Protein AF-A0A9D4I6K2-F1 (afdb_monomer)

Organism: Dreissena polymorpha (NCBI:txid45954)

InterPro domains:
  IPR007111 NACHT nucleoside triphosphatase [PF05729] (132-287)
  IPR007111 NACHT nucleoside triphosphatase [PS50837] (131-238)
  IPR027417 P-loop containing nucleoside triphosphate hydrolase [G3DSA:3.40.50.300] (27-277)
  IPR027417 P-loop containing nucleoside triphosphate hydrolase [SSF52540] (121-277)

Radius of gyration: 25.77 Å; Cα contacts (8 Å, |Δi|>4): 593; chains: 1; bounding box: 79×47×72 Å

Solvent-accessible surface area (backbone atoms only — not comparable to full-atom values): 25515 Å² total; per-residue (Å²): 116,67,72,63,49,54,49,52,56,52,45,74,71,38,82,85,68,49,86,78,40,65,74,58,48,56,52,45,54,52,48,50,61,52,57,73,47,91,59,90,75,50,72,67,54,57,54,53,50,52,52,48,52,56,48,52,52,50,50,52,50,44,56,49,52,41,51,48,44,64,72,75,56,41,56,41,74,63,34,97,79,46,81,90,46,58,38,55,38,79,69,52,63,61,56,61,34,30,26,43,49,48,74,46,95,77,35,32,71,44,66,48,90,60,64,58,70,39,50,50,73,59,42,38,55,96,92,36,77,32,52,31,26,36,42,28,29,61,84,53,35,43,66,66,58,49,54,48,50,51,55,49,42,38,37,34,66,72,64,69,72,49,90,85,63,80,56,89,36,84,52,56,69,58,51,58,69,39,74,42,79,46,84,42,55,29,57,80,35,61,78,65,75,46,72,69,58,47,46,38,67,71,45,41,60,74,76,36,68,69,71,64,30,58,53,49,60,70,45,43,66,57,46,49,62,73,37,33,29,40,38,33,40,38,36,56,68,55,47,58,61,95,76,83,65,66,67,61,67,56,66,66,69,58,32,98,49,24,28,37,40,36,28,33,39,68,45,48,47,59,78,61,61,64,50,72,92,70,50,70,35,41,35,36,38,75,14,54,70,47,46,65,60,37,51,42,31,44,48,62,74,71,54,89,76,82,81,80,46,63,69,55,51,54,48,52,32,60,80,57,66,43,64,75,37,48,52,26,57,50,47,32,41,45,49,53,53,39,56,74,77,40,91,66,56,64,71,55,52,54,54,52,50,50,54,51,32,58,51,56,46,46,33,80,76,72,75,62,89,79,78,89,52,80,81,57,86,67,45,58,68,58,52,62,73,43,36,72,55,52,52,22,50,49,50,36,52,52,53,45,46,72,70,35,95,76,41,72,60,38,44,65,72,65,45,54,76,45,34,53,72,71,50,50,53,49,31,47,68,31,42,56,32,39,57,43,60,48,50,38,82,43,86,90,48,36,32,33,26,57,68,116

Secondary structure (DSSP, 8-state):
-HHHHHHHHHHHH-TTTGGG-HHHHHHHHHHHHHHSSSS---HHHHHHHHHHHHHHHHHHHHHHHHHHHHHHSSEEES-TT-TT-EEEHHHH---EEEEEEEEPTT--EEEEEEEP--HHHHHEETTEE-SEEEEE--TTSSHHHHHHHHHHHHHHHHH---TTSPPSSS-THHHHT-SEEEEEETTT-TT---HHHHHIIIIIHHH--THHHHHHHHHHHHHHHHS-EEEEEE-GGG---TT---SHHHHHSS-TTEEEEEEE-HHHHHHTT--GGG-SEEEEEEEES-HHHHHHHHHHHH-SSS-S-HHHHHHHHHHTT-GGGGGSHHHHHHHHHHHHH----HHHHHHHHHHHHHHHHHHTTT--S---SGGGGG-HHHHHHHHHHHHHHHHHHHHHHHHTTS---EEHHHHHTTS-HHHHHHHHHHTSEEEEE-SS--GGGEEEEE--

Structure (mmCIF, N/CA/C/O backbone):
data_AF-A0A9D4I6K2-F1
#
_entry.id   AF-A0A9D4I6K2-F1
#
loop_
_atom_site.group_PDB
_atom_site.id
_atom_site.type_symbol
_atom_site.label_atom_id
_atom_site.label_alt_id
_atom_site.label_comp_id
_atom_site.label_asym_id
_atom_site.label_entity_id
_atom_site.label_seq_id
_atom_site.pdbx_PDB_ins_code
_atom_site.Cartn_x
_atom_site.Cartn_y
_atom_site.Cartn_z
_atom_site.occupancy
_atom_site.B_iso_or_equiv
_atom_site.auth_seq_id
_atom_site.auth_comp_id
_atom_site.auth_asym_id
_atom_site.auth_atom_id
_atom_site.pdbx_PDB_model_num
ATOM 1 N N . MET A 1 1 ? -15.394 1.029 34.764 1.00 34.72 1 MET A N 1
ATOM 2 C CA . MET A 1 1 ? -16.807 1.393 34.501 1.00 34.72 1 MET A CA 1
ATOM 3 C C . MET A 1 1 ? -17.389 2.299 35.583 1.00 34.72 1 MET A C 1
ATOM 5 O O . MET A 1 1 ? -17.987 3.286 35.201 1.00 34.72 1 MET A O 1
ATOM 9 N N . ILE A 1 2 ? -17.188 2.036 36.881 1.00 31.47 2 ILE A N 1
ATOM 10 C CA . ILE A 1 2 ? -17.764 2.857 37.970 1.00 31.47 2 ILE A CA 1
ATOM 11 C C . ILE A 1 2 ? -17.142 4.274 38.030 1.00 31.47 2 ILE A C 1
ATOM 13 O O . ILE A 1 2 ? -17.872 5.252 37.956 1.00 31.47 2 ILE A O 1
ATOM 17 N N . SER A 1 3 ? -15.810 4.417 37.958 1.00 36.31 3 SER A N 1
ATOM 18 C CA . SER A 1 3 ? -15.161 5.738 38.111 1.00 36.31 3 SER A CA 1
ATOM 19 C C . SER A 1 3 ? -15.392 6.744 36.969 1.00 36.31 3 SER A C 1
ATOM 21 O O . SER A 1 3 ? -15.383 7.946 37.208 1.00 36.31 3 SER A O 1
ATOM 23 N N . PHE A 1 4 ? -15.626 6.289 35.731 1.00 39.56 4 PHE A N 1
ATOM 24 C CA . PHE A 1 4 ? -15.949 7.183 34.607 1.00 39.56 4 PHE A CA 1
ATOM 25 C C . PHE A 1 4 ? -17.414 7.639 34.652 1.00 39.56 4 PHE A C 1
ATOM 27 O O . PHE A 1 4 ? -17.720 8.774 34.299 1.00 39.56 4 PHE A O 1
ATOM 34 N N . PHE A 1 5 ? -18.315 6.770 35.124 1.00 43.38 5 PHE A N 1
ATOM 35 C CA . PHE A 1 5 ? -19.733 7.091 35.288 1.00 43.38 5 PHE A CA 1
ATOM 36 C C . PHE A 1 5 ? -19.976 8.033 36.470 1.00 43.38 5 PHE A C 1
ATOM 38 O O . PHE A 1 5 ? -20.749 8.974 36.314 1.00 43.38 5 PHE A O 1
ATOM 45 N N . ASP A 1 6 ? -19.265 7.850 37.585 1.00 43.66 6 ASP A N 1
ATOM 46 C CA . ASP A 1 6 ? -19.312 8.782 38.719 1.00 43.66 6 ASP A CA 1
ATOM 47 C C . ASP A 1 6 ? -18.751 10.157 38.328 1.00 43.66 6 ASP A C 1
ATOM 49 O O . ASP A 1 6 ? -19.302 11.189 38.702 1.00 43.66 6 ASP A O 1
ATOM 53 N N . CYS A 1 7 ? -17.708 10.189 37.490 1.00 42.47 7 CYS A N 1
ATOM 54 C CA . CYS A 1 7 ? -17.163 11.432 36.946 1.00 42.47 7 CYS A CA 1
ATOM 55 C C . CYS A 1 7 ? -18.163 12.142 36.012 1.00 42.47 7 CYS A C 1
ATOM 57 O O . CYS A 1 7 ? -18.342 13.352 36.118 1.00 42.47 7 CYS A O 1
ATOM 59 N N . LEU A 1 8 ? -18.876 11.402 35.150 1.00 41.91 8 LEU A N 1
ATOM 60 C CA . LEU A 1 8 ? -19.884 11.959 34.239 1.00 41.91 8 LEU A CA 1
ATOM 61 C C . LEU A 1 8 ? -21.138 12.457 34.984 1.00 41.91 8 LEU A C 1
ATOM 63 O O . LEU A 1 8 ? -21.669 13.512 34.649 1.00 41.91 8 LEU A O 1
ATOM 67 N N . LEU A 1 9 ? -21.594 11.729 36.010 1.00 46.78 9 LEU A N 1
ATOM 68 C CA . LEU A 1 9 ? -22.702 12.139 36.883 1.00 46.78 9 LEU A CA 1
ATOM 69 C C . LEU A 1 9 ? -22.344 13.380 37.712 1.00 46.78 9 LEU A C 1
ATOM 71 O O . LEU A 1 9 ? -23.174 14.276 37.846 1.00 46.78 9 LEU A O 1
ATOM 75 N N . ASN A 1 10 ? -21.103 13.477 38.196 1.00 45.56 10 ASN A N 1
ATOM 76 C CA . ASN A 1 10 ? -20.611 14.672 38.883 1.00 45.56 10 ASN A CA 1
ATOM 77 C C . ASN A 1 10 ? -20.459 15.868 37.926 1.00 45.56 10 ASN A C 1
ATOM 79 O O . ASN A 1 10 ? -20.838 16.978 38.290 1.00 45.56 10 ASN A O 1
ATOM 83 N N . LEU A 1 11 ? -20.012 15.652 36.680 1.00 43.31 11 LEU A N 1
ATOM 84 C CA . LEU A 1 11 ? -19.945 16.702 35.650 1.00 43.31 11 LEU A CA 1
ATOM 85 C C . LEU A 1 11 ? -21.327 17.229 35.232 1.00 43.31 11 LEU A C 1
ATOM 87 O O . LEU A 1 11 ? -21.465 18.407 34.916 1.00 43.31 11 LEU A O 1
ATOM 91 N N . LEU A 1 12 ? -22.354 16.374 35.218 1.00 43.31 12 LEU A N 1
ATOM 92 C CA . LEU A 1 12 ? -23.733 16.761 34.893 1.00 43.31 12 LEU A CA 1
ATOM 93 C C . LEU A 1 12 ? -24.415 17.570 36.014 1.00 43.31 12 LEU A C 1
ATOM 95 O O . LEU A 1 12 ? -25.435 18.216 35.758 1.00 43.31 12 LEU A O 1
ATOM 99 N N . ASN A 1 13 ? -23.850 17.557 37.225 1.00 46.12 13 ASN A N 1
ATOM 100 C CA . ASN A 1 13 ? -24.337 18.303 38.386 1.00 46.12 13 ASN A CA 1
ATOM 101 C C . ASN A 1 13 ? -23.607 19.642 38.610 1.00 46.12 13 ASN A C 1
ATOM 103 O O . ASN A 1 13 ? -24.078 20.440 39.417 1.00 46.12 13 ASN A O 1
ATOM 107 N N . ASP A 1 14 ? -22.515 19.921 37.884 1.00 44.03 14 ASP A N 1
ATOM 108 C CA . ASP A 1 14 ? -21.777 21.190 37.950 1.00 44.03 14 ASP A CA 1
ATOM 109 C C . ASP A 1 14 ? -22.121 22.115 36.756 1.00 44.03 14 ASP A C 1
ATOM 111 O O . ASP A 1 14 ? -21.705 21.855 35.620 1.00 44.03 14 ASP A O 1
ATOM 115 N N . PRO A 1 15 ? -22.854 23.227 36.971 1.00 44.38 15 PRO A N 1
ATOM 116 C CA . PRO A 1 15 ? -23.256 24.149 35.909 1.00 44.38 15 PRO A CA 1
ATOM 117 C C . PRO A 1 15 ? -22.090 24.780 35.131 1.00 44.38 15 PRO A C 1
ATOM 119 O O . PRO A 1 15 ? -22.300 25.212 33.996 1.00 44.38 15 PRO A O 1
ATOM 122 N N . ALA A 1 16 ? -20.882 24.845 35.704 1.00 41.97 16 ALA A N 1
ATOM 123 C CA . ALA A 1 16 ? -19.750 25.565 35.120 1.00 41.97 16 ALA A CA 1
ATOM 124 C C . ALA A 1 16 ? -18.989 24.761 34.046 1.00 41.97 16 ALA A C 1
ATOM 126 O O . ALA A 1 16 ? -18.450 25.349 33.108 1.00 41.97 16 ALA A O 1
ATOM 127 N N . HIS A 1 17 ? -18.991 23.424 34.115 1.00 40.53 17 HIS A N 1
ATOM 128 C CA . HIS A 1 17 ? -18.279 22.556 33.156 1.00 40.53 17 HIS A CA 1
ATOM 129 C C . HIS A 1 17 ? -19.138 22.104 31.954 1.00 40.53 17 HIS A C 1
ATOM 131 O O . HIS A 1 17 ? -18.619 21.637 30.934 1.00 40.53 17 HIS A O 1
ATOM 137 N N . LEU A 1 18 ? -20.453 22.306 32.043 1.00 39.34 18 LEU A N 1
ATOM 138 C CA . LEU A 1 18 ? -21.491 21.763 31.159 1.00 39.34 18 LEU A CA 1
ATOM 139 C C . LEU A 1 18 ? -21.639 22.462 29.794 1.00 39.34 18 LEU A C 1
ATOM 141 O O . LEU A 1 18 ? -22.189 21.874 28.866 1.00 39.34 18 LEU A O 1
ATOM 145 N N . ASN A 1 19 ? -21.107 23.676 29.633 1.00 41.09 19 ASN A N 1
ATOM 146 C CA . ASN A 1 19 ? -21.167 24.419 28.363 1.00 41.09 19 ASN A CA 1
ATOM 147 C C . ASN A 1 19 ? -20.134 23.948 27.317 1.00 41.09 19 ASN A C 1
ATOM 149 O O . ASN A 1 19 ? -20.133 24.441 26.194 1.00 41.09 19 ASN A O 1
ATOM 153 N N . SER A 1 20 ? -19.260 22.994 27.664 1.00 40.41 20 SER A N 1
ATOM 154 C CA . SER A 1 20 ? -18.156 22.526 26.805 1.00 40.41 20 SER A CA 1
ATOM 155 C C . SER A 1 20 ? -18.391 21.156 26.135 1.00 40.41 20 SER A C 1
ATOM 157 O O . SER A 1 20 ? -17.561 20.690 25.347 1.00 40.41 20 SER A O 1
ATOM 159 N N . PHE A 1 21 ? -19.522 20.497 26.429 1.00 39.56 21 PHE A N 1
ATOM 160 C CA . PHE A 1 21 ? -19.827 19.120 26.017 1.00 39.56 21 PHE A CA 1
ATOM 161 C C . PHE A 1 21 ? -21.200 19.027 25.323 1.00 39.56 21 PHE A C 1
ATOM 163 O O . PHE A 1 21 ? -22.218 18.738 25.945 1.00 39.56 21 PHE A O 1
ATOM 170 N N . LYS A 1 22 ? -21.243 19.237 24.003 1.00 43.94 22 LYS A N 1
ATOM 171 C CA . LYS A 1 22 ? -22.474 19.157 23.189 1.00 43.94 22 LYS A CA 1
ATOM 172 C C . LYS A 1 22 ? -23.205 17.797 23.210 1.00 43.94 22 LYS A C 1
ATOM 174 O O . LYS A 1 22 ? -24.428 17.816 23.318 1.00 43.94 22 LYS A O 1
ATOM 179 N N . PRO A 1 23 ? -22.524 16.631 23.274 1.00 42.34 23 PRO A N 1
ATOM 180 C CA . PRO A 1 23 ? -23.207 15.345 23.465 1.00 42.34 23 PRO A CA 1
ATOM 181 C C . PRO A 1 23 ? -24.000 15.279 24.780 1.00 42.34 23 PRO A C 1
ATOM 183 O O . PRO A 1 23 ? -25.034 14.620 24.859 1.00 42.34 23 PRO A O 1
ATOM 186 N N . ALA A 1 24 ? -23.547 16.000 25.816 1.00 42.94 24 ALA A N 1
ATOM 187 C CA . ALA A 1 24 ? -24.285 16.141 27.067 1.00 42.94 24 ALA A CA 1
ATOM 188 C C . ALA A 1 24 ? -25.461 17.124 26.935 1.00 42.94 24 ALA A C 1
ATOM 190 O O . ALA A 1 24 ? -26.451 16.967 27.640 1.00 42.94 24 ALA A O 1
ATOM 191 N N . ILE A 1 25 ? -25.389 18.102 26.026 1.00 44.38 25 ILE A N 1
ATOM 192 C CA . ILE A 1 25 ? -26.469 19.058 25.742 1.00 44.38 25 ILE A CA 1
ATOM 193 C C . ILE A 1 25 ? -27.612 18.380 24.975 1.00 44.38 25 ILE A C 1
ATOM 195 O O . ILE A 1 25 ? -28.759 18.557 25.377 1.00 44.38 25 ILE A O 1
ATOM 199 N N . ASP A 1 26 ? -27.328 17.542 23.974 1.00 48.38 26 ASP A N 1
ATOM 200 C CA . ASP A 1 26 ? -28.363 16.770 23.261 1.00 48.38 26 ASP A CA 1
ATOM 201 C C . ASP A 1 26 ? -28.988 15.692 24.153 1.00 48.38 26 ASP A C 1
ATOM 203 O O . ASP A 1 26 ? -30.213 15.562 24.215 1.00 48.38 26 ASP A O 1
ATOM 207 N N . ALA A 1 27 ? -28.172 14.995 24.952 1.00 48.06 27 ALA A N 1
ATOM 208 C CA . ALA A 1 27 ? -28.682 14.085 25.973 1.00 48.06 27 ALA A CA 1
ATOM 209 C C . ALA A 1 27 ? -29.560 14.821 27.001 1.00 48.06 27 ALA A C 1
ATOM 211 O O . ALA A 1 27 ? -30.579 14.285 27.424 1.00 48.06 27 ALA A O 1
ATOM 212 N N . ARG A 1 28 ? -29.221 16.062 27.382 1.00 44.88 28 ARG A N 1
ATOM 213 C CA . ARG A 1 28 ? -30.000 16.875 28.331 1.00 44.88 28 ARG A CA 1
ATOM 214 C C . ARG A 1 28 ? -31.255 17.480 27.708 1.00 44.88 28 ARG A C 1
ATOM 216 O O . ARG A 1 28 ? -32.253 17.575 28.409 1.00 44.88 28 ARG A O 1
ATOM 223 N N . ALA A 1 29 ? -31.242 17.875 26.436 1.00 54.31 29 ALA A N 1
ATOM 224 C CA . ALA A 1 29 ? -32.430 18.336 25.718 1.00 54.31 29 ALA A CA 1
ATOM 225 C C . ALA A 1 29 ? -33.453 17.200 25.587 1.00 54.31 29 ALA A C 1
ATOM 227 O O . ALA A 1 29 ? -34.626 17.397 25.895 1.00 54.31 29 ALA A O 1
ATOM 228 N N . TYR A 1 30 ? -32.982 15.992 25.269 1.00 47.66 30 TYR A N 1
ATOM 229 C CA . TYR A 1 30 ? -33.807 14.788 25.200 1.00 47.66 30 TYR A CA 1
ATOM 230 C C . TYR A 1 30 ? -34.277 14.311 26.587 1.00 47.66 30 TYR A C 1
ATOM 232 O O . TYR A 1 30 ? -35.447 13.986 26.770 1.00 47.66 30 TYR A O 1
ATOM 240 N N . LEU A 1 31 ? -33.409 14.348 27.608 1.00 49.28 31 LEU A N 1
ATOM 241 C CA . LEU A 1 31 ? -33.789 14.062 29.000 1.00 49.28 31 LEU A CA 1
ATOM 242 C C . LEU A 1 31 ? -34.766 15.103 29.563 1.00 49.28 31 LEU A C 1
ATOM 244 O O . LEU A 1 31 ? -35.641 14.729 30.333 1.00 49.28 31 LEU A O 1
ATOM 248 N N . LYS A 1 32 ? -34.670 16.380 29.170 1.00 53.34 32 LYS A N 1
ATOM 249 C CA . LYS A 1 32 ? -35.651 17.423 29.521 1.00 53.34 32 LYS A CA 1
ATOM 250 C C . LYS A 1 32 ? -36.997 17.195 28.836 1.00 53.34 32 LYS A C 1
ATOM 252 O O . LYS A 1 32 ? -38.023 17.423 29.465 1.00 53.34 32 LYS A O 1
ATOM 257 N N . GLN A 1 33 ? -36.988 16.723 27.589 1.00 48.84 33 GLN A N 1
ATOM 258 C CA . GLN A 1 33 ? -38.193 16.308 26.866 1.00 48.84 33 GLN A CA 1
ATOM 259 C C . GLN A 1 33 ? -38.870 15.111 27.554 1.00 48.84 33 GLN A C 1
ATOM 261 O O . GLN A 1 33 ? -40.083 15.099 27.700 1.00 48.84 33 GLN A O 1
ATOM 266 N N . LEU A 1 34 ? -38.083 14.156 28.061 1.00 43.06 34 LEU A N 1
ATOM 267 C CA . LEU A 1 34 ? -38.574 12.994 28.813 1.00 43.06 34 LEU A CA 1
ATOM 268 C C . LEU A 1 34 ? -38.944 13.299 30.277 1.00 43.06 34 LEU A C 1
ATOM 270 O O . LEU A 1 34 ? -39.720 12.557 30.860 1.00 43.06 34 LEU A O 1
ATOM 274 N N . GLN A 1 35 ? -38.394 14.357 30.885 1.00 44.62 35 GLN A N 1
ATOM 275 C CA . GLN A 1 35 ? -38.736 14.813 32.243 1.00 44.62 35 GLN A CA 1
ATOM 276 C C . GLN A 1 35 ? -40.017 15.655 32.297 1.00 44.62 35 GLN A C 1
ATOM 278 O O . GLN A 1 35 ? -40.579 15.818 33.379 1.00 44.62 35 GLN A O 1
ATOM 283 N N . GLN A 1 36 ? -40.470 16.203 31.163 1.00 47.75 36 GLN A N 1
ATOM 284 C CA . GLN A 1 36 ? -41.795 16.825 31.068 1.00 47.75 36 GLN A CA 1
ATOM 285 C C . GLN A 1 36 ? -42.926 15.791 31.200 1.00 47.75 36 GLN A C 1
ATOM 287 O O . GLN A 1 36 ? -44.013 16.151 31.648 1.00 47.75 36 GLN A O 1
ATOM 292 N N . ASP A 1 37 ? -42.634 14.513 30.942 1.00 45.00 37 ASP A N 1
ATOM 293 C CA . ASP A 1 37 ? -43.503 13.383 31.252 1.00 45.00 37 ASP A CA 1
ATOM 294 C C . ASP A 1 37 ? -43.116 12.805 32.626 1.00 45.00 37 ASP A C 1
ATOM 296 O O . ASP A 1 37 ? -42.025 12.281 32.845 1.00 45.00 37 ASP A O 1
ATOM 300 N N . THR A 1 38 ? -44.003 12.945 33.608 1.00 41.47 38 THR A N 1
ATOM 301 C CA . THR A 1 38 ? -43.787 12.584 35.018 1.00 41.47 38 THR A CA 1
ATOM 302 C C . THR A 1 38 ? -43.455 11.098 35.221 1.00 41.47 38 THR A C 1
ATOM 304 O O . THR A 1 38 ? -44.360 10.294 35.431 1.00 41.47 38 THR A O 1
ATOM 307 N N . LEU A 1 39 ? -42.170 10.726 35.232 1.00 46.75 39 LEU A N 1
ATOM 308 C CA . LEU A 1 39 ? -41.649 9.499 35.855 1.00 46.75 39 LEU A CA 1
ATOM 309 C C . LEU A 1 39 ? -40.136 9.621 36.139 1.00 46.75 39 LEU A C 1
ATOM 311 O O . LEU A 1 39 ? -39.384 10.084 35.280 1.00 46.75 39 LEU A O 1
ATOM 315 N N . PRO A 1 40 ? -39.640 9.179 37.313 1.00 49.12 40 PRO A N 1
ATOM 316 C CA . PRO A 1 40 ? -38.206 9.105 37.573 1.00 49.12 40 PRO A CA 1
ATOM 317 C C . PRO A 1 40 ? -37.569 8.081 36.624 1.00 49.12 40 PRO A C 1
ATOM 319 O O . PRO A 1 40 ? -37.755 6.871 36.760 1.00 49.12 40 PRO A O 1
ATOM 322 N N . LEU A 1 41 ? -36.820 8.573 35.635 1.00 54.12 41 LEU A N 1
ATOM 323 C CA . LEU A 1 41 ? -36.040 7.737 34.729 1.00 54.12 41 LEU A CA 1
ATOM 324 C C . LEU A 1 41 ? -35.031 6.926 35.543 1.00 54.12 41 LEU A C 1
ATOM 326 O O . LEU A 1 41 ? -34.106 7.475 36.140 1.00 54.12 41 LEU A O 1
ATOM 330 N N . SER A 1 42 ? -35.204 5.604 35.555 1.00 69.94 42 SER A N 1
ATOM 331 C CA . SER A 1 42 ? -34.223 4.710 36.165 1.00 69.94 42 SER A CA 1
ATOM 332 C C . SER A 1 42 ? -32.844 4.926 35.529 1.00 69.94 42 SER A C 1
ATOM 334 O O . SER A 1 42 ? -32.730 5.127 34.318 1.00 69.94 42 SER A O 1
ATOM 336 N N . GLU A 1 43 ? -31.778 4.820 36.319 1.00 68.06 43 GLU A N 1
ATOM 337 C CA . GLU A 1 43 ? -30.383 4.899 35.852 1.00 68.06 43 GLU A CA 1
ATOM 338 C C . GLU A 1 43 ? -30.114 3.976 34.641 1.00 68.06 43 GLU A C 1
ATOM 340 O O . GLU A 1 43 ? -29.331 4.288 33.740 1.00 68.06 43 GLU A O 1
ATOM 345 N N . LYS A 1 44 ? -30.839 2.852 34.576 1.00 71.44 44 LYS A N 1
ATOM 346 C CA . LYS A 1 44 ? -30.831 1.899 33.463 1.00 71.44 44 LYS A CA 1
ATOM 347 C C . LYS A 1 44 ? -31.345 2.507 32.149 1.00 71.44 44 LYS A C 1
ATOM 349 O O . LYS A 1 44 ? -30.763 2.234 31.101 1.00 71.44 44 LYS A O 1
ATOM 354 N N . ALA A 1 45 ? -32.391 3.333 32.194 1.00 71.75 45 ALA A N 1
ATOM 355 C CA . ALA A 1 45 ? -32.948 4.005 31.020 1.00 71.75 45 ALA A CA 1
ATOM 356 C C . ALA A 1 45 ? -31.967 5.045 30.458 1.00 71.75 45 ALA A C 1
ATOM 358 O O . ALA A 1 45 ? -31.683 5.036 29.264 1.00 71.75 45 ALA A O 1
ATOM 359 N N . VAL A 1 46 ? -31.355 5.858 31.326 1.00 72.62 46 VAL A N 1
ATOM 360 C CA . VAL A 1 46 ? -30.345 6.855 30.921 1.00 72.62 46 VAL A CA 1
ATOM 361 C C . VAL A 1 46 ? -29.124 6.180 30.285 1.00 72.62 46 VAL A C 1
ATOM 363 O O . VAL A 1 46 ? -28.675 6.589 29.214 1.00 72.62 46 VAL A O 1
ATOM 366 N N . LYS A 1 47 ? -28.624 5.092 30.891 1.00 72.56 47 LYS A N 1
ATOM 367 C CA . LYS A 1 47 ? -27.522 4.285 30.336 1.00 72.56 47 LYS A CA 1
ATOM 368 C C . LYS A 1 47 ? -27.857 3.704 28.962 1.00 72.56 47 LYS A C 1
ATOM 370 O O . LYS A 1 47 ? -27.005 3.713 28.075 1.00 72.56 47 LYS A O 1
ATOM 375 N N . SER A 1 48 ? -29.084 3.214 28.782 1.00 77.19 48 SER A N 1
ATOM 376 C CA . SER A 1 48 ? -29.550 2.677 27.500 1.00 77.19 48 SER A CA 1
ATOM 377 C C . SER A 1 48 ? -29.591 3.754 26.415 1.00 77.19 48 SER A C 1
ATOM 379 O O . SER A 1 48 ? -29.110 3.523 25.307 1.00 77.19 48 SER A O 1
ATOM 381 N N . THR A 1 49 ? -30.111 4.939 26.736 1.00 76.06 49 THR A N 1
ATOM 382 C CA . THR A 1 49 ? -30.205 6.057 25.789 1.00 76.06 49 THR A CA 1
ATOM 383 C C . THR A 1 49 ? -28.829 6.576 25.389 1.00 76.06 49 THR A C 1
ATOM 385 O O . THR A 1 49 ? -28.559 6.711 24.201 1.00 76.06 49 THR A O 1
ATOM 388 N N . LEU A 1 50 ? -27.921 6.788 26.348 1.00 76.06 50 LEU A N 1
ATOM 389 C CA . LEU A 1 50 ? -26.552 7.221 26.045 1.00 76.06 50 LEU A CA 1
ATOM 390 C C . LEU A 1 50 ? -25.823 6.208 25.160 1.00 76.06 50 LEU A C 1
ATOM 392 O O . LEU A 1 50 ? -25.171 6.595 24.194 1.00 76.06 50 LEU A O 1
ATOM 396 N N . LYS A 1 51 ? -25.967 4.908 25.448 1.00 81.75 51 LYS A N 1
ATOM 397 C CA . LYS A 1 51 ? -25.385 3.852 24.612 1.00 81.75 51 LYS A CA 1
ATOM 398 C C . LYS A 1 51 ? -25.895 3.933 23.172 1.00 81.75 51 LYS A C 1
ATOM 400 O O . LYS A 1 51 ? -25.096 3.777 22.258 1.00 81.75 51 LYS A O 1
ATOM 405 N N . LYS A 1 52 ? -27.192 4.195 22.985 1.00 84.88 52 LYS A N 1
ATOM 406 C CA . LYS A 1 52 ? -27.789 4.369 21.659 1.00 84.88 52 LYS A CA 1
ATOM 407 C C . LYS A 1 52 ? -27.216 5.590 20.935 1.00 84.88 52 LYS A C 1
ATOM 409 O O . LYS A 1 52 ? -26.771 5.443 19.810 1.00 84.88 52 LYS A O 1
ATOM 414 N N . VAL A 1 53 ? -27.124 6.745 21.598 1.00 82.62 53 VAL A N 1
ATOM 415 C CA . VAL A 1 53 ? -26.547 7.967 21.000 1.00 82.62 53 VAL A CA 1
ATOM 416 C C . VAL A 1 53 ? -25.107 7.741 20.532 1.00 82.62 53 VAL A C 1
ATOM 418 O O . VAL A 1 53 ? -24.763 8.105 19.412 1.00 82.62 53 VAL A O 1
ATOM 421 N N . PHE A 1 54 ? -24.269 7.095 21.350 1.00 83.69 54 PHE A N 1
ATOM 422 C CA . PHE A 1 54 ? -22.901 6.758 20.941 1.00 83.69 54 PHE A CA 1
ATOM 423 C C . PHE A 1 54 ? -22.861 5.779 19.763 1.00 83.69 54 PHE A C 1
ATOM 425 O O . PHE A 1 54 ? -21.966 5.864 18.926 1.00 83.69 54 PHE A O 1
ATOM 432 N N . GLU A 1 55 ? -23.796 4.833 19.702 1.00 89.69 55 GLU A N 1
ATOM 433 C CA . GLU A 1 55 ? -23.906 3.896 18.584 1.00 89.69 55 GLU A CA 1
ATOM 434 C C . GLU A 1 55 ? -24.299 4.612 17.287 1.00 89.69 55 GLU A C 1
ATOM 436 O O . GLU A 1 55 ? -23.650 4.409 16.263 1.00 89.69 55 GLU A O 1
ATOM 441 N N . ASP A 1 56 ? -25.283 5.508 17.358 1.00 89.12 56 ASP A N 1
ATOM 442 C CA . ASP A 1 56 ? -25.762 6.295 16.221 1.00 89.12 56 ASP A CA 1
ATOM 443 C C . ASP A 1 56 ? -24.651 7.217 15.681 1.00 89.12 56 ASP A C 1
ATOM 445 O O . ASP A 1 56 ? -24.432 7.285 14.473 1.00 89.12 56 ASP A O 1
ATOM 449 N N . GLN A 1 57 ? -23.871 7.856 16.564 1.00 89.50 57 GLN A N 1
ATOM 450 C CA . GLN A 1 57 ? -22.708 8.670 16.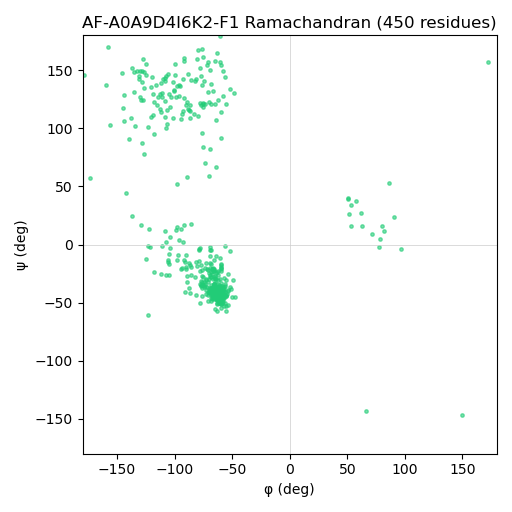174 1.00 89.50 57 GLN A CA 1
ATOM 451 C C . GLN A 1 57 ? -21.612 7.846 15.485 1.00 89.50 57 GLN A C 1
ATOM 453 O O . GLN A 1 57 ? -20.998 8.304 14.519 1.00 89.50 57 GLN A O 1
ATOM 458 N N . LYS A 1 58 ? -21.357 6.622 15.965 1.00 93.44 58 LYS A N 1
ATOM 459 C CA . LYS A 1 58 ? -20.395 5.709 15.333 1.00 93.44 58 LYS A CA 1
ATOM 460 C C . LYS A 1 58 ? -20.857 5.285 13.944 1.00 93.44 58 LYS A C 1
ATOM 462 O O . LYS A 1 58 ? -20.029 5.254 13.038 1.00 93.44 58 LYS A O 1
ATOM 467 N N . GLU A 1 59 ? -22.141 4.985 13.766 1.00 94.12 59 GLU A N 1
ATOM 468 C CA . GLU A 1 59 ? -22.679 4.622 12.452 1.00 94.12 59 GLU A CA 1
ATOM 469 C C . GLU A 1 59 ? -22.727 5.813 11.491 1.00 94.12 59 GLU A C 1
ATOM 471 O O . GLU A 1 59 ? -22.383 5.644 10.321 1.00 94.12 59 GLU A O 1
ATOM 476 N N . GLU A 1 60 ? -23.038 7.027 11.964 1.00 94.56 60 GLU A N 1
ATOM 477 C CA . GLU A 1 60 ? -22.893 8.241 11.145 1.00 94.56 60 GLU A CA 1
ATOM 478 C C . GLU A 1 60 ? -21.444 8.389 10.666 1.00 94.56 60 GLU A C 1
ATOM 480 O O . GLU A 1 60 ? -21.202 8.569 9.468 1.00 94.56 60 GLU A O 1
ATOM 485 N N . PHE A 1 61 ? -20.473 8.277 11.579 1.00 95.56 61 PHE A N 1
ATOM 486 C CA . PHE A 1 61 ? -19.062 8.388 11.222 1.00 95.56 61 PHE A CA 1
ATOM 487 C C . PHE A 1 61 ? -18.629 7.291 10.248 1.00 95.56 61 PHE A C 1
ATOM 489 O O . PHE A 1 61 ? -17.957 7.581 9.260 1.00 95.56 61 PHE A O 1
ATOM 496 N N . ARG A 1 62 ? -19.055 6.045 10.473 1.00 95.62 62 ARG A N 1
ATOM 497 C CA . ARG A 1 62 ? -18.773 4.916 9.581 1.00 95.62 62 ARG A CA 1
ATOM 498 C C . ARG A 1 62 ? -19.331 5.149 8.177 1.00 95.62 62 ARG A C 1
ATOM 500 O O . ARG A 1 62 ? -18.603 4.966 7.206 1.00 95.62 62 ARG A O 1
ATOM 507 N N . GLY A 1 63 ? -20.579 5.603 8.060 1.00 95.00 63 GLY A N 1
ATOM 508 C CA . GLY A 1 63 ? -21.191 5.930 6.770 1.00 95.00 63 GLY A CA 1
ATOM 509 C C . GLY A 1 63 ? -20.425 7.025 6.023 1.00 95.00 63 GLY A C 1
ATOM 510 O O . GLY A 1 63 ? -20.167 6.909 4.825 1.00 95.00 63 GLY A O 1
ATOM 511 N N . ARG A 1 64 ? -19.979 8.062 6.738 1.00 95.62 64 ARG A N 1
ATOM 512 C CA . ARG A 1 64 ? -19.147 9.131 6.164 1.00 95.62 64 ARG A CA 1
ATOM 513 C C . ARG A 1 64 ? -17.747 8.665 5.776 1.00 95.62 64 ARG A C 1
ATOM 515 O O . ARG A 1 64 ? -17.212 9.134 4.778 1.00 95.62 64 ARG A O 1
ATOM 522 N N . LEU A 1 65 ? -17.171 7.741 6.536 1.00 95.44 65 LEU A N 1
ATOM 523 C CA . LEU A 1 65 ? -15.876 7.137 6.246 1.00 95.44 65 LEU A CA 1
ATOM 524 C C . LEU A 1 65 ? -15.921 6.296 4.963 1.00 95.44 65 LEU A C 1
ATOM 526 O O . LEU A 1 65 ? -15.031 6.412 4.125 1.00 95.44 65 LEU A O 1
ATOM 530 N N . ILE A 1 66 ? -16.989 5.518 4.771 1.00 94.88 66 ILE A N 1
ATOM 531 C CA . ILE A 1 66 ? -17.242 4.782 3.523 1.00 94.88 66 ILE A CA 1
ATOM 532 C C . ILE A 1 66 ? -17.358 5.765 2.355 1.00 94.88 66 ILE A C 1
ATOM 534 O O . ILE A 1 66 ? -16.632 5.631 1.373 1.00 94.88 66 ILE A O 1
ATOM 538 N N . GLN A 1 67 ? -18.195 6.801 2.496 1.00 93.50 67 GLN A N 1
ATOM 539 C CA . GLN A 1 67 ? -18.357 7.843 1.477 1.00 93.50 67 GLN A CA 1
ATOM 540 C C . GLN A 1 67 ? -17.023 8.523 1.128 1.00 93.50 67 GLN A C 1
ATOM 542 O O . GLN A 1 67 ? -16.746 8.796 -0.039 1.00 93.50 67 GLN A O 1
ATOM 547 N N . PHE A 1 68 ? -16.186 8.799 2.129 1.00 93.94 68 PHE A N 1
ATOM 548 C CA . PHE A 1 68 ? -14.861 9.373 1.925 1.00 93.94 68 PHE A CA 1
ATOM 549 C C . PHE A 1 68 ? -13.989 8.478 1.043 1.00 93.94 68 PHE A C 1
ATOM 551 O O . PHE A 1 68 ? -13.401 8.975 0.081 1.00 93.94 68 PHE A O 1
ATOM 558 N N . TYR A 1 69 ? -13.926 7.173 1.309 1.00 93.12 69 TYR A N 1
ATOM 559 C CA . TYR A 1 69 ? -13.123 6.260 0.495 1.00 93.12 69 TYR A CA 1
ATOM 560 C C . TYR A 1 69 ? -13.676 6.092 -0.916 1.00 93.12 69 TYR A C 1
ATOM 562 O O . TYR A 1 69 ? -12.913 6.231 -1.873 1.00 93.12 69 TYR A O 1
ATOM 570 N N . THR A 1 70 ? -14.983 5.876 -1.061 1.00 90.56 70 THR A N 1
ATOM 571 C CA . THR A 1 70 ? -15.599 5.708 -2.384 1.00 90.56 70 THR A CA 1
ATOM 572 C C . THR A 1 70 ? -15.513 6.980 -3.225 1.00 90.56 70 THR A C 1
ATOM 574 O O . THR A 1 70 ? -15.402 6.896 -4.436 1.00 90.56 70 THR A O 1
ATOM 577 N N . THR A 1 71 ? -15.453 8.167 -2.613 1.00 87.81 71 THR A N 1
ATOM 578 C CA . THR A 1 71 ? -15.325 9.429 -3.368 1.00 87.81 71 THR A CA 1
ATOM 579 C C . THR A 1 71 ? -13.870 9.807 -3.662 1.00 87.81 71 THR A C 1
ATOM 581 O O . THR A 1 71 ? -13.577 10.369 -4.713 1.00 87.81 71 THR A O 1
ATOM 584 N N . THR A 1 72 ? -12.939 9.554 -2.735 1.00 84.12 72 THR A N 1
ATOM 585 C CA . THR A 1 72 ? -11.564 10.096 -2.823 1.00 84.12 72 THR A CA 1
ATOM 586 C C . THR A 1 72 ? -10.507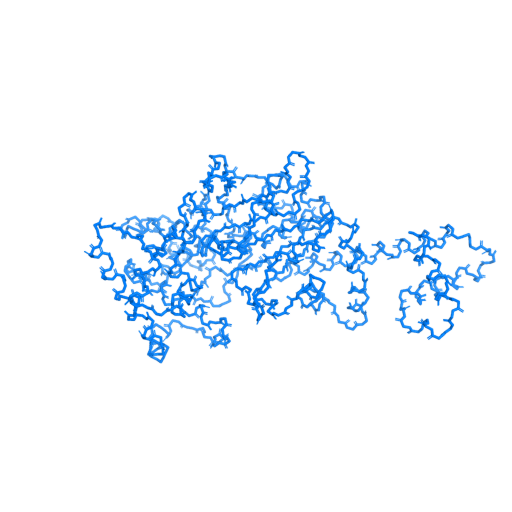 9.082 -3.243 1.00 84.12 72 THR A C 1
ATOM 588 O O . THR A 1 72 ? -9.401 9.481 -3.611 1.00 84.12 72 THR A O 1
ATOM 591 N N . LYS A 1 73 ? -10.801 7.780 -3.157 1.00 83.06 73 LYS A N 1
ATOM 592 C CA . LYS A 1 73 ? -9.831 6.701 -3.405 1.00 83.06 73 LYS A CA 1
ATOM 593 C C . LYS A 1 73 ? -10.242 5.743 -4.517 1.00 83.06 73 LYS A C 1
ATOM 595 O O . LYS A 1 73 ? -9.468 4.844 -4.831 1.00 83.06 73 LYS A O 1
ATOM 600 N N . GLU A 1 74 ? -11.415 5.930 -5.115 1.00 85.25 74 GLU A N 1
ATOM 601 C CA . GLU A 1 74 ? -11.935 5.040 -6.153 1.00 85.25 74 GLU A CA 1
ATOM 602 C C . GLU A 1 74 ? -11.082 5.038 -7.423 1.00 85.25 74 GLU A C 1
ATOM 604 O O . GLU A 1 74 ? -11.066 4.041 -8.140 1.00 85.25 74 GLU A O 1
ATOM 609 N N . THR A 1 75 ? -10.331 6.104 -7.698 1.00 84.81 75 THR A N 1
ATOM 610 C CA . THR A 1 75 ? -9.555 6.216 -8.931 1.00 84.81 75 THR A CA 1
ATOM 611 C C . THR A 1 75 ? -8.052 6.071 -8.713 1.00 84.81 75 THR A C 1
ATOM 613 O O . THR A 1 75 ? -7.489 6.548 -7.728 1.00 84.81 75 THR A O 1
ATOM 616 N N . VAL A 1 76 ? -7.375 5.454 -9.681 1.00 85.06 76 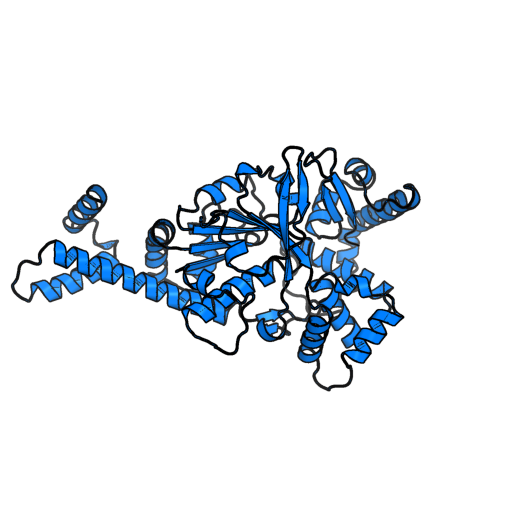VAL A N 1
ATOM 617 C CA . VAL A 1 76 ? -5.915 5.343 -9.751 1.00 85.06 76 VAL A CA 1
ATOM 618 C C . VAL A 1 76 ? -5.405 5.883 -11.081 1.00 85.06 76 VAL A C 1
ATOM 620 O O . VAL A 1 76 ? -6.046 5.720 -12.121 1.00 85.06 76 VAL A O 1
ATOM 623 N N . SER A 1 77 ? -4.225 6.498 -11.056 1.00 81.56 77 SER A N 1
ATOM 624 C CA . SER A 1 77 ? -3.585 6.987 -12.274 1.00 81.56 77 SER A CA 1
ATOM 625 C C . SER A 1 77 ? -3.110 5.821 -13.138 1.00 81.56 77 SER A C 1
ATOM 627 O O . SER A 1 77 ? -2.294 5.000 -12.707 1.00 81.56 77 SER A O 1
ATOM 629 N N . VAL A 1 78 ? -3.593 5.764 -14.381 1.00 81.62 78 VAL A N 1
ATOM 630 C CA . VAL A 1 78 ? -3.153 4.773 -15.382 1.00 81.62 78 VAL A CA 1
ATOM 631 C C . VAL A 1 78 ? -2.068 5.321 -16.306 1.00 81.62 78 VAL A C 1
ATOM 633 O O . VAL A 1 78 ? -1.637 4.643 -17.240 1.00 81.62 78 VAL A O 1
ATOM 636 N N . SER A 1 79 ? -1.608 6.550 -16.058 1.00 76.25 79 SER A N 1
ATOM 637 C CA . SER A 1 79 ? -0.525 7.176 -16.806 1.00 76.25 79 SER A CA 1
ATOM 638 C C . SER A 1 79 ? 0.440 7.912 -15.880 1.00 76.25 79 SER A C 1
ATOM 640 O O . SER A 1 79 ? 0.133 9.013 -15.434 1.00 76.25 79 SER A O 1
ATOM 642 N N . PRO A 1 80 ? 1.669 7.402 -15.673 1.00 67.00 80 PRO A N 1
ATOM 643 C CA . PRO A 1 80 ? 2.698 8.174 -14.978 1.00 67.00 80 PRO A CA 1
ATOM 644 C C . PRO A 1 80 ? 3.188 9.377 -15.806 1.00 67.00 80 PRO A C 1
ATOM 646 O O . PRO A 1 80 ? 4.025 10.141 -15.339 1.00 67.00 80 PRO A O 1
ATOM 649 N N . LEU A 1 81 ? 2.718 9.522 -17.051 1.00 66.31 81 LEU A N 1
ATOM 650 C CA . LEU A 1 81 ? 3.179 10.521 -18.015 1.00 66.31 81 LEU A CA 1
ATOM 651 C C . LEU A 1 81 ? 2.185 11.675 -18.206 1.00 66.31 81 LEU A C 1
ATOM 653 O O . LEU A 1 81 ? 2.545 12.681 -18.821 1.00 66.31 81 LEU A O 1
ATOM 657 N N . ARG A 1 82 ? 0.934 11.528 -17.751 1.00 65.06 82 ARG A N 1
ATOM 658 C CA . ARG A 1 82 ? -0.144 12.498 -17.979 1.00 65.06 82 ARG A CA 1
ATOM 659 C C . ARG A 1 82 ? -1.059 12.591 -16.762 1.00 65.06 82 ARG A C 1
ATOM 661 O O . ARG A 1 82 ? -1.589 11.582 -16.309 1.00 65.06 82 ARG A O 1
ATOM 668 N N . GLU A 1 83 ? -1.294 13.809 -16.287 1.00 62.44 83 GLU A N 1
ATOM 669 C CA . GLU A 1 83 ? -2.319 14.076 -15.273 1.00 62.44 83 GLU A CA 1
ATOM 670 C C . GLU A 1 83 ? -3.731 13.949 -15.871 1.00 62.44 83 GLU A C 1
ATOM 672 O O . GLU A 1 83 ? -3.920 14.106 -17.080 1.00 62.44 83 GLU A O 1
ATOM 677 N N . GLY A 1 84 ? -4.726 13.651 -15.030 1.00 65.00 84 GLY A N 1
ATOM 678 C CA . GLY A 1 84 ? -6.136 13.575 -15.435 1.00 65.00 84 GLY A CA 1
ATOM 679 C C . GLY A 1 84 ? -6.546 12.285 -16.155 1.00 65.00 84 GLY A C 1
ATOM 680 O O . GLY A 1 84 ? -7.692 12.162 -16.578 1.00 65.00 84 GLY A O 1
ATOM 681 N N . HIS A 1 85 ? -5.643 11.308 -16.275 1.00 72.44 85 HIS A N 1
ATOM 682 C CA . HIS A 1 85 ? -5.956 9.952 -16.739 1.00 72.44 85 HIS A CA 1
ATOM 683 C C . HIS A 1 85 ? -6.145 9.003 -15.555 1.00 72.44 85 HIS A C 1
ATOM 685 O O . HIS A 1 85 ? -5.509 7.950 -15.477 1.00 72.44 85 HIS A O 1
ATOM 691 N N . ASP A 1 86 ? -7.004 9.391 -14.623 1.00 83.12 86 ASP A N 1
ATOM 692 C CA . ASP A 1 86 ? -7.380 8.524 -13.519 1.00 83.12 86 ASP A CA 1
ATOM 693 C C . ASP A 1 86 ? -8.537 7.626 -13.962 1.00 83.12 86 ASP A C 1
ATOM 695 O O . ASP A 1 86 ? -9.416 8.030 -14.732 1.00 83.12 86 ASP A O 1
ATOM 699 N N . LYS A 1 87 ? -8.503 6.370 -13.529 1.00 87.06 87 LYS A N 1
ATOM 700 C CA . LYS A 1 87 ? -9.532 5.375 -13.833 1.00 87.06 87 LYS A CA 1
ATOM 701 C C . LYS A 1 87 ? -10.006 4.720 -12.555 1.00 87.06 87 LYS A C 1
ATOM 703 O O . LYS A 1 87 ? -9.189 4.587 -11.643 1.00 87.06 87 LYS A O 1
ATOM 708 N N . PRO A 1 88 ? -11.274 4.285 -12.490 1.00 88.75 88 PRO A N 1
ATOM 709 C CA . PRO A 1 88 ? -11.732 3.450 -11.395 1.00 88.75 88 PRO A CA 1
ATOM 710 C C . PRO A 1 88 ? -10.751 2.297 -11.174 1.00 88.75 88 PRO A C 1
ATOM 712 O O . PRO A 1 88 ? -10.338 1.624 -12.121 1.00 88.75 88 PRO A O 1
ATOM 715 N N . ILE A 1 89 ? -10.341 2.086 -9.928 1.00 89.81 89 ILE A N 1
ATOM 716 C CA . ILE A 1 89 ? -9.339 1.084 -9.570 1.00 89.81 89 ILE A CA 1
ATOM 717 C C . ILE A 1 89 ? -9.762 -0.300 -10.059 1.00 89.81 89 ILE A C 1
ATOM 719 O O . ILE A 1 89 ? -8.924 -1.075 -10.493 1.00 89.81 89 ILE A O 1
ATOM 723 N N . TRP A 1 90 ? -11.060 -0.591 -10.066 1.00 87.44 90 TRP A N 1
ATOM 724 C CA . TRP A 1 90 ? -11.659 -1.858 -10.490 1.00 87.44 90 TRP A CA 1
ATOM 725 C C . TRP A 1 90 ? -11.366 -2.188 -11.960 1.00 87.44 90 TRP A C 1
ATOM 727 O O . TRP A 1 90 ? -11.082 -3.344 -12.298 1.00 87.44 90 TRP A O 1
ATOM 737 N N . ASP A 1 91 ? -11.339 -1.162 -12.813 1.00 87.69 91 ASP A N 1
ATOM 738 C CA . ASP A 1 91 ? -11.089 -1.305 -14.249 1.00 87.69 91 ASP A CA 1
ATOM 739 C C . ASP A 1 91 ? -9.661 -1.771 -14.523 1.00 87.69 91 ASP A C 1
ATOM 741 O O . ASP A 1 91 ? -9.409 -2.480 -15.496 1.00 87.69 91 ASP A O 1
ATOM 745 N N . VAL A 1 92 ? -8.723 -1.418 -13.639 1.00 88.56 92 VAL A N 1
ATOM 746 C CA . VAL A 1 92 ? -7.283 -1.625 -13.841 1.00 88.56 92 VAL A CA 1
ATOM 747 C C . VAL A 1 92 ? -6.602 -2.446 -12.753 1.00 88.56 92 VAL A C 1
ATOM 749 O O . VAL A 1 92 ? -5.418 -2.732 -12.862 1.00 88.56 92 VAL A O 1
ATOM 752 N N . PHE A 1 93 ? -7.315 -2.887 -11.721 1.00 90.31 93 PHE A N 1
ATOM 753 C CA . PHE A 1 93 ? -6.736 -3.712 -10.668 1.00 90.31 93 PHE A CA 1
ATOM 754 C C . PHE A 1 93 ? -6.551 -5.153 -11.142 1.00 90.31 93 PHE A C 1
ATOM 756 O O . PHE A 1 93 ? -7.438 -5.755 -11.759 1.00 90.31 93 PHE A O 1
ATOM 763 N N . VAL A 1 94 ? -5.399 -5.721 -10.803 1.00 89.62 94 VAL A N 1
ATOM 764 C CA . VAL A 1 94 ? -5.092 -7.145 -10.928 1.00 89.62 94 VAL A CA 1
ATOM 765 C C . VAL A 1 94 ? -4.519 -7.611 -9.600 1.00 89.62 94 VAL A C 1
ATOM 767 O O . VAL A 1 94 ? -3.768 -6.883 -8.951 1.00 89.62 94 VAL A O 1
ATOM 770 N N . GLN A 1 95 ? -4.880 -8.829 -9.203 1.00 88.12 95 GLN A N 1
ATOM 771 C CA . GLN A 1 95 ? -4.450 -9.402 -7.939 1.00 88.12 95 GLN A CA 1
ATOM 772 C C . GLN A 1 95 ? -2.910 -9.460 -7.855 1.00 88.12 95 GLN A C 1
ATOM 774 O O . GLN A 1 95 ? -2.254 -9.993 -8.764 1.00 88.12 95 GLN A O 1
ATOM 779 N N . PRO A 1 96 ? -2.312 -8.919 -6.777 1.00 90.12 96 PRO A N 1
ATOM 780 C CA . PRO A 1 96 ? -0.879 -9.019 -6.563 1.00 90.12 96 PRO A CA 1
ATOM 781 C C . PRO A 1 96 ? -0.474 -10.460 -6.250 1.00 90.12 96 PRO A C 1
ATOM 783 O O . PRO A 1 96 ? -1.223 -11.222 -5.635 1.00 90.12 96 PRO A O 1
ATOM 786 N N . LYS A 1 97 ? 0.753 -10.821 -6.625 1.00 90.44 97 LYS A N 1
ATOM 787 C CA . LYS A 1 97 ? 1.385 -12.053 -6.158 1.00 90.44 97 LYS A CA 1
ATOM 788 C C . LYS A 1 97 ? 1.929 -11.806 -4.754 1.00 90.44 97 LYS A C 1
ATOM 790 O O . LYS A 1 97 ? 2.879 -11.042 -4.585 1.00 90.44 97 LYS A O 1
ATOM 795 N N . LEU A 1 98 ? 1.309 -12.445 -3.769 1.00 91.31 98 LEU A N 1
ATOM 796 C CA . LEU A 1 98 ? 1.648 -12.306 -2.357 1.00 91.31 98 LEU A CA 1
ATOM 797 C C . LEU A 1 98 ? 2.248 -13.605 -1.819 1.00 91.31 98 LEU A C 1
ATOM 799 O O . LEU A 1 98 ? 1.719 -14.673 -2.115 1.00 91.31 98 LEU A O 1
ATOM 803 N N . SER A 1 99 ? 3.292 -13.523 -0.999 1.00 90.44 99 SER A N 1
ATOM 804 C CA . SER A 1 99 ? 3.888 -14.670 -0.297 1.00 90.44 99 SER A CA 1
ATOM 805 C C . SER A 1 99 ? 4.075 -14.364 1.189 1.00 90.44 99 SER A C 1
ATOM 807 O O . SER A 1 99 ? 4.353 -13.221 1.561 1.00 90.44 99 SER A O 1
ATOM 809 N N . HIS A 1 100 ? 3.911 -15.370 2.055 1.00 88.44 100 HIS A N 1
ATOM 810 C CA . HIS A 1 100 ? 4.338 -15.232 3.445 1.00 88.44 100 HIS A CA 1
ATOM 811 C C . HIS A 1 100 ? 5.855 -15.322 3.513 1.00 88.44 100 HIS A C 1
ATOM 813 O O . HIS A 1 100 ? 6.473 -16.158 2.853 1.00 88.44 100 HIS A O 1
ATOM 819 N N . VAL A 1 101 ? 6.442 -14.491 4.363 1.00 86.00 101 VAL A N 1
ATOM 820 C CA . VAL A 1 101 ? 7.866 -14.539 4.671 1.00 86.00 101 VAL A CA 1
ATOM 821 C C . VAL A 1 101 ? 8.024 -14.972 6.119 1.00 86.00 101 VAL A C 1
ATOM 823 O O . VAL A 1 101 ? 7.597 -14.282 7.045 1.00 86.00 101 VAL A O 1
ATOM 826 N N . THR A 1 102 ? 8.652 -16.122 6.316 1.00 79.38 102 THR A N 1
ATOM 827 C CA . THR A 1 102 ? 9.084 -16.597 7.627 1.00 79.38 102 THR A CA 1
ATOM 828 C C . THR A 1 102 ? 10.535 -16.214 7.855 1.00 79.38 102 THR A C 1
ATOM 830 O O . THR A 1 102 ? 11.372 -16.354 6.962 1.00 79.38 102 THR A O 1
ATOM 833 N N . MET A 1 103 ? 10.817 -15.740 9.064 1.00 69.81 103 MET A N 1
ATOM 834 C CA . MET A 1 103 ? 12.165 -15.424 9.519 1.00 69.81 103 MET A CA 1
ATOM 835 C C . MET A 1 103 ? 12.635 -16.533 10.452 1.00 69.81 103 MET A C 1
ATOM 837 O O . MET A 1 103 ? 12.032 -16.750 11.508 1.00 69.81 103 MET A O 1
ATOM 841 N N . GLU A 1 104 ? 13.699 -17.226 10.078 1.00 68.31 104 GLU A N 1
ATOM 842 C CA . GLU A 1 104 ? 14.331 -18.221 10.935 1.00 68.31 104 GLU A CA 1
ATOM 843 C C . GLU A 1 104 ? 15.233 -17.572 11.996 1.00 68.31 104 GLU A C 1
ATOM 845 O O . GLU A 1 104 ? 15.511 -16.369 11.980 1.00 68.31 104 GLU A O 1
ATOM 850 N N . LYS A 1 105 ? 15.645 -18.365 12.993 1.00 61.44 105 LYS A N 1
ATOM 851 C CA . LYS A 1 105 ? 16.430 -17.879 14.146 1.00 61.44 105 LYS A CA 1
ATOM 852 C C . LYS A 1 105 ? 17.841 -17.433 13.767 1.00 61.44 105 LYS A C 1
ATOM 854 O O . LYS A 1 105 ? 18.422 -16.620 14.477 1.00 61.44 105 LYS A O 1
ATOM 859 N N . ASP A 1 106 ? 18.371 -17.979 12.685 1.00 57.81 106 ASP A N 1
ATOM 860 C CA . ASP A 1 106 ? 19.633 -17.589 12.059 1.00 57.81 106 ASP A CA 1
ATOM 861 C C . ASP A 1 106 ? 19.497 -16.318 11.197 1.00 57.81 106 ASP A C 1
ATOM 863 O O . ASP A 1 106 ? 20.496 -15.785 10.731 1.00 57.81 106 ASP A O 1
ATOM 867 N N . GLY A 1 107 ? 18.277 -15.790 11.042 1.00 58.84 107 GLY A N 1
ATOM 868 C CA . GLY A 1 107 ? 17.957 -14.644 10.197 1.00 58.84 107 GLY A CA 1
ATOM 869 C C . GLY A 1 107 ? 17.437 -15.031 8.813 1.00 58.84 107 GLY A C 1
ATOM 870 O O . GLY A 1 107 ? 17.061 -14.125 8.058 1.00 58.84 107 GLY A O 1
ATOM 871 N N . THR A 1 108 ? 17.402 -16.331 8.479 1.00 63.72 108 THR A N 1
ATOM 872 C CA . THR A 1 108 ? 17.123 -16.804 7.119 1.00 63.72 108 THR A CA 1
ATOM 873 C C . THR A 1 108 ? 15.694 -16.484 6.730 1.00 63.72 108 THR A C 1
ATOM 875 O O . THR A 1 108 ? 14.745 -16.709 7.481 1.00 63.72 108 THR A O 1
ATOM 878 N N . ARG A 1 109 ? 15.544 -15.913 5.532 1.00 71.25 109 ARG A N 1
ATOM 879 C CA . ARG A 1 109 ? 14.254 -15.552 4.955 1.00 71.25 109 ARG A CA 1
ATOM 880 C C . ARG A 1 109 ? 13.767 -16.668 4.058 1.00 71.25 109 ARG A C 1
ATOM 882 O O . ARG A 1 109 ? 14.255 -16.821 2.942 1.00 71.25 109 ARG A O 1
ATOM 889 N N . ASN A 1 110 ? 12.752 -17.375 4.530 1.00 74.62 110 ASN A N 1
ATOM 890 C CA . ASN A 1 110 ? 12.055 -18.373 3.739 1.00 74.62 110 ASN A CA 1
ATOM 891 C C . ASN A 1 110 ? 10.710 -17.816 3.296 1.00 74.62 110 ASN A C 1
ATOM 893 O O . ASN A 1 110 ? 9.949 -17.267 4.094 1.00 74.62 110 ASN A O 1
ATOM 897 N N . LYS A 1 111 ? 10.440 -17.927 2.000 1.00 80.25 111 LYS A N 1
ATOM 898 C CA . LYS A 1 111 ? 9.142 -17.587 1.432 1.00 80.25 111 LYS A CA 1
ATOM 899 C C . LYS A 1 111 ? 8.320 -18.853 1.317 1.00 80.25 111 LYS A C 1
ATOM 901 O O . LYS A 1 111 ? 8.840 -19.881 0.889 1.00 80.25 111 LYS A O 1
ATOM 906 N N . THR A 1 112 ? 7.048 -18.784 1.675 1.00 74.81 112 THR A N 1
ATOM 907 C CA . THR A 1 112 ? 6.152 -19.916 1.447 1.00 74.81 112 THR A CA 1
ATOM 908 C C . THR A 1 112 ? 5.926 -20.110 -0.048 1.00 74.81 112 THR A C 1
ATOM 910 O O . THR A 1 112 ? 5.696 -19.145 -0.776 1.00 74.81 112 THR A O 1
ATOM 913 N N . GLU A 1 113 ? 5.932 -21.365 -0.503 1.00 60.28 113 GLU A N 1
ATOM 914 C CA . GLU A 1 113 ? 5.572 -21.704 -1.888 1.00 60.28 113 GLU A CA 1
ATOM 915 C C . GLU A 1 113 ? 4.101 -21.380 -2.192 1.00 60.28 113 GLU A C 1
ATOM 917 O O . GLU A 1 113 ? 3.743 -21.054 -3.324 1.00 60.28 113 GLU A O 1
ATOM 922 N N . HIS A 1 114 ? 3.242 -21.426 -1.169 1.00 63.94 114 HIS A N 1
ATOM 923 C CA . HIS A 1 114 ? 1.840 -21.053 -1.288 1.00 63.94 114 HIS A CA 1
ATOM 924 C C . HIS A 1 114 ? 1.690 -19.532 -1.292 1.00 63.94 114 HIS A C 1
ATOM 926 O O . HIS A 1 114 ? 2.090 -18.850 -0.343 1.00 63.94 114 HIS A O 1
ATOM 932 N N . ALA A 1 115 ? 1.099 -19.014 -2.371 1.00 76.00 115 ALA A N 1
ATOM 933 C CA . ALA A 1 115 ? 0.714 -17.615 -2.441 1.00 76.00 115 ALA A CA 1
ATOM 934 C C . ALA A 1 115 ? -0.382 -17.292 -1.408 1.00 76.00 115 ALA A C 1
ATOM 936 O O . ALA A 1 115 ? -1.116 -18.164 -0.953 1.00 76.00 115 ALA A O 1
ATOM 937 N N . VAL A 1 116 ? -0.508 -16.024 -1.038 1.00 82.00 116 VAL A N 1
ATOM 938 C CA . VAL A 1 116 ? -1.596 -15.552 -0.179 1.00 82.00 116 VAL A CA 1
ATOM 939 C C . VAL A 1 116 ? -2.779 -15.178 -1.059 1.00 82.00 116 VAL A C 1
ATOM 941 O O . VAL A 1 116 ? -2.684 -14.277 -1.893 1.00 82.00 116 VAL A O 1
ATOM 944 N N . HIS A 1 117 ? -3.888 -15.897 -0.888 1.00 84.19 117 HIS A N 1
ATOM 945 C CA . HIS A 1 117 ? -5.104 -15.740 -1.695 1.00 84.19 117 HIS A CA 1
ATOM 946 C C . HIS A 1 117 ? -6.345 -15.407 -0.857 1.00 84.19 117 HIS A C 1
ATOM 948 O O . HIS A 1 117 ? -7.460 -15.525 -1.361 1.00 84.19 117 HIS A O 1
ATOM 954 N N . SER A 1 118 ? -6.171 -15.031 0.412 1.00 83.88 118 SER A N 1
ATOM 955 C CA . SER A 1 118 ? -7.288 -14.807 1.324 1.00 83.88 118 SER A CA 1
ATOM 956 C C . SER A 1 118 ? -7.029 -13.680 2.323 1.00 83.88 118 SER A C 1
ATOM 958 O O . SER A 1 118 ? -5.895 -13.479 2.769 1.00 83.88 118 SER A O 1
ATOM 960 N N . TYR A 1 119 ? -8.083 -12.955 2.710 1.00 84.44 119 TYR A N 1
ATOM 961 C CA . TYR A 1 119 ? -8.012 -11.977 3.803 1.00 84.44 119 TYR A CA 1
ATOM 962 C C . TYR A 1 119 ? -7.732 -12.671 5.134 1.00 84.44 119 TYR A C 1
ATOM 964 O O . TYR A 1 119 ? -7.006 -12.128 5.966 1.00 84.44 119 TYR A O 1
ATOM 972 N N . ASN A 1 120 ? -8.237 -13.892 5.327 1.00 84.69 120 ASN A N 1
ATOM 973 C CA . ASN A 1 120 ? -7.929 -14.689 6.510 1.00 84.69 120 ASN A CA 1
ATOM 974 C C . ASN A 1 120 ? -6.429 -14.920 6.678 1.00 84.69 120 ASN A C 1
ATOM 976 O O . ASN A 1 120 ? -5.910 -14.754 7.776 1.00 84.69 120 ASN A O 1
ATOM 980 N N . ALA A 1 121 ? -5.713 -15.239 5.598 1.00 83.81 121 ALA A N 1
ATOM 981 C CA . ALA A 1 121 ? -4.266 -15.424 5.658 1.00 83.81 121 ALA A CA 1
ATOM 982 C C . ALA A 1 121 ? -3.510 -14.118 5.972 1.00 83.81 121 ALA A C 1
ATOM 984 O O . ALA A 1 121 ? -2.401 -14.162 6.500 1.00 83.81 121 ALA A O 1
ATOM 985 N N . LEU A 1 122 ? -4.106 -12.950 5.709 1.00 85.00 122 LEU A N 1
ATOM 986 C CA . LEU A 1 122 ? -3.541 -11.665 6.127 1.00 85.00 122 LEU A CA 1
ATOM 987 C C . LEU A 1 122 ? -3.790 -11.394 7.615 1.00 85.00 122 LEU A C 1
ATOM 989 O O . LEU A 1 122 ? -2.860 -11.055 8.348 1.00 85.00 122 LEU A O 1
ATOM 993 N N . PHE A 1 123 ? -5.036 -11.531 8.069 1.00 86.50 123 PHE A N 1
ATOM 994 C CA . PHE A 1 123 ? -5.465 -11.023 9.375 1.00 86.50 123 PHE A CA 1
ATOM 995 C C . PHE A 1 123 ? -5.491 -12.056 10.493 1.00 86.50 123 PHE A C 1
ATOM 997 O O . PHE A 1 123 ? -5.563 -11.660 11.653 1.00 86.50 123 PHE A O 1
ATOM 1004 N N . TYR A 1 124 ? -5.407 -13.347 10.185 1.00 80.69 124 TYR A N 1
ATOM 1005 C CA . TYR A 1 124 ? -5.512 -14.411 11.174 1.00 80.69 124 TYR A CA 1
ATOM 1006 C C . TYR A 1 124 ? -4.332 -15.381 11.113 1.00 80.69 124 TYR A C 1
ATOM 1008 O O . TYR A 1 124 ? -3.934 -15.861 10.056 1.00 80.69 124 TYR A O 1
ATOM 1016 N N . GLN A 1 125 ? -3.788 -15.710 12.284 1.00 75.06 125 GLN A N 1
ATOM 1017 C CA . GLN A 1 125 ? -2.839 -16.804 12.478 1.00 75.06 125 GLN A CA 1
ATOM 1018 C C . GLN A 1 125 ? -3.325 -17.651 13.651 1.00 75.06 125 GLN A C 1
ATOM 1020 O O . GLN A 1 125 ? -3.636 -17.124 14.719 1.00 75.06 125 GLN A O 1
ATOM 1025 N N . ASP A 1 126 ? -3.461 -18.963 13.448 1.00 71.44 126 ASP A N 1
ATOM 1026 C CA . ASP A 1 126 ? -3.982 -19.897 14.457 1.00 71.44 126 ASP A CA 1
ATOM 1027 C C . ASP A 1 126 ? -5.320 -19.445 15.082 1.00 71.44 126 ASP A C 1
ATOM 1029 O O . ASP A 1 126 ? -5.544 -19.577 16.288 1.00 71.44 126 ASP A O 1
ATOM 1033 N N . LYS A 1 127 ? -6.215 -18.881 14.253 1.00 70.12 127 LYS A N 1
ATOM 1034 C CA . LYS A 1 127 ? -7.523 -18.310 14.649 1.00 70.12 127 LYS A CA 1
ATOM 1035 C C . LYS A 1 127 ? -7.436 -17.117 15.611 1.00 70.12 127 LYS A C 1
ATOM 1037 O O . LYS A 1 127 ? -8.429 -16.758 16.242 1.00 70.12 127 LYS A O 1
ATOM 1042 N N . LYS A 1 128 ? -6.263 -16.497 15.741 1.00 75.19 128 LYS A N 1
ATOM 1043 C CA . LYS A 1 128 ? -6.062 -15.261 16.498 1.00 75.19 128 LYS A CA 1
ATOM 1044 C C . LYS A 1 128 ? -5.815 -14.109 15.542 1.00 75.19 128 LYS A C 1
ATOM 1046 O O . LYS A 1 128 ? -5.124 -14.265 14.540 1.00 75.19 128 LYS A O 1
ATOM 1051 N N . LEU A 1 129 ? -6.386 -12.960 15.886 1.00 79.38 129 LEU A N 1
ATOM 1052 C CA . LEU A 1 129 ? -6.213 -11.728 15.137 1.00 79.38 129 LEU A CA 1
ATOM 1053 C C . LEU A 1 129 ? -4.735 -11.309 15.151 1.00 79.38 129 LEU A C 1
ATOM 1055 O O . LEU A 1 129 ? -4.130 -11.135 16.216 1.00 79.38 129 LEU A O 1
ATOM 1059 N N . ASN A 1 130 ? -4.163 -11.128 13.968 1.00 73.75 130 ASN A N 1
ATOM 1060 C CA . ASN A 1 130 ? -2.810 -10.637 13.771 1.00 73.75 130 ASN A CA 1
ATOM 1061 C C . ASN A 1 130 ? -2.804 -9.137 14.008 1.00 73.75 130 ASN A C 1
ATOM 1063 O O . ASN A 1 130 ? -3.071 -8.357 13.103 1.00 73.75 130 ASN A O 1
ATOM 1067 N N . SER A 1 131 ? -2.453 -8.712 15.220 1.00 77.12 131 SER A N 1
ATOM 1068 C CA . SER A 1 131 ? -2.430 -7.284 15.551 1.00 77.12 131 SER A CA 1
ATOM 1069 C C . SER A 1 131 ? -1.473 -6.465 14.673 1.00 77.12 131 SER A C 1
ATOM 1071 O O . SER A 1 131 ? -1.623 -5.248 14.596 1.00 77.12 131 SER A O 1
ATOM 1073 N N . ARG A 1 132 ? -0.488 -7.103 14.013 1.00 84.44 132 ARG A N 1
ATOM 1074 C CA . ARG A 1 132 ? 0.550 -6.437 13.207 1.00 84.44 132 ARG A CA 1
ATOM 1075 C C . ARG A 1 132 ? 0.941 -7.238 11.966 1.00 84.44 132 ARG A C 1
ATOM 1077 O O . ARG A 1 132 ? 1.674 -8.228 12.057 1.00 84.44 132 ARG A O 1
ATOM 1084 N N . VAL A 1 133 ? 0.498 -6.752 10.816 1.00 89.19 133 VAL A N 1
ATOM 1085 C CA . VAL A 1 133 ? 0.795 -7.283 9.487 1.00 89.19 133 VAL A CA 1
ATOM 1086 C C . VAL A 1 133 ? 1.740 -6.322 8.774 1.00 89.19 133 VAL A C 1
ATOM 1088 O O . VAL A 1 133 ? 1.429 -5.147 8.597 1.00 89.19 133 VAL A O 1
ATOM 1091 N N . PHE A 1 134 ? 2.892 -6.814 8.339 1.00 90.06 134 PHE A N 1
ATOM 1092 C CA . PHE A 1 134 ? 3.811 -6.076 7.480 1.00 90.06 134 PHE A CA 1
ATOM 1093 C C . PHE A 1 134 ? 3.650 -6.530 6.037 1.00 90.06 134 PHE A C 1
ATOM 1095 O O . PHE A 1 134 ? 3.664 -7.725 5.754 1.00 90.06 134 PHE A O 1
ATOM 1102 N N . VAL A 1 135 ? 3.539 -5.571 5.125 1.00 92.44 135 VAL A N 1
ATOM 1103 C CA . VAL A 1 135 ? 3.449 -5.789 3.681 1.00 92.44 135 VAL A CA 1
ATOM 1104 C C . VAL A 1 135 ? 4.659 -5.128 3.028 1.00 92.44 135 VAL A C 1
ATOM 1106 O O . VAL A 1 135 ? 4.688 -3.922 2.772 1.00 92.44 135 VAL A O 1
ATOM 1109 N N . GLN A 1 136 ? 5.704 -5.912 2.789 1.00 91.81 136 GLN A N 1
ATOM 1110 C CA . GLN A 1 136 ? 6.918 -5.436 2.138 1.00 91.81 136 GLN A CA 1
ATOM 1111 C C . GLN A 1 136 ? 6.861 -5.641 0.623 1.00 91.81 136 GLN A C 1
ATOM 1113 O O . GLN A 1 136 ? 6.097 -6.445 0.098 1.00 91.81 136 GLN A O 1
ATOM 1118 N N . GLY A 1 137 ? 7.700 -4.912 -0.096 1.00 88.94 137 GLY A N 1
ATOM 1119 C CA . GLY A 1 137 ? 7.886 -5.099 -1.529 1.00 88.94 137 GLY A CA 1
ATOM 1120 C C . GLY A 1 137 ? 8.756 -3.998 -2.102 1.00 88.94 137 GLY A C 1
ATOM 1121 O O . GLY A 1 137 ? 8.844 -2.900 -1.537 1.00 88.94 137 GLY A O 1
ATOM 1122 N N . GLU A 1 138 ? 9.381 -4.274 -3.236 1.00 84.81 138 GLU A N 1
ATOM 1123 C CA . GLU A 1 138 ? 10.230 -3.303 -3.922 1.00 84.81 138 GLU A CA 1
ATOM 1124 C C . GLU A 1 138 ? 9.434 -2.066 -4.400 1.00 84.81 138 GLU A C 1
ATOM 1126 O O . GLU A 1 138 ? 8.188 -2.051 -4.386 1.00 84.81 138 GLU A O 1
ATOM 1131 N N . PRO A 1 139 ? 10.118 -0.967 -4.767 1.00 81.12 139 PRO A N 1
ATOM 1132 C CA . PRO A 1 139 ? 9.476 0.219 -5.320 1.00 81.12 139 PRO A CA 1
ATOM 1133 C C . PRO A 1 139 ? 8.561 -0.120 -6.504 1.00 81.12 139 PRO A C 1
ATOM 1135 O O . PRO A 1 139 ? 8.914 -0.891 -7.394 1.00 81.12 139 PRO A O 1
ATOM 1138 N N . GLY A 1 140 ? 7.355 0.455 -6.487 1.00 81.69 140 GLY A N 1
ATOM 1139 C CA . GLY A 1 140 ? 6.379 0.313 -7.566 1.00 81.69 140 GLY A CA 1
ATOM 1140 C C . GLY A 1 140 ? 5.701 -1.061 -7.701 1.00 81.69 140 GLY A C 1
ATOM 1141 O O . GLY A 1 140 ? 4.929 -1.262 -8.635 1.00 81.69 140 GLY A O 1
ATOM 1142 N N . MET A 1 141 ? 5.881 -1.976 -6.741 1.00 88.75 141 MET A N 1
ATOM 1143 C CA . MET A 1 141 ? 5.149 -3.258 -6.705 1.00 88.75 141 MET A CA 1
ATOM 1144 C C . MET A 1 141 ? 3.646 -3.135 -6.397 1.00 88.75 141 MET A C 1
ATOM 1146 O O . MET A 1 141 ? 2.942 -4.134 -6.404 1.00 88.75 141 MET A O 1
ATOM 1150 N N . GLY A 1 142 ? 3.135 -1.925 -6.142 1.00 89.44 142 GLY A N 1
ATOM 1151 C CA . GLY A 1 142 ? 1.704 -1.694 -5.914 1.00 89.44 142 GLY A CA 1
ATOM 1152 C C . GLY A 1 142 ? 1.251 -1.784 -4.454 1.00 89.44 142 GLY A C 1
ATOM 1153 O O . GLY A 1 142 ? 0.074 -2.005 -4.209 1.00 89.44 142 GLY A O 1
ATOM 1154 N N . LYS A 1 143 ? 2.149 -1.582 -3.475 1.00 91.88 143 LYS A N 1
ATOM 1155 C CA . LYS A 1 143 ? 1.821 -1.595 -2.031 1.00 91.88 143 LYS A CA 1
ATOM 1156 C C . LYS A 1 143 ? 0.679 -0.635 -1.658 1.00 91.88 143 LYS A C 1
ATOM 1158 O O . LYS A 1 143 ? -0.308 -1.065 -1.074 1.00 91.88 143 LYS A O 1
ATOM 1163 N N . THR A 1 144 ? 0.786 0.633 -2.055 1.00 89.69 144 THR A N 1
ATOM 1164 C CA . THR A 1 144 ? -0.265 1.643 -1.845 1.00 89.69 144 THR A CA 1
ATOM 1165 C C . THR A 1 144 ? -1.567 1.250 -2.539 1.00 89.69 144 THR A C 1
ATOM 1167 O O . THR A 1 144 ? -2.626 1.275 -1.922 1.00 89.69 144 THR A O 1
ATOM 1170 N N . THR A 1 145 ? -1.493 0.811 -3.802 1.00 91.69 145 THR A N 1
ATOM 1171 C CA . THR A 1 145 ? -2.659 0.352 -4.574 1.00 91.69 145 THR A CA 1
ATOM 1172 C C . THR A 1 145 ? -3.354 -0.831 -3.905 1.00 91.69 145 THR A C 1
ATOM 1174 O O . THR A 1 145 ? -4.579 -0.876 -3.871 1.00 91.69 145 THR A O 1
ATOM 1177 N N . PHE A 1 146 ? -2.590 -1.760 -3.328 1.00 93.56 146 PHE A N 1
ATOM 1178 C CA . PHE A 1 146 ? -3.113 -2.886 -2.564 1.00 93.56 146 PHE A CA 1
ATOM 1179 C C . PHE A 1 146 ? -3.865 -2.428 -1.307 1.00 93.56 146 PHE A C 1
ATOM 1181 O O . PHE A 1 146 ? -4.994 -2.863 -1.101 1.00 93.56 146 PHE A O 1
ATOM 1188 N N . LEU A 1 147 ? -3.304 -1.512 -0.505 1.00 94.19 147 LEU A N 1
ATOM 1189 C CA . LEU A 1 147 ? -4.009 -0.967 0.667 1.00 94.19 147 LEU A CA 1
ATOM 1190 C C . LEU A 1 147 ? -5.270 -0.185 0.286 1.00 94.19 147 LEU A C 1
ATOM 1192 O O . LEU A 1 147 ? -6.292 -0.302 0.956 1.00 94.19 147 LEU A O 1
ATOM 1196 N N . THR A 1 148 ? -5.217 0.590 -0.797 1.00 93.06 148 THR A N 1
ATOM 1197 C CA . THR A 1 148 ? -6.388 1.313 -1.301 1.00 93.06 148 THR A CA 1
ATOM 1198 C C . THR A 1 148 ? -7.472 0.355 -1.780 1.00 93.06 148 THR A C 1
ATOM 1200 O O . THR A 1 148 ? -8.635 0.534 -1.424 1.00 93.06 148 THR A O 1
ATOM 1203 N N . LYS A 1 149 ? -7.113 -0.699 -2.522 1.00 93.25 149 LYS A N 1
ATOM 1204 C CA . LYS A 1 149 ? -8.077 -1.731 -2.917 1.00 93.25 149 LYS A CA 1
ATOM 1205 C C . LYS A 1 149 ? -8.671 -2.433 -1.698 1.00 93.25 149 LYS A C 1
ATOM 1207 O O . LYS A 1 149 ? -9.872 -2.648 -1.672 1.00 93.25 149 LYS A O 1
ATOM 1212 N N . LEU A 1 150 ? -7.867 -2.718 -0.675 1.00 93.75 150 LEU A N 1
ATOM 1213 C CA . LEU A 1 150 ? -8.326 -3.315 0.579 1.00 93.75 150 LEU A CA 1
ATOM 1214 C C . LEU A 1 150 ? -9.360 -2.431 1.306 1.00 93.75 150 LEU A C 1
ATOM 1216 O O . LEU A 1 150 ? -10.362 -2.945 1.799 1.00 93.75 150 LEU A O 1
ATOM 1220 N N . ALA A 1 151 ? -9.145 -1.111 1.345 1.00 94.50 151 ALA A N 1
ATOM 1221 C CA . ALA A 1 151 ? -10.096 -0.155 1.922 1.00 94.50 151 ALA A CA 1
ATOM 1222 C C . ALA A 1 151 ? -11.423 -0.127 1.150 1.00 94.50 151 ALA A C 1
ATOM 1224 O O . ALA A 1 151 ? -12.502 -0.064 1.738 1.00 94.50 151 ALA A O 1
ATOM 1225 N N . LEU A 1 152 ? -11.340 -0.187 -0.177 1.00 93.06 152 LEU A N 1
ATOM 1226 C CA . LEU A 1 152 ? -12.502 -0.179 -1.053 1.00 93.06 152 LEU A CA 1
ATOM 1227 C C . LEU A 1 152 ? -13.261 -1.516 -1.043 1.00 93.06 152 LEU A C 1
ATOM 1229 O O . LEU A 1 152 ? -14.486 -1.505 -1.011 1.00 93.06 152 LEU A O 1
ATOM 1233 N N . ASP A 1 153 ? -12.558 -2.648 -0.952 1.00 92.81 153 ASP A N 1
ATOM 1234 C CA . ASP A 1 153 ? -13.162 -3.963 -0.701 1.00 92.81 153 ASP A CA 1
ATOM 1235 C C . ASP A 1 153 ? -13.958 -3.942 0.603 1.00 92.81 153 ASP A C 1
ATOM 1237 O O . ASP A 1 153 ? -15.103 -4.382 0.646 1.00 92.81 153 ASP A O 1
ATOM 1241 N N . TRP A 1 154 ? -13.378 -3.381 1.669 1.00 93.94 154 TRP A N 1
ATOM 1242 C CA . TRP A 1 154 ? -14.094 -3.191 2.927 1.00 93.94 154 TRP A CA 1
ATOM 1243 C C . TRP A 1 154 ? -15.357 -2.343 2.729 1.00 93.94 154 TRP A C 1
ATOM 1245 O O . TRP A 1 154 ? -16.419 -2.761 3.185 1.00 93.94 154 TRP A O 1
ATOM 1255 N N . CYS A 1 155 ? -15.274 -1.216 2.009 1.00 92.88 155 CYS A N 1
ATOM 1256 C CA . CYS A 1 155 ? -16.426 -0.353 1.720 1.00 92.88 155 CYS A CA 1
ATOM 1257 C C . CYS A 1 155 ? -17.554 -1.111 1.010 1.00 92.88 155 CYS A C 1
ATOM 1259 O O . CYS A 1 155 ? -18.687 -1.093 1.496 1.00 92.88 155 CYS A O 1
ATOM 1261 N N . ASP A 1 156 ? -17.253 -1.798 -0.093 1.00 89.00 156 ASP A N 1
ATOM 1262 C CA . ASP A 1 156 ? -18.244 -2.532 -0.890 1.00 89.00 156 ASP A CA 1
ATOM 1263 C C . ASP A 1 156 ? -18.943 -3.613 -0.057 1.00 89.00 156 ASP A C 1
ATOM 1265 O O . ASP A 1 156 ? -20.160 -3.788 -0.138 1.00 89.00 156 ASP A O 1
ATOM 1269 N N . LEU A 1 157 ? -18.192 -4.298 0.807 1.00 87.56 157 LEU A N 1
ATOM 1270 C CA . LEU A 1 157 ? -18.708 -5.387 1.631 1.00 87.56 157 LEU A CA 1
ATOM 1271 C C . LEU A 1 157 ? -19.576 -4.929 2.800 1.00 87.56 157 LEU A C 1
ATOM 1273 O O . LEU A 1 157 ? -20.482 -5.666 3.191 1.00 87.56 157 LEU A O 1
ATOM 1277 N N . VAL A 1 158 ? -19.297 -3.760 3.380 1.00 87.00 158 VAL A N 1
ATOM 1278 C CA . VAL A 1 158 ? -20.067 -3.239 4.522 1.00 87.00 158 VAL A CA 1
ATOM 1279 C C . VAL A 1 158 ? -21.252 -2.367 4.115 1.00 87.00 158 VAL A C 1
ATOM 1281 O O . VAL A 1 158 ? -22.155 -2.179 4.926 1.00 87.00 158 VAL A O 1
ATOM 1284 N N . SER A 1 159 ? -21.244 -1.816 2.899 1.00 81.94 159 SER A N 1
ATOM 1285 C CA . SER A 1 159 ? -22.302 -0.933 2.386 1.00 81.94 159 SER A CA 1
ATOM 1286 C C . SER A 1 159 ? -23.146 -1.548 1.269 1.00 81.94 159 SER A C 1
ATOM 1288 O O . SER A 1 159 ? -24.069 -0.889 0.795 1.00 81.94 159 SER A O 1
ATOM 1290 N N . GLU A 1 160 ? -22.832 -2.782 0.852 1.00 74.38 160 GLU A N 1
ATOM 1291 C CA . GLU A 1 160 ? -23.480 -3.492 -0.264 1.00 74.38 160 GLU A CA 1
ATOM 1292 C C . GLU A 1 160 ? -23.516 -2.652 -1.560 1.00 74.38 160 GLU A C 1
ATOM 1294 O O . GLU A 1 160 ? -24.401 -2.813 -2.397 1.00 74.38 160 GLU A O 1
ATOM 1299 N N . HIS A 1 161 ? -22.560 -1.723 -1.720 1.00 63.47 161 HIS A N 1
ATOM 1300 C CA . HIS A 1 161 ? -22.653 -0.623 -2.686 1.00 63.47 161 HIS A CA 1
ATOM 1301 C C . HIS A 1 161 ? -22.574 -1.070 -4.144 1.00 63.47 161 HIS A C 1
ATOM 1303 O O . HIS A 1 161 ? -23.132 -0.389 -4.997 1.00 63.47 161 HIS A O 1
ATOM 1309 N N . ASN A 1 162 ? -21.898 -2.187 -4.436 1.00 63.81 162 ASN A N 1
ATOM 1310 C CA . ASN A 1 162 ? -21.741 -2.702 -5.795 1.00 63.81 162 ASN A CA 1
ATOM 1311 C C . ASN A 1 162 ? -21.460 -4.217 -5.811 1.00 63.81 162 ASN A C 1
ATOM 1313 O O . ASN A 1 162 ? -20.321 -4.629 -5.589 1.00 63.81 162 ASN A O 1
ATOM 1317 N N . PRO A 1 163 ? -22.452 -5.070 -6.127 1.00 62.12 163 PRO A N 1
ATOM 1318 C CA . PRO A 1 163 ? -22.246 -6.518 -6.232 1.00 62.12 163 PRO A CA 1
ATOM 1319 C C . PRO A 1 163 ? -21.372 -6.928 -7.433 1.00 62.12 163 PRO A C 1
ATOM 1321 O O . PRO A 1 163 ? -20.846 -8.040 -7.451 1.00 62.12 163 PRO A O 1
ATOM 1324 N N . ASP A 1 164 ? -21.190 -6.041 -8.417 1.00 66.69 164 ASP A N 1
ATOM 1325 C CA . ASP A 1 164 ? -20.397 -6.305 -9.624 1.00 66.69 164 ASP A CA 1
ATOM 1326 C C . ASP A 1 164 ? -18.881 -6.124 -9.408 1.00 66.69 164 ASP A C 1
ATOM 1328 O O . ASP A 1 164 ? -18.066 -6.593 -10.213 1.00 66.69 164 ASP A O 1
ATOM 1332 N N . HIS A 1 165 ? -18.471 -5.474 -8.313 1.00 75.69 165 HIS A N 1
ATOM 1333 C CA . HIS A 1 165 ? -17.062 -5.306 -7.978 1.00 75.69 165 HIS A CA 1
ATOM 1334 C C . HIS A 1 165 ? -16.474 -6.610 -7.438 1.00 75.69 165 HIS A C 1
ATOM 1336 O O . HIS A 1 165 ? -16.885 -7.146 -6.410 1.00 75.69 165 HIS A O 1
ATOM 1342 N N . LYS A 1 166 ? -15.439 -7.118 -8.114 1.00 74.75 166 LYS A N 1
ATOM 1343 C CA . LYS A 1 166 ? -14.683 -8.265 -7.605 1.00 74.75 166 LYS A CA 1
ATOM 1344 C C . LYS A 1 166 ? -13.743 -7.815 -6.487 1.00 74.75 166 LYS A C 1
ATOM 1346 O O . LYS A 1 166 ? -12.841 -6.994 -6.703 1.00 74.75 166 LYS A O 1
ATOM 1351 N N . ALA A 1 167 ? -13.947 -8.386 -5.304 1.00 80.31 167 ALA A N 1
ATOM 1352 C CA . ALA A 1 167 ? -13.030 -8.254 -4.181 1.00 80.31 167 ALA A CA 1
ATOM 1353 C C . ALA A 1 167 ? -11.639 -8.814 -4.528 1.00 80.31 167 ALA A C 1
ATOM 1355 O O . ALA A 1 167 ? -11.498 -9.645 -5.430 1.00 80.31 167 ALA A O 1
ATOM 1356 N N . THR A 1 168 ? -10.603 -8.365 -3.814 1.00 76.81 168 THR A N 1
ATOM 1357 C CA . THR A 1 168 ? -9.230 -8.870 -4.012 1.00 76.81 168 THR A CA 1
ATOM 1358 C C . THR A 1 168 ? -9.125 -10.371 -3.745 1.00 76.81 168 THR A C 1
ATOM 1360 O O . THR A 1 168 ? -8.409 -11.069 -4.463 1.00 76.81 168 THR A O 1
ATOM 1363 N N . PHE A 1 169 ? -9.847 -10.866 -2.737 1.00 82.31 169 PHE A N 1
ATOM 1364 C CA . PHE A 1 169 ? -9.935 -12.288 -2.413 1.00 82.31 169 PHE A CA 1
ATOM 1365 C C . PHE A 1 169 ? -11.385 -12.749 -2.307 1.00 82.31 169 PHE A C 1
ATOM 1367 O O . PHE A 1 169 ? -12.298 -11.951 -2.100 1.00 82.31 169 PHE A O 1
ATOM 1374 N N . SER A 1 170 ? -11.593 -14.058 -2.434 1.00 79.88 170 SER A N 1
ATOM 1375 C CA . SER A 1 170 ? -12.924 -14.666 -2.406 1.00 79.88 170 SER A CA 1
ATOM 1376 C C . SER A 1 170 ? -13.530 -14.774 -1.001 1.00 79.88 170 SER A C 1
ATOM 1378 O O . SER A 1 170 ? -14.746 -14.885 -0.881 1.00 79.88 170 SER A O 1
ATOM 1380 N N . ASP A 1 171 ? -12.723 -14.753 0.066 1.00 79.62 171 ASP A N 1
ATOM 1381 C CA . ASP A 1 171 ? -13.162 -14.917 1.463 1.00 79.62 171 ASP A CA 1
ATOM 1382 C C . ASP A 1 171 ? -13.535 -13.580 2.123 1.00 79.62 171 ASP A C 1
ATOM 1384 O O . ASP A 1 171 ? -12.991 -13.155 3.146 1.00 79.62 171 ASP A O 1
ATOM 1388 N N . VAL A 1 172 ? -14.494 -12.905 1.502 1.00 79.50 172 VAL A N 1
ATOM 1389 C CA . VAL A 1 172 ? -14.898 -11.536 1.832 1.00 79.50 172 VAL A CA 1
ATOM 1390 C C . VAL A 1 172 ? -15.454 -11.347 3.248 1.00 79.50 172 VAL A C 1
ATOM 1392 O O . VAL A 1 172 ? -15.400 -10.243 3.787 1.00 79.50 172 VAL A O 1
ATOM 1395 N N . ASP A 1 173 ? -15.952 -12.407 3.886 1.00 82.31 173 ASP A N 1
ATOM 1396 C CA . ASP A 1 173 ? -16.565 -12.318 5.217 1.00 82.31 173 ASP A CA 1
ATOM 1397 C C . ASP A 1 173 ? -15.578 -11.845 6.290 1.00 82.31 173 ASP A C 1
ATOM 1399 O O . ASP A 1 173 ? -15.960 -11.095 7.185 1.00 82.31 173 ASP A O 1
ATOM 1403 N N . THR A 1 174 ? -14.291 -12.165 6.135 1.00 85.94 174 THR A N 1
ATOM 1404 C CA . THR A 1 174 ? -13.213 -11.721 7.032 1.00 85.94 174 THR A CA 1
ATOM 1405 C C . THR A 1 17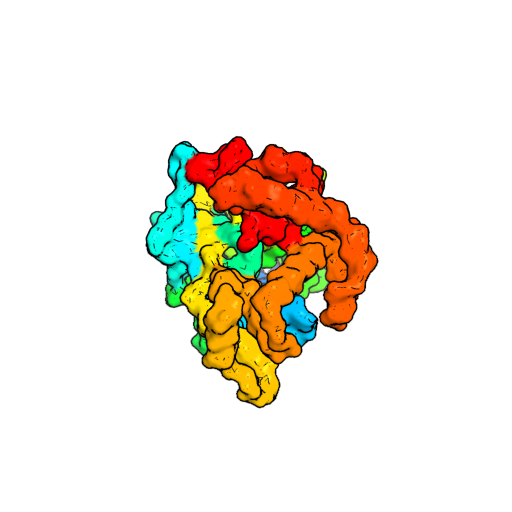4 ? -13.144 -10.198 7.149 1.00 85.94 174 THR A C 1
ATOM 1407 O O . THR A 1 174 ? -12.930 -9.655 8.229 1.00 85.94 174 THR A O 1
ATOM 1410 N N . LEU A 1 175 ? -13.329 -9.478 6.037 1.00 88.19 175 LEU A N 1
ATOM 1411 C CA . LEU A 1 175 ? -13.275 -8.015 6.041 1.00 88.19 175 LEU A CA 1
ATOM 1412 C C . LEU A 1 175 ? -14.498 -7.387 6.713 1.00 88.19 175 LEU A C 1
ATOM 1414 O O . LEU A 1 175 ? -14.376 -6.317 7.310 1.00 88.19 175 LEU A O 1
ATOM 1418 N N . LYS A 1 176 ? -15.661 -8.049 6.654 1.00 88.56 176 LYS A N 1
ATOM 1419 C CA . LYS A 1 176 ? -16.906 -7.561 7.271 1.00 88.56 176 LYS A CA 1
ATOM 1420 C C . LYS A 1 176 ? -16.849 -7.554 8.797 1.00 88.56 176 LYS A C 1
ATOM 1422 O O . LYS A 1 176 ? -17.603 -6.816 9.429 1.00 88.56 176 LYS A O 1
ATOM 1427 N N . GLU A 1 177 ? -15.954 -8.340 9.391 1.00 90.00 177 GLU A N 1
ATOM 1428 C CA . GLU A 1 177 ? -15.743 -8.375 10.841 1.00 90.00 177 GLU A CA 1
ATOM 1429 C C . GLU A 1 177 ? -15.172 -7.060 11.389 1.00 90.00 177 GLU A C 1
ATOM 1431 O O . GLU A 1 177 ? -15.310 -6.774 12.582 1.00 90.00 177 GLU A O 1
ATOM 1436 N N . PHE A 1 178 ? -14.548 -6.241 10.537 1.00 92.62 178 PHE A N 1
ATOM 1437 C CA . PHE A 1 178 ? -13.988 -4.950 10.916 1.00 92.62 178 PHE A CA 1
ATOM 1438 C C . PHE A 1 178 ? -15.015 -3.834 10.752 1.00 92.62 178 PHE A C 1
ATOM 1440 O O . PHE A 1 178 ? -15.504 -3.546 9.657 1.00 92.62 178 PHE A O 1
ATOM 1447 N N . ARG A 1 179 ? -15.315 -3.152 11.856 1.00 94.56 179 ARG A N 1
ATOM 1448 C CA . ARG A 1 179 ? -16.286 -2.059 11.869 1.00 94.56 179 ARG A CA 1
ATOM 1449 C C . ARG A 1 179 ? -15.742 -0.771 11.261 1.00 94.56 179 ARG A C 1
ATOM 1451 O O . ARG A 1 179 ? -16.520 -0.025 10.672 1.00 94.56 179 ARG A O 1
ATOM 1458 N N . PHE A 1 180 ? -14.441 -0.514 11.390 1.00 96.06 180 PHE A N 1
ATOM 1459 C CA . PHE A 1 180 ? -13.793 0.690 10.866 1.00 96.06 180 PHE A CA 1
ATOM 1460 C C . PHE A 1 180 ? -12.508 0.371 10.101 1.00 96.06 180 PHE A C 1
ATOM 1462 O O . PHE A 1 180 ? -11.782 -0.566 10.439 1.00 96.06 180 PHE A O 1
ATOM 1469 N N . PHE A 1 181 ? -12.205 1.203 9.106 1.00 96.12 181 PHE A N 1
ATOM 1470 C CA . PHE A 1 181 ? -10.980 1.139 8.317 1.00 96.12 181 PHE A CA 1
ATOM 1471 C C . PHE A 1 181 ? -10.323 2.519 8.270 1.00 96.12 181 PHE A C 1
ATOM 1473 O O . PHE A 1 181 ? -10.951 3.485 7.853 1.00 96.12 181 PHE A O 1
ATOM 1480 N N . PHE A 1 182 ? -9.062 2.625 8.675 1.00 95.50 182 PHE A N 1
ATOM 1481 C CA . PHE A 1 182 ? -8.315 3.879 8.698 1.00 95.50 182 PHE A CA 1
ATOM 1482 C C . PHE A 1 182 ? -7.041 3.755 7.862 1.00 95.50 182 PHE A C 1
ATOM 1484 O O . PHE A 1 182 ? -6.041 3.199 8.312 1.00 95.50 182 PHE A O 1
ATOM 1491 N N . GLN A 1 183 ? -7.074 4.289 6.642 1.00 94.88 183 GLN A N 1
ATOM 1492 C CA . GLN A 1 183 ? -5.904 4.409 5.772 1.00 94.88 183 GLN A CA 1
ATOM 1493 C C . GLN A 1 183 ? -5.130 5.701 6.040 1.00 94.88 183 GLN A C 1
ATOM 1495 O O . GLN A 1 183 ? -5.633 6.789 5.770 1.00 94.88 183 GLN A O 1
ATOM 1500 N N . ILE A 1 184 ? -3.895 5.566 6.525 1.00 91.00 184 ILE A N 1
ATOM 1501 C CA . ILE A 1 184 ? -2.983 6.664 6.855 1.00 91.00 184 ILE A CA 1
ATOM 1502 C C . ILE A 1 184 ? -1.780 6.617 5.910 1.00 91.00 184 ILE A C 1
ATOM 1504 O O . ILE A 1 184 ? -1.099 5.597 5.808 1.00 91.00 184 ILE A O 1
ATOM 1508 N N . SER A 1 185 ? -1.492 7.737 5.255 1.00 87.81 185 SER A N 1
ATOM 1509 C CA . SER A 1 185 ? -0.255 7.970 4.507 1.00 87.81 185 SER A CA 1
ATOM 1510 C C . SER A 1 185 ? 0.830 8.430 5.476 1.00 87.81 185 SER A C 1
ATOM 1512 O O . SER A 1 185 ? 0.748 9.530 6.029 1.00 87.81 185 SER A O 1
ATOM 1514 N N . LEU A 1 186 ? 1.863 7.614 5.699 1.00 84.38 186 LEU A N 1
ATOM 1515 C CA . LEU A 1 186 ? 2.988 8.013 6.552 1.00 84.38 186 LEU A CA 1
ATOM 1516 C C . LEU A 1 186 ? 3.841 9.103 5.899 1.00 84.38 186 LEU A C 1
ATOM 1518 O O . LEU A 1 186 ? 4.458 9.899 6.604 1.00 84.38 186 LEU A O 1
ATOM 1522 N N . ARG A 1 187 ? 3.819 9.194 4.567 1.00 79.19 187 ARG A N 1
ATOM 1523 C CA . ARG A 1 187 ? 4.446 10.291 3.825 1.00 79.19 187 ARG A CA 1
ATOM 1524 C C . ARG A 1 187 ? 3.863 11.649 4.213 1.00 79.19 187 ARG A C 1
ATOM 1526 O O . ARG A 1 187 ? 4.602 12.616 4.371 1.00 79.19 187 ARG A O 1
ATOM 1533 N N . ASP A 1 188 ? 2.543 11.710 4.377 1.00 77.69 188 ASP A N 1
ATOM 1534 C CA . ASP A 1 188 ? 1.826 12.949 4.695 1.00 77.69 188 ASP A CA 1
ATOM 1535 C C . ASP A 1 188 ? 1.689 13.174 6.215 1.00 77.69 188 ASP A C 1
ATOM 1537 O O . ASP A 1 188 ? 1.329 14.263 6.652 1.00 77.69 188 ASP A O 1
ATOM 1541 N N . ALA A 1 189 ? 2.042 12.174 7.033 1.00 75.00 189 ALA A N 1
ATOM 1542 C CA . ALA A 1 189 ? 2.036 12.229 8.498 1.00 75.00 189 ALA A CA 1
ATOM 1543 C C . ALA A 1 189 ? 3.329 12.811 9.107 1.00 75.00 189 ALA A C 1
ATOM 1545 O O . ALA A 1 189 ? 3.628 12.562 10.278 1.00 75.00 189 ALA A O 1
ATOM 1546 N N . ALA A 1 190 ? 4.153 13.518 8.327 1.00 61.03 190 ALA A N 1
ATOM 1547 C CA . ALA A 1 190 ? 5.485 13.939 8.757 1.00 61.03 190 ALA A CA 1
ATOM 1548 C C . ALA A 1 190 ? 5.430 14.746 10.074 1.00 61.03 190 ALA A C 1
ATOM 1550 O O . ALA A 1 190 ? 4.798 15.800 10.144 1.00 61.03 190 ALA A O 1
ATOM 1551 N N . ASN A 1 191 ? 6.131 14.250 11.103 1.00 66.38 191 ASN A N 1
ATOM 1552 C CA . ASN A 1 191 ? 6.168 14.730 12.499 1.00 66.38 191 ASN A CA 1
ATOM 1553 C C . ASN A 1 191 ? 4.980 14.364 13.412 1.00 66.38 191 ASN A C 1
ATOM 1555 O O . ASN A 1 191 ? 5.034 14.676 14.603 1.00 66.38 191 ASN A O 1
ATOM 1559 N N . GLN A 1 192 ? 3.952 13.672 12.919 1.00 75.19 192 GLN A N 1
ATOM 1560 C CA . GLN A 1 192 ? 2.853 13.172 13.754 1.00 75.19 192 GLN A CA 1
ATOM 1561 C C . GLN A 1 192 ? 3.248 11.859 14.429 1.00 75.19 192 GLN A C 1
ATOM 1563 O O . GLN A 1 192 ? 3.899 11.009 13.820 1.00 75.19 192 GLN A O 1
ATOM 1568 N N . ARG A 1 193 ? 2.854 11.684 15.694 1.00 73.44 193 ARG A N 1
ATOM 1569 C CA . ARG A 1 193 ? 3.266 10.528 16.521 1.00 73.44 193 ARG A CA 1
ATOM 1570 C C . ARG A 1 193 ? 2.123 9.735 17.118 1.00 73.44 193 ARG A C 1
ATOM 1572 O O . ARG A 1 193 ? 2.349 8.640 17.625 1.00 73.44 193 ARG A O 1
ATOM 1579 N N . GLU A 1 194 ? 0.919 10.281 17.072 1.00 80.19 194 GLU A N 1
ATOM 1580 C CA . GLU A 1 194 ? -0.261 9.634 17.615 1.00 80.19 194 GLU A CA 1
ATOM 1581 C C . GLU A 1 194 ? -1.177 9.219 16.474 1.00 80.19 194 GLU A C 1
ATOM 1583 O O . GLU A 1 194 ? -1.520 10.026 15.609 1.00 80.19 194 GLU A O 1
ATOM 1588 N N . VAL A 1 195 ? -1.624 7.962 16.495 1.00 84.50 195 VAL A N 1
ATOM 1589 C CA . VAL A 1 195 ? -2.572 7.440 15.496 1.00 84.50 195 VAL A CA 1
ATOM 1590 C C . VAL A 1 195 ? -3.846 8.291 15.462 1.00 84.50 195 VAL A C 1
ATOM 1592 O O . VAL A 1 195 ? -4.398 8.546 14.396 1.00 84.50 195 VAL A O 1
ATOM 1595 N N . ILE A 1 196 ? -4.277 8.797 16.621 1.00 87.62 196 ILE A N 1
ATOM 1596 C CA . ILE A 1 196 ? -5.422 9.707 16.751 1.00 87.62 196 ILE A CA 1
ATOM 1597 C C . ILE A 1 196 ? -5.192 10.998 15.956 1.00 87.62 196 ILE A C 1
ATOM 1599 O O . ILE A 1 196 ? -6.089 11.442 15.244 1.00 87.62 196 ILE A O 1
ATOM 1603 N N . GLU A 1 197 ? -4.001 11.590 16.046 1.00 86.94 197 GLU A N 1
ATOM 1604 C CA . GLU A 1 197 ? -3.645 12.811 15.316 1.00 86.94 197 GLU A CA 1
ATOM 1605 C C . GLU A 1 197 ? -3.563 12.562 13.802 1.00 86.94 197 GLU A C 1
ATOM 1607 O O . GLU A 1 197 ? -4.062 13.363 13.007 1.00 86.94 197 GLU A O 1
ATOM 1612 N N . MET A 1 198 ? -3.008 11.418 13.397 1.00 88.12 198 MET A N 1
ATOM 1613 C CA . MET A 1 198 ? -2.941 11.014 11.990 1.00 88.12 198 MET A CA 1
ATOM 1614 C C . MET A 1 198 ? -4.340 10.817 11.392 1.00 88.12 198 MET A C 1
ATOM 1616 O O . MET A 1 198 ? -4.651 11.376 10.342 1.00 88.12 198 MET A O 1
ATOM 1620 N N . ILE A 1 199 ? -5.221 10.086 12.085 1.00 91.94 199 ILE A N 1
ATOM 1621 C CA . ILE A 1 199 ? -6.619 9.898 11.662 1.00 91.94 199 ILE A CA 1
ATOM 1622 C C . ILE A 1 199 ? -7.350 11.240 11.638 1.00 91.94 199 ILE A C 1
ATOM 1624 O O . ILE A 1 199 ? -8.088 11.527 10.696 1.00 91.94 199 ILE A O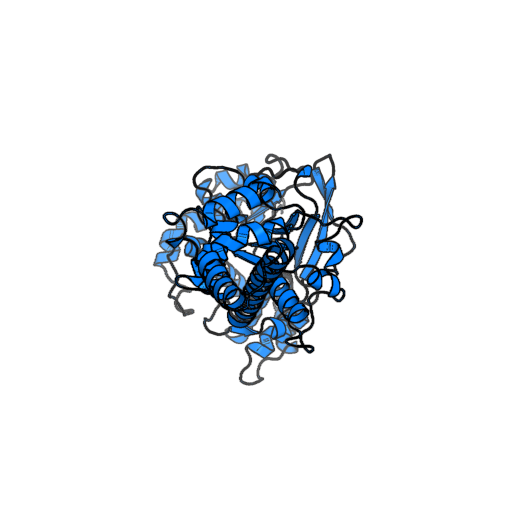 1
ATOM 1628 N N . LYS A 1 200 ? -7.138 12.086 12.650 1.00 91.75 200 LYS A N 1
ATOM 1629 C CA . LYS A 1 200 ? -7.740 13.416 12.703 1.00 91.75 200 LYS A CA 1
ATOM 1630 C C . LYS A 1 200 ? -7.394 14.222 11.453 1.00 91.75 200 LYS A C 1
ATOM 1632 O O . LYS A 1 200 ? -8.289 14.638 10.730 1.00 91.75 200 LYS A O 1
ATOM 1637 N N . THR A 1 201 ? -6.108 14.396 11.181 1.00 89.19 201 THR A N 1
ATOM 1638 C CA . THR A 1 201 ? -5.630 15.294 10.120 1.00 89.19 201 THR A CA 1
ATOM 1639 C C . THR A 1 201 ? -5.847 14.758 8.709 1.00 89.19 201 THR A C 1
ATOM 1641 O O . THR A 1 201 ? -6.107 15.546 7.804 1.00 89.19 201 THR A O 1
ATOM 1644 N N . GLN A 1 202 ? -5.765 13.442 8.499 1.00 89.44 202 GLN A N 1
ATOM 1645 C CA . GLN A 1 202 ? -5.877 12.856 7.158 1.00 89.44 202 GLN A CA 1
ATOM 1646 C C . GLN A 1 202 ? -7.290 12.388 6.801 1.00 89.44 202 GLN A C 1
ATOM 1648 O O . GLN A 1 202 ? -7.595 12.239 5.619 1.00 89.44 202 GLN A O 1
ATOM 1653 N N . ILE A 1 203 ? -8.144 12.135 7.798 1.00 93.75 203 ILE A N 1
ATOM 1654 C CA . ILE A 1 203 ? -9.478 11.559 7.590 1.00 93.75 203 ILE A CA 1
ATOM 1655 C C . ILE A 1 203 ? -10.554 12.480 8.166 1.00 93.75 203 ILE A C 1
ATOM 1657 O O . ILE A 1 203 ? -11.396 12.970 7.419 1.00 93.75 203 ILE A O 1
ATOM 1661 N N . ILE A 1 204 ? -10.542 12.761 9.474 1.00 94.25 204 ILE A N 1
ATOM 1662 C CA . ILE A 1 204 ? -11.638 13.516 10.114 1.00 94.25 204 ILE A CA 1
ATOM 1663 C C . ILE A 1 204 ? -11.724 14.942 9.562 1.00 94.25 204 ILE A C 1
ATOM 1665 O O . ILE A 1 204 ? -12.821 15.392 9.245 1.00 94.25 204 ILE A O 1
ATOM 1669 N N . ASP A 1 205 ? -10.592 15.621 9.390 1.00 92.00 205 ASP A N 1
ATOM 1670 C CA . ASP A 1 205 ? -10.524 16.990 8.861 1.00 92.00 205 ASP A CA 1
ATOM 1671 C C . ASP A 1 205 ? -10.985 17.076 7.396 1.00 92.00 205 ASP A C 1
ATOM 1673 O O . ASP A 1 205 ? -11.403 18.139 6.941 1.00 92.00 205 ASP A O 1
ATOM 1677 N N . MET A 1 206 ? -10.951 15.953 6.669 1.00 88.88 206 MET A N 1
ATOM 1678 C CA . MET A 1 206 ? -11.454 15.846 5.296 1.00 88.88 206 MET A CA 1
ATOM 1679 C C . MET A 1 206 ? -12.958 15.547 5.244 1.00 88.88 206 MET A C 1
ATOM 1681 O O . MET A 1 206 ? -13.615 15.874 4.258 1.00 88.88 206 MET A O 1
ATOM 1685 N N . ILE A 1 207 ? -13.505 14.917 6.287 1.00 92.62 207 ILE A N 1
ATOM 1686 C CA . ILE A 1 207 ? -14.917 14.524 6.370 1.00 92.62 207 ILE A CA 1
ATOM 1687 C C . ILE A 1 207 ? -15.771 15.617 7.025 1.00 92.62 207 ILE A C 1
ATOM 1689 O O . ILE A 1 207 ? -16.899 15.867 6.596 1.00 92.62 207 ILE A O 1
ATOM 1693 N N . TYR A 1 208 ? -15.262 16.249 8.083 1.00 92.56 208 TYR A N 1
ATOM 1694 C CA . TYR A 1 208 ? -16.019 17.162 8.933 1.00 92.56 208 TYR A CA 1
ATOM 1695 C C . TYR A 1 208 ? -15.298 18.490 9.162 1.00 92.56 208 TYR A C 1
ATOM 1697 O O . TYR A 1 208 ? -14.081 18.563 9.300 1.00 92.56 208 TYR A O 1
ATOM 1705 N N . SER A 1 209 ? -16.100 19.538 9.341 1.00 86.44 209 SER A N 1
ATOM 1706 C CA . SER A 1 209 ? -15.670 20.868 9.777 1.00 86.44 209 SER A CA 1
ATOM 1707 C C . SER A 1 209 ? -16.444 21.314 11.023 1.00 86.44 209 SER A C 1
ATOM 1709 O O . SER A 1 209 ? -17.581 20.886 11.235 1.00 86.44 209 SER A O 1
ATOM 1711 N N . GLY A 1 210 ? -15.870 22.219 11.822 1.00 87.94 210 GLY A N 1
ATOM 1712 C CA . GLY A 1 210 ? -16.544 22.815 12.985 1.00 87.94 210 GLY A CA 1
ATOM 1713 C C . GLY A 1 210 ? -16.830 21.811 14.108 1.00 87.94 210 GLY A C 1
ATOM 1714 O O . GLY A 1 210 ? -16.036 20.912 14.359 1.00 87.94 210 GLY A O 1
ATOM 1715 N N . ASP A 1 211 ? -17.970 21.946 14.786 1.00 85.12 211 ASP A N 1
ATOM 1716 C CA . ASP A 1 211 ? -18.280 21.174 16.002 1.00 85.12 211 ASP A CA 1
ATOM 1717 C C . ASP A 1 211 ? -18.285 19.650 15.791 1.00 85.12 211 ASP A C 1
ATOM 1719 O O . ASP A 1 211 ? -17.759 18.909 16.622 1.00 85.12 211 ASP A O 1
ATOM 1723 N N . LYS A 1 212 ? -18.796 19.173 14.644 1.00 87.75 212 LYS A N 1
ATOM 1724 C CA . LYS A 1 212 ? -18.830 17.734 14.316 1.00 87.75 212 LYS A CA 1
ATOM 1725 C C . LYS A 1 212 ? -17.439 17.104 14.270 1.00 87.75 212 LYS A C 1
ATOM 1727 O O . LYS A 1 212 ? -17.267 15.938 14.629 1.00 87.75 212 LYS A O 1
ATOM 1732 N N . ARG A 1 213 ? -16.437 17.878 13.847 1.00 91.38 213 ARG A N 1
ATOM 1733 C CA . ARG A 1 213 ? -15.037 17.449 13.826 1.00 91.38 213 ARG A CA 1
ATOM 1734 C C . ARG A 1 213 ? -14.545 17.177 15.247 1.00 91.38 213 ARG A C 1
ATOM 1736 O O . ARG A 1 213 ? -14.029 16.098 15.514 1.00 91.38 213 ARG A O 1
ATOM 1743 N N . GLU A 1 214 ? -14.739 18.123 16.164 1.00 89.19 214 GLU A N 1
ATOM 1744 C CA . GLU A 1 214 ? -14.294 17.987 17.559 1.00 89.19 214 GLU A CA 1
ATOM 1745 C C . GLU A 1 214 ? -15.028 16.859 18.297 1.00 89.19 214 GLU A C 1
ATOM 1747 O O . GLU A 1 214 ? -14.418 16.116 19.067 1.00 89.19 214 GLU A O 1
ATOM 1752 N N . GLU A 1 215 ? -16.324 16.683 18.038 1.00 88.31 215 GLU A N 1
ATOM 1753 C CA . GLU A 1 215 ? -17.107 15.562 18.571 1.00 88.31 215 GLU A CA 1
ATOM 1754 C C . GLU A 1 215 ? -16.574 14.208 18.085 1.00 88.31 215 GLU A C 1
ATOM 1756 O O . GLU A 1 215 ? -16.356 13.303 18.893 1.00 88.31 215 GLU A O 1
ATOM 1761 N N . THR A 1 216 ? -16.275 14.088 16.789 1.00 91.06 216 THR A N 1
ATOM 1762 C CA . THR A 1 216 ? -15.730 12.854 16.199 1.00 91.06 216 THR A CA 1
ATOM 1763 C C . THR A 1 216 ? -14.322 12.551 16.719 1.00 91.06 216 THR A C 1
ATOM 1765 O O . THR A 1 216 ? -14.017 11.405 17.050 1.00 91.06 216 THR A O 1
ATOM 1768 N N . VAL A 1 217 ? -13.468 13.569 16.881 1.00 90.31 217 VAL A N 1
ATOM 1769 C CA . VAL A 1 217 ? -12.133 13.407 17.489 1.00 90.31 217 VAL A CA 1
ATOM 1770 C C . VAL A 1 217 ? -12.242 12.873 18.920 1.00 90.31 217 VAL A C 1
ATOM 1772 O O . VAL A 1 217 ? -11.477 11.988 19.299 1.00 90.31 217 VAL A O 1
ATOM 1775 N N . LYS A 1 218 ? -13.215 13.346 19.709 1.00 89.38 218 LYS A N 1
ATOM 1776 C CA . LYS A 1 218 ? -13.470 12.840 21.072 1.00 89.38 218 LYS A CA 1
ATOM 1777 C C . LYS A 1 218 ? -14.024 11.408 21.089 1.00 89.38 218 LYS A C 1
ATOM 1779 O O . LYS A 1 218 ? -13.831 10.701 22.080 1.00 89.38 218 LYS A O 1
ATOM 1784 N N . LEU A 1 219 ? -14.700 10.976 20.024 1.00 90.69 219 LEU A N 1
ATOM 1785 C CA . LEU A 1 219 ? -15.223 9.614 19.873 1.00 90.69 219 LEU A CA 1
ATOM 1786 C C . LEU A 1 219 ? -14.125 8.602 19.507 1.00 90.69 219 LEU A C 1
ATOM 1788 O O . LEU A 1 219 ? -14.192 7.440 19.913 1.00 90.69 219 LEU A O 1
ATOM 1792 N N . LEU A 1 220 ? -13.096 9.043 18.779 1.00 90.38 220 LEU A N 1
ATOM 1793 C CA . LEU A 1 220 ? -12.069 8.178 18.200 1.00 90.38 220 LEU A CA 1
ATOM 1794 C C . LEU A 1 220 ? -11.341 7.263 19.209 1.00 90.38 220 LEU A C 1
ATOM 1796 O O . LEU A 1 220 ? -11.222 6.075 18.910 1.00 90.38 220 LEU A O 1
ATOM 1800 N N . PRO A 1 221 ? -10.916 7.711 20.411 1.00 88.44 221 PRO A N 1
ATOM 1801 C CA . PRO A 1 221 ? -10.300 6.815 21.393 1.00 88.44 221 PRO A CA 1
ATOM 1802 C C . PRO A 1 221 ? -11.195 5.627 21.766 1.00 88.44 221 PRO A C 1
ATOM 1804 O O . PRO A 1 221 ? -10.716 4.506 21.907 1.00 88.44 221 PRO A O 1
ATOM 1807 N N . GLN A 1 222 ? -12.509 5.856 21.879 1.00 87.25 222 GLN A N 1
ATOM 1808 C CA . GLN A 1 222 ? -13.468 4.803 22.217 1.00 87.25 222 GLN A CA 1
ATOM 1809 C C . GLN A 1 222 ? -13.676 3.830 21.056 1.00 87.25 222 GLN A C 1
ATOM 1811 O O . GLN A 1 222 ? -13.824 2.633 21.299 1.00 87.25 222 GLN A O 1
ATOM 1816 N N . ILE A 1 223 ? -13.673 4.331 19.814 1.00 90.81 223 ILE A N 1
ATOM 1817 C CA . ILE A 1 223 ? -13.722 3.492 18.609 1.00 90.81 223 ILE A CA 1
ATOM 1818 C C . ILE A 1 223 ? -12.509 2.568 18.590 1.00 90.81 223 ILE A C 1
ATOM 1820 O O . ILE A 1 223 ? -12.673 1.352 18.556 1.00 90.81 223 ILE A O 1
ATOM 1824 N N . LEU A 1 224 ? -11.307 3.137 18.689 1.00 88.19 224 LEU A N 1
ATOM 1825 C CA . LEU A 1 224 ? -10.071 2.364 18.623 1.00 88.19 224 LEU A CA 1
ATOM 1826 C C . LEU A 1 224 ? -9.982 1.339 19.769 1.00 88.19 224 LEU A C 1
ATOM 1828 O O . LEU A 1 224 ? -9.457 0.252 19.566 1.00 88.19 224 LEU A O 1
ATOM 1832 N N . GLU A 1 225 ? -10.497 1.644 20.965 1.00 85.00 225 GLU A N 1
ATOM 1833 C CA . GLU A 1 225 ? -10.427 0.730 22.119 1.00 85.00 225 GLU A CA 1
ATOM 1834 C C . GLU A 1 225 ? -11.433 -0.421 22.047 1.00 85.00 225 GLU A C 1
ATOM 1836 O O . GLU A 1 225 ? -11.149 -1.530 22.510 1.00 85.00 225 GLU A O 1
ATOM 1841 N N . ARG A 1 226 ? -12.630 -0.172 21.510 1.00 86.56 226 ARG A N 1
ATOM 1842 C CA . ARG A 1 226 ? -13.769 -1.087 21.685 1.00 86.56 226 ARG A CA 1
ATOM 1843 C C . ARG A 1 226 ? -14.207 -1.791 20.416 1.00 86.56 226 ARG A C 1
ATOM 1845 O O . ARG A 1 226 ? -14.780 -2.883 20.531 1.00 86.56 226 ARG A O 1
ATOM 1852 N N . GLU A 1 227 ? -13.939 -1.201 19.261 1.00 90.56 227 GLU A N 1
ATOM 1853 C CA . GLU A 1 227 ? -14.379 -1.685 17.957 1.00 90.56 227 GLU A CA 1
ATOM 1854 C C . GLU A 1 227 ? -13.259 -2.439 17.236 1.00 90.56 227 GLU A C 1
ATOM 1856 O O . GLU A 1 227 ? -12.072 -2.231 17.488 1.00 90.56 227 GLU A O 1
ATOM 1861 N N . SER A 1 228 ? -13.641 -3.332 16.327 1.00 91.56 228 SER A N 1
ATOM 1862 C CA . SER A 1 228 ? -12.703 -3.968 15.405 1.00 91.56 228 SER A CA 1
ATOM 1863 C C . SER A 1 228 ? -12.304 -2.971 14.319 1.00 91.56 228 SER A C 1
ATOM 1865 O O . SER A 1 228 ? -13.152 -2.490 13.564 1.00 91.56 228 SER A O 1
ATOM 1867 N N . CYS A 1 229 ? -11.014 -2.646 14.237 1.00 92.50 229 CYS A N 1
ATOM 1868 C CA . CYS A 1 229 ? -10.513 -1.659 13.279 1.00 92.50 229 CYS A CA 1
ATOM 1869 C C . CYS A 1 229 ? -9.341 -2.212 12.465 1.00 92.50 229 CYS A C 1
ATOM 1871 O O . CYS A 1 229 ? -8.442 -2.842 13.024 1.00 92.50 229 CYS A O 1
ATOM 1873 N N . ILE A 1 230 ? -9.302 -1.902 11.171 1.00 93.88 230 ILE A N 1
ATOM 1874 C CA . ILE A 1 230 ? -8.078 -1.998 10.368 1.00 93.88 230 ILE A CA 1
ATOM 1875 C C . ILE A 1 230 ? -7.449 -0.609 10.322 1.00 93.88 230 ILE A C 1
ATOM 1877 O O . ILE A 1 230 ? -8.115 0.364 9.981 1.00 93.88 230 ILE A O 1
ATOM 1881 N N . ILE A 1 231 ? -6.169 -0.509 10.658 1.00 93.50 231 ILE A N 1
ATOM 1882 C CA . ILE A 1 231 ? -5.388 0.725 10.568 1.00 93.50 231 ILE A CA 1
ATOM 1883 C C . ILE A 1 231 ? -4.228 0.447 9.623 1.00 93.50 231 ILE A C 1
ATOM 1885 O O . ILE A 1 231 ? -3.315 -0.306 9.962 1.00 93.50 231 ILE A O 1
ATOM 1889 N N . THR A 1 232 ? -4.243 1.029 8.430 1.00 93.50 232 THR A N 1
ATOM 1890 C CA . THR A 1 232 ? -3.153 0.837 7.475 1.00 93.50 232 THR A CA 1
ATOM 1891 C C . THR A 1 232 ? -2.195 2.018 7.523 1.00 93.50 232 THR A C 1
ATOM 1893 O O . THR A 1 232 ? -2.627 3.156 7.357 1.00 93.50 232 THR A O 1
ATOM 1896 N N . LEU A 1 233 ? -0.907 1.749 7.709 1.00 91.25 233 LEU A N 1
ATOM 1897 C CA . LEU A 1 233 ? 0.164 2.740 7.710 1.00 91.25 233 LEU A CA 1
ATOM 1898 C C . LEU A 1 233 ? 0.970 2.587 6.414 1.00 91.25 233 LEU A C 1
ATOM 1900 O O . LEU A 1 233 ? 1.783 1.667 6.285 1.00 91.25 233 LEU A O 1
ATOM 1904 N N . ASP A 1 234 ? 0.703 3.453 5.439 1.00 90.44 234 ASP A N 1
ATOM 1905 C CA . ASP A 1 234 ? 1.281 3.353 4.102 1.00 90.44 234 ASP A CA 1
ATOM 1906 C C . ASP A 1 234 ? 2.610 4.110 3.991 1.00 90.44 234 ASP A C 1
ATOM 1908 O O . ASP A 1 234 ? 2.661 5.318 4.214 1.00 90.44 234 ASP A O 1
ATOM 1912 N N . GLY A 1 235 ? 3.680 3.409 3.615 1.00 85.44 235 GLY A N 1
ATOM 1913 C CA . GLY A 1 235 ? 4.964 4.011 3.264 1.00 85.44 235 GLY A CA 1
ATOM 1914 C C . GLY A 1 235 ? 5.882 4.265 4.456 1.00 85.44 235 GLY A C 1
ATOM 1915 O O . GLY A 1 235 ? 6.407 5.363 4.610 1.00 85.44 235 GLY A O 1
ATOM 1916 N N . LEU A 1 236 ? 6.154 3.249 5.280 1.00 84.81 236 LEU A N 1
ATOM 1917 C CA . LEU A 1 236 ? 7.084 3.345 6.418 1.00 84.81 236 LEU A CA 1
ATOM 1918 C C . LEU A 1 236 ? 8.466 3.902 6.040 1.00 84.81 236 LEU A C 1
ATOM 1920 O O . LEU A 1 236 ? 9.081 4.653 6.789 1.00 84.81 236 LEU A O 1
ATOM 1924 N N . ASN A 1 237 ? 8.951 3.552 4.849 1.00 76.62 237 ASN A N 1
ATOM 1925 C CA . ASN A 1 237 ? 10.209 4.046 4.286 1.00 76.62 237 ASN A CA 1
ATOM 1926 C C . ASN A 1 237 ? 10.183 5.532 3.890 1.00 76.62 237 ASN A C 1
ATOM 1928 O O . ASN A 1 237 ? 11.224 6.073 3.532 1.00 76.62 237 ASN A O 1
ATOM 1932 N N . GLU A 1 238 ? 9.013 6.165 3.895 1.00 74.12 238 GLU A N 1
ATOM 1933 C CA . GLU A 1 238 ? 8.802 7.579 3.562 1.00 74.12 238 GLU A CA 1
ATOM 1934 C C . GLU A 1 238 ? 8.553 8.424 4.814 1.00 74.12 238 GLU A C 1
ATOM 1936 O O . GLU A 1 238 ? 8.539 9.651 4.736 1.00 74.12 238 GLU A O 1
ATOM 1941 N N . TRP A 1 239 ? 8.392 7.780 5.973 1.00 75.31 239 TRP A N 1
ATOM 1942 C CA . TRP A 1 239 ? 8.234 8.467 7.241 1.00 75.31 239 TRP A CA 1
ATOM 1943 C C . TRP A 1 239 ? 9.579 9.013 7.719 1.00 75.31 239 TRP A C 1
ATOM 1945 O O . TRP A 1 239 ? 10.549 8.270 7.897 1.00 75.31 239 TRP A O 1
ATOM 1955 N N . VAL A 1 240 ? 9.634 10.326 7.922 1.00 62.72 240 VAL A N 1
ATOM 1956 C CA . VAL A 1 240 ? 10.813 11.029 8.430 1.00 62.72 240 VAL A CA 1
ATOM 1957 C C . VAL A 1 240 ? 10.530 11.426 9.874 1.00 62.72 240 VAL A C 1
ATOM 1959 O O . VAL A 1 240 ? 9.782 12.373 10.117 1.00 62.72 240 VAL A O 1
ATOM 1962 N N . ASP A 1 241 ? 11.114 10.711 10.838 1.00 61.03 241 ASP A N 1
ATOM 1963 C CA . ASP A 1 241 ? 11.140 11.173 12.228 1.00 61.03 241 ASP A CA 1
ATOM 1964 C C . ASP A 1 241 ? 12.351 12.086 12.430 1.00 61.03 241 ASP A C 1
ATOM 1966 O O . ASP A 1 241 ? 13.500 11.684 12.259 1.00 61.03 241 ASP A O 1
ATOM 1970 N N . CYS A 1 242 ? 12.099 13.331 12.823 1.00 45.16 242 CYS A N 1
ATOM 1971 C CA . CYS A 1 242 ? 13.134 14.322 13.103 1.00 45.16 242 CYS A CA 1
ATOM 1972 C C . CYS A 1 242 ? 13.981 14.004 14.353 1.00 45.16 242 CYS A C 1
ATOM 1974 O O . CYS A 1 242 ? 14.932 14.730 14.637 1.00 45.16 242 CYS A O 1
ATOM 1976 N N . LEU A 1 243 ? 13.654 12.947 15.113 1.00 49.41 243 LEU A N 1
ATOM 1977 C CA . LEU A 1 243 ? 14.279 12.628 16.404 1.00 49.41 243 LEU A CA 1
ATOM 1978 C C . LEU A 1 243 ? 14.781 11.174 16.545 1.00 49.41 243 LEU A C 1
ATOM 1980 O O . LEU A 1 243 ? 15.068 10.761 17.670 1.00 49.41 243 LEU A O 1
ATOM 1984 N N . ASN A 1 244 ? 14.938 10.416 15.449 1.00 51.31 244 ASN A N 1
ATOM 1985 C CA . ASN A 1 244 ? 15.487 9.044 15.447 1.00 51.31 244 ASN A CA 1
ATOM 1986 C C . ASN A 1 244 ? 14.785 8.063 16.415 1.00 51.31 244 ASN A C 1
ATOM 1988 O O . ASN A 1 244 ? 15.429 7.190 17.006 1.00 51.31 244 ASN A O 1
ATOM 1992 N N . LYS A 1 245 ? 13.473 8.192 16.625 1.00 50.16 245 LYS A N 1
ATOM 1993 C CA . LYS A 1 245 ? 12.683 7.250 17.422 1.00 50.16 245 LYS A CA 1
ATOM 1994 C C . LYS A 1 245 ? 11.926 6.295 16.506 1.00 50.16 245 LYS A C 1
ATOM 1996 O O . LYS A 1 245 ? 11.276 6.688 15.545 1.00 50.16 245 LYS A O 1
ATOM 2001 N N . CYS A 1 246 ? 12.018 5.017 16.857 1.00 54.31 246 CYS A N 1
ATOM 2002 C CA . CYS A 1 246 ? 11.436 3.921 16.101 1.00 54.31 246 CYS A CA 1
ATOM 2003 C C . CYS A 1 246 ? 9.908 4.054 15.973 1.00 54.31 246 CYS A C 1
ATOM 2005 O O . CYS A 1 246 ? 9.241 4.627 16.834 1.00 54.31 246 CYS A O 1
ATOM 2007 N N . VAL A 1 247 ? 9.346 3.453 14.927 1.00 56.00 247 VAL A N 1
ATOM 2008 C CA . VAL A 1 247 ? 7.898 3.368 14.651 1.00 56.00 247 VAL A CA 1
ATOM 2009 C C . VAL A 1 247 ? 7.176 2.449 15.654 1.00 56.00 247 VAL A C 1
ATOM 2011 O O . VAL A 1 247 ? 5.958 2.503 15.807 1.00 56.00 247 VAL A O 1
ATOM 2014 N N . ILE A 1 248 ? 7.916 1.620 16.399 1.00 56.41 248 ILE A N 1
ATOM 2015 C CA . ILE A 1 248 ? 7.390 0.652 17.379 1.00 56.41 248 ILE A CA 1
ATOM 2016 C C . ILE A 1 248 ? 6.378 1.252 18.383 1.00 56.41 248 ILE A C 1
ATOM 2018 O O . ILE A 1 248 ? 5.318 0.649 18.559 1.00 56.41 248 ILE A O 1
ATOM 2022 N N . PRO A 1 249 ? 6.608 2.429 18.996 1.00 55.59 249 PRO A N 1
ATOM 2023 C CA . PRO A 1 249 ? 5.613 3.154 19.785 1.00 55.59 249 PRO A CA 1
ATOM 2024 C C . PRO A 1 249 ? 4.226 3.309 19.131 1.00 55.59 249 PRO A C 1
ATOM 2026 O O . PRO A 1 249 ? 3.222 3.022 19.787 1.00 55.59 249 PRO A O 1
ATOM 2029 N N . LEU A 1 250 ? 4.147 3.669 17.841 1.00 58.00 250 LEU A N 1
ATOM 2030 C CA . LEU A 1 250 ? 2.877 3.750 17.095 1.00 58.00 250 LEU A CA 1
ATOM 2031 C C . LEU A 1 250 ? 2.204 2.368 17.000 1.00 58.00 250 LEU A C 1
ATOM 2033 O O . LEU A 1 250 ? 0.990 2.243 17.157 1.00 58.00 250 LEU A O 1
ATOM 2037 N N . MET A 1 251 ? 3.003 1.308 16.835 1.00 58.09 251 MET A N 1
ATOM 2038 C CA . MET A 1 251 ? 2.534 -0.085 16.774 1.00 58.09 251 MET A CA 1
ATOM 2039 C C . MET A 1 251 ? 2.050 -0.633 18.126 1.00 58.09 251 MET A C 1
ATOM 2041 O O . MET A 1 251 ? 1.308 -1.619 18.172 1.00 58.09 251 MET A O 1
ATOM 2045 N N . THR A 1 252 ? 2.490 -0.046 19.244 1.00 54.72 252 THR A N 1
ATOM 2046 C CA . THR A 1 252 ? 2.058 -0.427 20.603 1.00 54.72 252 THR A CA 1
ATOM 2047 C C . THR A 1 252 ? 0.784 0.270 21.065 1.00 54.72 252 THR A C 1
ATOM 2049 O O . THR A 1 252 ? 0.140 -0.226 21.983 1.00 54.72 252 THR A O 1
ATOM 2052 N N . GLN A 1 253 ? 0.392 1.371 20.416 1.00 55.84 253 GLN A N 1
ATOM 2053 C CA . GLN A 1 253 ? -0.870 2.064 20.699 1.00 55.84 253 GLN A CA 1
ATOM 2054 C C . GLN A 1 253 ? -2.088 1.375 20.068 1.00 55.84 253 GLN A C 1
ATOM 2056 O O . GLN A 1 253 ? -3.222 1.686 20.426 1.00 55.84 253 GLN A O 1
ATOM 2061 N N . CYS A 1 254 ? -1.876 0.444 19.134 1.00 57.88 254 CYS A N 1
ATOM 2062 C CA . CYS A 1 254 ? -2.965 -0.293 18.506 1.00 57.88 254 CYS A CA 1
ATOM 2063 C C . CYS A 1 254 ? -3.546 -1.319 19.490 1.00 57.88 254 CYS A C 1
ATOM 2065 O O . CYS A 1 254 ? -2.841 -2.176 20.026 1.00 57.88 254 CYS A O 1
ATOM 2067 N N . LEU A 1 255 ? -4.840 -1.165 19.761 1.00 66.44 255 LEU A N 1
ATOM 2068 C CA . LEU A 1 255 ? -5.576 -1.836 20.832 1.00 66.44 255 LEU A CA 1
ATOM 2069 C C . LEU A 1 255 ? -5.874 -3.299 20.476 1.00 66.44 255 LEU A C 1
ATOM 2071 O O . LEU A 1 255 ? -5.699 -3.729 19.340 1.00 66.44 255 LEU A O 1
ATOM 2075 N N . THR A 1 256 ? -6.324 -4.089 21.452 1.00 69.00 256 THR A N 1
ATOM 2076 C CA . THR A 1 256 ? -6.446 -5.560 21.344 1.00 69.00 256 THR A CA 1
ATOM 2077 C C . THR A 1 256 ? -7.370 -6.060 20.228 1.00 69.00 256 THR A C 1
ATOM 2079 O O . THR A 1 256 ? -7.283 -7.231 19.863 1.00 69.00 256 THR A O 1
ATOM 2082 N N . LYS A 1 257 ? -8.240 -5.199 19.687 1.00 81.69 257 LYS A N 1
ATOM 2083 C CA . LYS A 1 257 ? -9.179 -5.502 18.594 1.00 81.69 257 LYS A CA 1
ATOM 2084 C C . LYS A 1 257 ? -8.800 -4.865 17.254 1.00 81.69 257 LYS A C 1
ATOM 2086 O O . LYS A 1 257 ? -9.538 -5.006 16.281 1.00 81.69 257 LYS A O 1
ATOM 2091 N N . CYS A 1 258 ? -7.678 -4.156 17.201 1.00 87.06 258 CYS A N 1
ATOM 2092 C CA . CYS A 1 258 ? -7.213 -3.485 15.998 1.00 87.06 258 CYS A CA 1
ATOM 2093 C C . CYS A 1 258 ? -6.130 -4.308 15.302 1.00 87.06 258 CYS A C 1
ATOM 2095 O O . CYS A 1 258 ? -5.284 -4.926 15.951 1.00 87.06 258 CYS A O 1
ATOM 2097 N N . VAL A 1 259 ? -6.124 -4.248 13.974 1.00 88.75 259 VAL A N 1
ATOM 2098 C CA . VAL A 1 259 ? -5.031 -4.751 13.142 1.00 88.75 259 VAL A CA 1
ATOM 2099 C C . VAL A 1 259 ? -4.317 -3.585 12.493 1.00 88.75 259 VAL A C 1
ATOM 2101 O O . VAL A 1 259 ? -4.939 -2.766 11.819 1.00 88.75 259 VAL A O 1
ATOM 2104 N N . SER A 1 260 ? -3.000 -3.534 12.657 1.00 89.06 260 SER A N 1
ATOM 2105 C CA . SER A 1 260 ? -2.143 -2.632 11.897 1.00 89.06 260 SER A CA 1
ATOM 2106 C C . SER A 1 260 ? -1.632 -3.327 10.639 1.00 89.06 260 SER A C 1
ATOM 2108 O O . SER A 1 260 ? -1.011 -4.384 10.748 1.00 89.06 260 SER A O 1
ATOM 2110 N N . VAL A 1 261 ? -1.831 -2.726 9.464 1.00 92.38 261 VAL A N 1
ATOM 2111 C CA . VAL A 1 261 ? -1.220 -3.177 8.201 1.00 92.38 261 VAL A CA 1
ATOM 2112 C C . VAL A 1 261 ? -0.207 -2.138 7.743 1.00 92.38 261 VAL A C 1
ATOM 2114 O O . VAL A 1 261 ? -0.575 -1.014 7.422 1.00 92.38 261 VAL A O 1
ATOM 2117 N N . ILE A 1 262 ? 1.072 -2.486 7.719 1.00 90.69 262 ILE A N 1
ATOM 2118 C CA . ILE A 1 262 ? 2.157 -1.526 7.507 1.00 90.69 262 ILE A CA 1
ATOM 2119 C C . ILE A 1 262 ? 2.857 -1.854 6.199 1.00 90.69 262 ILE A C 1
ATOM 2121 O O . ILE A 1 262 ? 3.414 -2.945 6.064 1.00 90.69 262 ILE A O 1
ATOM 2125 N N . THR A 1 263 ? 2.868 -0.924 5.246 1.00 92.00 263 THR A N 1
ATOM 2126 C CA . THR A 1 263 ? 3.643 -1.111 4.016 1.00 92.00 263 THR A CA 1
ATOM 2127 C C . THR A 1 263 ? 5.030 -0.510 4.147 1.00 92.00 263 THR A C 1
ATOM 2129 O O . THR A 1 263 ? 5.239 0.543 4.751 1.00 92.00 263 THR A O 1
ATOM 2132 N N . THR A 1 264 ? 6.014 -1.185 3.565 1.00 88.69 264 THR A N 1
ATOM 2133 C CA . THR A 1 264 ? 7.406 -0.739 3.637 1.00 88.69 264 THR A CA 1
ATOM 2134 C C . THR A 1 264 ? 8.249 -1.317 2.506 1.00 88.69 264 THR A C 1
ATOM 2136 O O . THR A 1 264 ? 7.816 -2.204 1.764 1.00 88.69 264 THR A O 1
ATOM 2139 N N . ARG A 1 265 ? 9.476 -0.818 2.361 1.00 85.50 265 ARG A N 1
ATOM 2140 C CA . ARG A 1 265 ? 10.515 -1.478 1.564 1.00 85.50 265 ARG A CA 1
ATOM 2141 C C . ARG A 1 265 ? 11.283 -2.457 2.460 1.00 85.50 265 ARG A C 1
ATOM 2143 O O . ARG A 1 265 ? 11.466 -2.148 3.638 1.00 85.50 265 ARG A O 1
ATOM 2150 N N . PRO A 1 266 ? 11.767 -3.595 1.927 1.00 83.19 266 PRO A N 1
ATOM 2151 C CA . PRO A 1 266 ? 12.467 -4.600 2.729 1.00 83.19 266 PRO A CA 1
ATOM 2152 C C . PRO A 1 266 ? 13.605 -4.025 3.578 1.00 83.19 266 PRO A C 1
ATOM 2154 O O . PRO A 1 266 ? 13.764 -4.418 4.729 1.00 83.19 266 PRO A O 1
ATOM 2157 N N . TRP A 1 267 ? 14.347 -3.053 3.041 1.00 77.75 267 TRP A N 1
ATOM 2158 C CA . TRP A 1 267 ? 15.493 -2.472 3.731 1.00 77.75 267 TRP A CA 1
ATOM 2159 C C . TRP A 1 267 ? 15.144 -1.660 4.972 1.00 77.75 267 TRP A C 1
ATOM 2161 O O . TRP A 1 267 ? 15.834 -1.742 5.984 1.00 77.75 267 TRP A O 1
ATOM 2171 N N . LYS A 1 268 ? 14.021 -0.941 4.939 1.00 78.44 268 LYS A N 1
ATOM 2172 C CA . LYS A 1 268 ? 13.615 -0.072 6.044 1.00 78.44 268 LYS A CA 1
ATOM 2173 C C . LYS A 1 268 ? 13.290 -0.872 7.305 1.00 78.44 268 LYS A C 1
ATOM 2175 O O . LYS A 1 268 ? 13.464 -0.369 8.405 1.00 78.44 268 LYS A O 1
ATOM 2180 N N . MET A 1 269 ? 12.852 -2.124 7.155 1.00 77.75 269 MET A N 1
ATOM 2181 C CA . MET A 1 269 ? 12.607 -3.019 8.291 1.00 77.75 269 MET A CA 1
ATOM 2182 C C . MET A 1 269 ? 13.870 -3.266 9.119 1.00 77.75 269 MET A C 1
ATOM 2184 O O . MET A 1 269 ? 13.790 -3.374 10.342 1.00 77.75 269 MET A O 1
ATOM 2188 N N . VAL A 1 270 ? 15.019 -3.353 8.448 1.00 74.56 270 VAL A N 1
ATOM 2189 C CA . VAL A 1 270 ? 16.310 -3.601 9.093 1.00 74.56 270 VAL A CA 1
ATOM 2190 C C . VAL A 1 270 ? 16.887 -2.321 9.667 1.00 74.56 270 VAL A C 1
ATOM 2192 O O . VAL A 1 270 ? 17.311 -2.328 10.820 1.00 74.56 270 VAL A O 1
ATOM 2195 N N . ASP A 1 271 ? 16.819 -1.219 8.918 1.00 71.88 271 ASP A N 1
ATOM 2196 C CA . ASP A 1 271 ? 17.265 0.092 9.398 1.00 71.88 271 ASP A CA 1
ATOM 2197 C C . ASP A 1 271 ? 16.519 0.503 10.683 1.00 71.88 271 ASP A C 1
ATOM 2199 O O . ASP A 1 271 ? 17.120 1.001 11.633 1.00 71.88 271 ASP A O 1
ATOM 2203 N N . GLU A 1 272 ? 15.213 0.220 10.757 1.00 72.19 272 GLU A N 1
ATOM 2204 C CA . GLU A 1 272 ? 14.386 0.444 11.954 1.00 72.19 272 GLU A CA 1
ATOM 2205 C C . GLU A 1 272 ? 14.571 -0.632 13.040 1.00 72.19 272 GLU A C 1
ATOM 2207 O O . GLU A 1 272 ? 13.975 -0.537 14.114 1.00 72.19 272 GLU A O 1
ATOM 2212 N N . ARG A 1 273 ? 15.392 -1.660 12.782 1.00 74.38 273 ARG A N 1
ATOM 2213 C CA . ARG A 1 273 ? 15.683 -2.789 13.682 1.00 74.38 273 ARG A CA 1
ATOM 2214 C C . ARG A 1 273 ? 14.422 -3.452 14.236 1.00 74.38 273 ARG A C 1
ATOM 2216 O O . ARG A 1 273 ? 14.371 -3.823 15.414 1.00 74.38 273 ARG A O 1
ATOM 2223 N N . ILE A 1 274 ? 13.408 -3.602 13.386 1.00 75.69 274 ILE A N 1
ATOM 2224 C CA . ILE A 1 274 ? 12.130 -4.205 13.770 1.00 75.69 274 ILE A CA 1
ATOM 2225 C C . ILE A 1 274 ? 12.379 -5.670 14.122 1.00 75.69 274 ILE A C 1
ATOM 2227 O O . ILE A 1 274 ? 12.877 -6.450 13.308 1.00 75.69 274 ILE A O 1
ATOM 2231 N N . LYS A 1 275 ? 12.047 -6.055 15.355 1.00 74.00 275 LYS A N 1
ATOM 2232 C CA . LYS A 1 275 ? 12.329 -7.404 15.852 1.00 74.00 275 LYS A CA 1
ATOM 2233 C C . LYS A 1 275 ? 11.318 -8.391 15.285 1.00 74.00 275 LYS A C 1
ATOM 2235 O O . LYS A 1 275 ? 10.125 -8.105 15.234 1.00 74.00 275 LYS A O 1
ATOM 2240 N N . ASN A 1 276 ? 11.751 -9.622 15.012 1.00 71.56 276 ASN A N 1
ATOM 2241 C CA . ASN A 1 276 ? 10.843 -10.700 14.593 1.00 71.56 276 ASN A CA 1
ATOM 2242 C C . ASN A 1 276 ? 9.692 -10.930 15.589 1.00 71.56 276 ASN A C 1
ATOM 2244 O O . ASN A 1 276 ? 8.591 -11.271 15.182 1.00 71.56 276 ASN A O 1
ATOM 2248 N N . SER A 1 277 ? 9.900 -10.689 16.889 1.00 72.25 277 SER A N 1
ATOM 2249 C CA . SER A 1 277 ? 8.834 -10.790 17.899 1.00 72.25 277 SER A CA 1
ATOM 2250 C C . SER A 1 277 ? 7.729 -9.733 17.752 1.00 72.25 277 SER A C 1
ATOM 2252 O O . SER A 1 277 ? 6.638 -9.902 18.303 1.00 72.25 277 SER A O 1
ATOM 2254 N N . GLU A 1 278 ? 8.010 -8.633 17.053 1.00 75.19 278 GLU A N 1
ATOM 2255 C CA . GLU A 1 278 ? 7.084 -7.523 16.802 1.00 75.19 278 GLU A CA 1
ATOM 2256 C C . GLU A 1 278 ? 6.272 -7.725 15.521 1.00 75.19 278 GLU A C 1
ATOM 2258 O O . GLU A 1 278 ? 5.204 -7.127 15.384 1.00 75.19 278 GLU A O 1
ATOM 2263 N N . ILE A 1 279 ? 6.745 -8.598 14.630 1.00 77.88 279 ILE A N 1
ATOM 2264 C CA . ILE A 1 279 ? 6.101 -8.982 13.378 1.00 77.88 279 ILE A CA 1
ATOM 2265 C C . ILE A 1 279 ? 5.247 -10.225 13.650 1.00 77.88 279 ILE A C 1
ATOM 2267 O O . ILE A 1 279 ? 5.773 -11.281 13.990 1.00 77.88 279 ILE A O 1
ATOM 2271 N N . LYS A 1 280 ? 3.920 -10.118 13.517 1.00 83.44 280 LYS A N 1
ATOM 2272 C CA . LYS A 1 280 ? 3.038 -11.300 13.579 1.00 83.44 280 LYS A CA 1
ATOM 2273 C C . LYS A 1 280 ? 2.899 -11.950 12.216 1.00 83.44 280 LYS A C 1
ATOM 2275 O O . LYS A 1 280 ? 3.019 -13.161 12.092 1.00 83.44 280 LYS A O 1
ATOM 2280 N N . THR A 1 281 ? 2.751 -11.128 11.188 1.00 86.81 281 THR A N 1
ATOM 2281 C CA . THR A 1 281 ? 2.660 -11.592 9.807 1.00 86.81 281 THR A CA 1
ATOM 2282 C C . THR A 1 281 ? 3.533 -10.714 8.935 1.00 86.81 281 THR A C 1
ATOM 2284 O O . THR A 1 281 ? 3.452 -9.489 9.018 1.00 86.81 281 THR A O 1
ATOM 2287 N N . LEU A 1 282 ? 4.363 -11.334 8.099 1.00 88.81 282 LEU A N 1
ATOM 2288 C CA . LEU A 1 282 ? 5.121 -10.652 7.058 1.00 88.81 282 LEU A CA 1
ATOM 2289 C C . LEU A 1 282 ? 4.694 -11.201 5.704 1.00 88.81 282 LEU A C 1
ATOM 2291 O O . LEU A 1 282 ? 4.775 -12.403 5.457 1.00 88.81 282 LEU A O 1
ATOM 2295 N N . ILE A 1 283 ? 4.239 -10.295 4.853 1.00 91.25 283 ILE A N 1
ATOM 2296 C CA . ILE A 1 283 ? 3.792 -10.544 3.492 1.00 91.25 283 ILE A CA 1
ATOM 2297 C C . ILE A 1 283 ? 4.723 -9.803 2.549 1.00 91.25 283 ILE A C 1
ATOM 2299 O O . ILE A 1 283 ? 5.062 -8.643 2.793 1.00 91.25 283 ILE A O 1
ATOM 2303 N N . GLU A 1 284 ? 5.107 -10.443 1.456 1.00 91.94 284 GLU A N 1
ATOM 2304 C CA . GLU A 1 284 ? 5.838 -9.800 0.375 1.00 91.94 284 GLU A CA 1
ATOM 2305 C C . GLU A 1 284 ? 4.990 -9.713 -0.890 1.00 91.94 284 GLU A C 1
ATOM 2307 O O . GLU A 1 284 ? 4.418 -10.705 -1.338 1.00 91.94 284 GLU A O 1
ATOM 2312 N N . ILE A 1 285 ? 4.926 -8.512 -1.470 1.00 92.19 285 ILE A N 1
ATOM 2313 C CA . ILE A 1 285 ? 4.402 -8.292 -2.816 1.00 92.19 285 ILE A CA 1
ATOM 2314 C C . ILE A 1 285 ? 5.541 -8.505 -3.809 1.00 92.19 285 ILE A C 1
ATOM 2316 O O . ILE A 1 285 ? 6.451 -7.679 -3.913 1.00 92.19 285 ILE A O 1
ATOM 2320 N N . GLU A 1 286 ? 5.469 -9.603 -4.552 1.00 87.94 286 GLU A N 1
ATOM 2321 C CA . GLU A 1 286 ? 6.504 -10.005 -5.513 1.00 87.94 286 GLU A CA 1
ATOM 2322 C C . GLU A 1 286 ? 6.264 -9.455 -6.921 1.00 87.94 286 GLU A C 1
ATOM 2324 O O . GLU A 1 286 ? 7.155 -9.496 -7.767 1.00 87.94 286 GLU A O 1
ATOM 2329 N N . GLY A 1 287 ? 5.049 -8.977 -7.182 1.00 85.94 287 GLY A N 1
ATOM 2330 C CA . GLY A 1 287 ? 4.602 -8.530 -8.492 1.00 85.94 287 GLY A CA 1
ATOM 2331 C C . GLY A 1 287 ? 3.104 -8.753 -8.656 1.00 85.94 287 GLY A C 1
ATOM 2332 O O . GLY A 1 287 ? 2.339 -8.684 -7.693 1.00 85.94 287 GLY A O 1
ATOM 2333 N N . ILE A 1 288 ? 2.686 -9.045 -9.882 1.00 88.38 288 ILE A N 1
ATOM 2334 C CA . ILE A 1 288 ? 1.286 -9.248 -10.275 1.00 88.38 288 ILE A CA 1
ATOM 2335 C C . ILE A 1 288 ? 1.091 -10.657 -10.833 1.00 88.38 288 ILE A C 1
ATOM 2337 O O . ILE A 1 288 ? 1.990 -11.189 -11.482 1.00 88.38 288 ILE A O 1
ATOM 2341 N N . LEU A 1 289 ? -0.068 -11.266 -10.567 1.00 86.88 289 LEU A N 1
ATOM 2342 C CA . LEU A 1 289 ? -0.374 -12.618 -11.053 1.00 86.88 289 LEU A CA 1
ATOM 2343 C C . LEU A 1 289 ? -0.685 -12.647 -12.556 1.00 86.88 289 LEU A C 1
ATOM 2345 O O . LEU A 1 289 ? -0.300 -13.593 -13.234 1.00 86.88 289 LEU A O 1
ATOM 2349 N N . ASP A 1 290 ? -1.345 -11.607 -13.073 1.00 90.12 290 ASP A N 1
ATOM 2350 C CA . ASP A 1 290 ? -1.780 -11.513 -14.471 1.00 90.12 290 ASP A CA 1
ATOM 2351 C C . ASP A 1 290 ? -1.282 -10.211 -15.123 1.00 90.12 290 ASP A C 1
ATOM 2353 O O . ASP A 1 290 ? -1.992 -9.210 -15.242 1.00 90.12 290 ASP A O 1
ATOM 2357 N N . ALA A 1 291 ? -0.001 -10.206 -15.501 1.00 91.69 291 ALA A N 1
ATOM 2358 C CA . ALA A 1 291 ? 0.635 -9.036 -16.104 1.00 91.69 291 ALA A CA 1
ATOM 2359 C C . ALA A 1 291 ? 0.061 -8.674 -17.482 1.00 91.69 291 ALA A C 1
ATOM 2361 O O . ALA A 1 291 ? -0.043 -7.492 -17.811 1.00 91.69 291 ALA A O 1
ATOM 2362 N N . GLU A 1 292 ? -0.331 -9.674 -18.273 1.00 92.06 292 GLU A N 1
ATOM 2363 C CA . GLU A 1 292 ? -0.943 -9.464 -19.589 1.00 92.06 292 GLU A CA 1
ATOM 2364 C C . GLU A 1 292 ? -2.360 -8.902 -19.450 1.00 92.06 292 GLU A C 1
ATOM 2366 O O . GLU A 1 292 ? -2.704 -7.921 -20.111 1.00 92.06 292 GLU A O 1
ATOM 2371 N N . GLY A 1 293 ? -3.161 -9.429 -18.521 1.00 91.81 293 GLY A N 1
ATOM 2372 C CA . GLY A 1 293 ? -4.470 -8.870 -18.199 1.00 91.81 293 GLY A CA 1
ATOM 2373 C C . GLY A 1 293 ? -4.380 -7.430 -17.703 1.00 91.81 293 GLY A C 1
ATOM 2374 O O . GLY A 1 293 ? -5.171 -6.588 -18.136 1.00 91.81 293 GLY A O 1
ATOM 2375 N N . LEU A 1 294 ? -3.380 -7.102 -16.875 1.00 91.75 294 LEU A N 1
ATOM 2376 C CA . LEU A 1 294 ? -3.131 -5.716 -16.475 1.00 91.75 294 LEU A CA 1
ATOM 2377 C C . LEU A 1 294 ? -2.770 -4.838 -17.684 1.00 91.75 294 LEU A C 1
ATOM 2379 O O . LEU A 1 294 ? -3.320 -3.746 -17.828 1.00 91.75 294 LEU A O 1
ATOM 2383 N N . ALA A 1 295 ? -1.896 -5.312 -18.578 1.00 92.19 295 ALA A N 1
ATOM 2384 C CA . ALA A 1 295 ? -1.537 -4.581 -19.794 1.00 92.19 295 ALA A CA 1
ATOM 2385 C C . ALA A 1 295 ? -2.766 -4.303 -20.662 1.00 92.19 295 ALA A C 1
ATOM 2387 O O . ALA A 1 295 ? -2.950 -3.178 -21.123 1.00 92.19 295 ALA A O 1
ATOM 2388 N N . ASN A 1 296 ? -3.620 -5.309 -20.851 1.00 91.62 296 ASN A N 1
ATOM 2389 C CA . ASN A 1 296 ? -4.846 -5.191 -21.626 1.00 91.62 296 ASN A CA 1
ATOM 2390 C C . ASN A 1 296 ? -5.820 -4.179 -21.004 1.00 91.62 296 ASN A C 1
ATOM 2392 O O . ASN A 1 296 ? -6.351 -3.324 -21.712 1.00 91.62 296 ASN A O 1
ATOM 2396 N N . LYS A 1 297 ? -6.006 -4.224 -19.679 1.00 91.25 297 LYS A N 1
ATOM 2397 C CA . LYS A 1 297 ? -6.837 -3.262 -18.940 1.00 91.25 297 LYS A CA 1
ATOM 2398 C C . LYS A 1 297 ? -6.336 -1.829 -19.110 1.00 91.25 297 LYS A C 1
ATOM 2400 O O . LYS A 1 297 ? -7.101 -0.963 -19.524 1.00 91.25 297 LYS A O 1
ATOM 2405 N N . ILE A 1 298 ? -5.044 -1.587 -18.871 1.00 89.75 298 ILE A N 1
ATOM 2406 C CA . ILE A 1 298 ? -4.431 -0.257 -19.034 1.00 89.75 298 ILE A CA 1
ATOM 2407 C C . ILE A 1 298 ? -4.554 0.213 -20.485 1.00 89.75 298 ILE A C 1
ATOM 2409 O O . ILE A 1 298 ? -4.905 1.364 -20.739 1.00 89.75 298 ILE A O 1
ATOM 2413 N N . LEU A 1 299 ? -4.289 -0.672 -21.446 1.00 89.25 299 LEU A N 1
ATOM 2414 C CA . LEU A 1 299 ? -4.397 -0.363 -22.865 1.00 89.25 299 LEU A CA 1
ATOM 2415 C C . LEU A 1 299 ? -5.820 0.072 -23.228 1.00 89.25 299 LEU A C 1
ATOM 2417 O O . LEU A 1 299 ? -5.991 1.144 -23.805 1.00 89.25 299 LEU A O 1
ATOM 2421 N N . HIS A 1 300 ? -6.828 -0.706 -22.835 1.00 87.31 300 HIS A N 1
ATOM 2422 C CA . HIS A 1 300 ? -8.235 -0.370 -23.040 1.00 87.31 300 HIS A CA 1
ATOM 2423 C C . HIS A 1 300 ? -8.600 0.967 -22.376 1.00 87.31 300 HIS A C 1
ATOM 2425 O O . HIS A 1 300 ? -9.285 1.795 -22.967 1.00 87.31 300 HIS A O 1
ATOM 2431 N N . SER A 1 301 ? -8.084 1.233 -21.172 1.00 84.94 301 SER A N 1
ATOM 2432 C CA . SER A 1 301 ? -8.298 2.503 -20.472 1.00 84.94 301 SER A CA 1
ATOM 2433 C C . SER A 1 301 ? -7.689 3.724 -21.174 1.00 84.94 301 SER A C 1
ATOM 2435 O O . SER A 1 301 ? -8.204 4.834 -21.003 1.00 84.94 301 SER A O 1
ATOM 2437 N N . LEU A 1 302 ? -6.590 3.546 -21.912 1.00 80.62 302 LEU A N 1
ATOM 2438 C CA . LEU A 1 302 ? -5.870 4.614 -22.617 1.00 80.62 302 LEU A CA 1
ATOM 2439 C C . LEU A 1 302 ? -6.320 4.791 -24.076 1.00 80.62 302 LEU A C 1
ATOM 2441 O O . LEU A 1 302 ? -6.051 5.835 -24.674 1.00 80.62 302 LEU A O 1
ATOM 2445 N N . GLN A 1 303 ? -6.955 3.784 -24.671 1.00 75.88 303 GLN A N 1
ATOM 2446 C CA . GLN A 1 303 ? -7.416 3.826 -26.054 1.00 75.88 303 GLN A CA 1
ATOM 2447 C C . GLN A 1 303 ? -8.601 4.778 -26.228 1.00 75.88 303 GLN A C 1
ATOM 2449 O O . GLN A 1 303 ? -9.608 4.685 -25.535 1.00 75.88 303 GLN A O 1
ATOM 2454 N N . THR A 1 304 ? -8.508 5.645 -27.235 1.00 64.06 304 THR A N 1
ATOM 2455 C CA . THR A 1 304 ? -9.649 6.418 -27.744 1.00 64.06 304 THR A CA 1
ATOM 2456 C C . THR A 1 304 ? -10.137 5.917 -29.108 1.00 64.06 304 THR A C 1
ATOM 2458 O O . THR A 1 304 ? -11.319 6.052 -29.389 1.00 64.06 304 THR A O 1
ATOM 2461 N N . ASN A 1 305 ? -9.270 5.288 -29.927 1.00 60.69 305 ASN A N 1
ATOM 2462 C CA . ASN A 1 305 ? -9.551 4.985 -31.346 1.00 60.69 305 ASN A CA 1
ATOM 2463 C C . ASN A 1 305 ? -9.129 3.567 -31.842 1.00 60.69 305 ASN A C 1
ATOM 2465 O O . ASN A 1 305 ? -8.891 3.392 -33.031 1.00 60.69 305 ASN A O 1
ATOM 2469 N N . ASN A 1 306 ? -9.005 2.545 -30.980 1.00 61.94 306 ASN A N 1
ATOM 2470 C CA . ASN A 1 306 ? -8.787 1.117 -31.346 1.00 61.94 306 ASN A CA 1
ATOM 2471 C C . ASN A 1 306 ? -7.613 0.742 -32.294 1.00 61.94 306 ASN A C 1
ATOM 2473 O O . ASN A 1 306 ? -7.564 -0.380 -32.791 1.00 61.94 306 ASN A O 1
ATOM 2477 N N . VAL A 1 307 ? -6.622 1.611 -32.523 1.00 73.31 307 VAL A N 1
ATOM 2478 C CA . VAL A 1 307 ? -5.519 1.325 -33.475 1.00 73.31 307 VAL A CA 1
ATOM 2479 C C . VAL A 1 307 ? -4.480 0.331 -32.930 1.00 73.31 307 VAL A C 1
ATOM 2481 O O . VAL A 1 307 ? -3.914 -0.463 -33.676 1.00 73.31 307 VAL A O 1
ATOM 2484 N N . LYS A 1 308 ? -4.202 0.367 -31.624 1.00 82.88 308 LYS A N 1
ATOM 2485 C CA . LYS A 1 308 ? -3.102 -0.377 -30.989 1.00 82.88 308 LYS A CA 1
ATOM 2486 C C . LYS A 1 308 ? -3.640 -1.530 -30.155 1.00 82.88 308 LYS A C 1
ATOM 2488 O O . LYS A 1 308 ? -4.227 -1.271 -29.122 1.00 82.88 308 LYS A O 1
ATOM 2493 N N . THR A 1 309 ? -3.447 -2.781 -30.564 1.00 88.19 309 THR A N 1
ATOM 2494 C CA . THR A 1 309 ? -4.054 -3.958 -29.905 1.00 88.19 309 THR A CA 1
ATOM 2495 C C . THR A 1 309 ? -3.172 -4.575 -28.814 1.00 88.19 309 THR A C 1
ATOM 2497 O O . THR A 1 309 ? -1.950 -4.441 -28.847 1.00 88.19 309 THR A O 1
ATOM 2500 N N . HIS A 1 310 ? -3.773 -5.325 -27.880 1.00 89.88 310 HIS A N 1
ATOM 2501 C CA . HIS A 1 310 ? -3.026 -6.100 -26.877 1.00 89.88 310 HIS A CA 1
ATOM 2502 C C . HIS A 1 310 ? -2.009 -7.050 -27.531 1.00 89.88 310 HIS A C 1
ATOM 2504 O O . HIS A 1 310 ? -0.848 -7.102 -27.134 1.00 89.88 310 HIS A O 1
ATOM 2510 N N . THR A 1 311 ? -2.405 -7.733 -28.607 1.00 90.88 311 THR A N 1
ATOM 2511 C CA . THR A 1 311 ? -1.511 -8.602 -29.385 1.00 90.88 311 THR A CA 1
ATOM 2512 C C . THR A 1 311 ? -0.336 -7.827 -29.985 1.00 90.88 311 THR A C 1
ATOM 2514 O O . THR A 1 311 ? 0.799 -8.307 -29.954 1.00 90.88 311 THR A O 1
ATOM 2517 N N . GLY A 1 312 ? -0.579 -6.613 -30.490 1.00 90.75 312 GLY A N 1
ATOM 2518 C CA . GLY A 1 312 ? 0.477 -5.725 -30.978 1.00 90.75 312 GLY A CA 1
ATOM 2519 C C . GLY A 1 312 ? 1.449 -5.316 -29.870 1.00 90.75 312 GLY A C 1
ATOM 2520 O O . GLY A 1 312 ? 2.662 -5.367 -30.075 1.00 90.75 312 GLY A O 1
ATOM 2521 N N . PHE A 1 313 ? 0.938 -4.998 -28.677 1.00 91.31 313 PHE A N 1
ATOM 2522 C CA . PHE A 1 313 ? 1.771 -4.685 -27.513 1.00 91.31 313 PHE A CA 1
ATOM 2523 C C . PHE A 1 313 ? 2.662 -5.867 -27.124 1.00 91.31 313 PHE A C 1
ATOM 2525 O O . PHE A 1 313 ? 3.874 -5.709 -26.985 1.00 91.31 313 PHE A O 1
ATOM 2532 N N . MET A 1 314 ? 2.092 -7.067 -27.007 1.00 93.25 314 MET A N 1
ATOM 2533 C CA . MET A 1 314 ? 2.854 -8.259 -26.625 1.00 93.25 314 MET A CA 1
ATOM 2534 C C . MET A 1 314 ? 3.893 -8.647 -27.682 1.00 93.25 314 MET A C 1
ATOM 2536 O O . MET A 1 314 ? 4.993 -9.080 -27.335 1.00 93.25 314 MET A O 1
ATOM 2540 N N . THR A 1 315 ? 3.592 -8.425 -28.964 1.00 91.81 315 THR A N 1
ATOM 2541 C CA . THR A 1 315 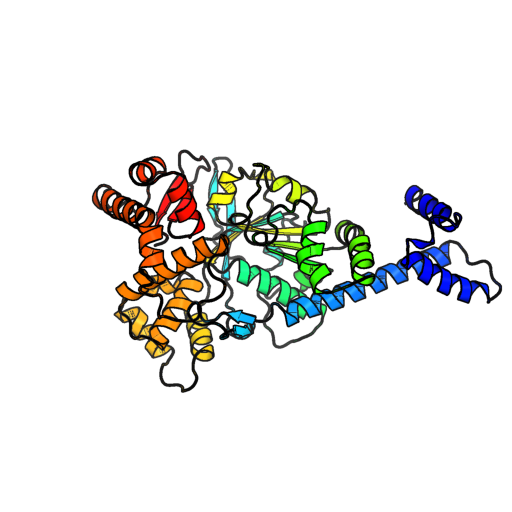? 4.565 -8.584 -30.056 1.00 91.81 315 THR A CA 1
ATOM 2542 C C . THR A 1 315 ? 5.736 -7.618 -29.878 1.00 91.81 315 THR A C 1
ATOM 2544 O O . THR A 1 315 ? 6.882 -8.059 -29.815 1.00 91.81 315 THR A O 1
ATOM 2547 N N . TYR A 1 316 ? 5.454 -6.330 -29.655 1.00 88.69 316 TYR A N 1
ATOM 2548 C CA . TYR A 1 316 ? 6.469 -5.311 -29.375 1.00 88.69 316 TYR A CA 1
ATOM 2549 C C . TYR A 1 316 ? 7.335 -5.662 -28.150 1.00 88.69 316 TYR A C 1
ATOM 2551 O O . TYR A 1 316 ? 8.564 -5.577 -28.215 1.00 88.69 316 TYR A O 1
ATOM 2559 N N . VAL A 1 317 ? 6.730 -6.124 -27.050 1.00 90.06 317 VAL A N 1
ATOM 2560 C CA . VAL A 1 317 ? 7.458 -6.554 -25.842 1.00 90.06 317 VAL A CA 1
ATOM 2561 C C . VAL A 1 317 ? 8.425 -7.700 -26.151 1.00 90.06 317 VAL A C 1
ATOM 2563 O O . VAL A 1 317 ? 9.567 -7.690 -25.684 1.00 90.06 317 VAL A O 1
ATOM 2566 N N . ASN A 1 318 ? 7.988 -8.682 -26.939 1.00 90.12 318 ASN A N 1
ATOM 2567 C CA . ASN A 1 318 ? 8.795 -9.850 -27.286 1.00 90.12 318 ASN A CA 1
ATOM 2568 C C . ASN A 1 318 ? 9.940 -9.489 -28.240 1.00 90.12 318 ASN A C 1
ATOM 2570 O O . ASN A 1 318 ? 11.093 -9.821 -27.958 1.00 90.12 318 ASN A O 1
ATOM 2574 N N . GLU A 1 319 ? 9.650 -8.761 -29.320 1.00 88.12 319 GLU A N 1
ATOM 2575 C CA . GLU A 1 319 ? 10.641 -8.335 -30.318 1.00 88.12 319 GLU A CA 1
ATOM 2576 C C . GLU A 1 319 ? 11.738 -7.459 -29.706 1.00 88.12 319 GLU A C 1
ATOM 2578 O O . GLU A 1 319 ? 12.911 -7.565 -30.068 1.00 88.12 319 GLU A O 1
ATOM 2583 N N . ARG A 1 320 ? 11.374 -6.615 -28.733 1.00 83.44 320 ARG A N 1
ATOM 2584 C CA . ARG A 1 320 ? 12.301 -5.705 -28.047 1.00 83.44 320 ARG A CA 1
ATOM 2585 C C . ARG A 1 320 ? 12.908 -6.286 -26.765 1.00 83.44 320 ARG A C 1
ATOM 2587 O O . ARG A 1 320 ? 13.687 -5.593 -26.117 1.00 83.44 320 ARG A O 1
ATOM 2594 N N . ARG A 1 321 ? 12.596 -7.540 -26.404 1.00 85.38 321 ARG A N 1
ATOM 2595 C CA . ARG A 1 321 ? 13.079 -8.233 -25.186 1.00 85.38 321 ARG A CA 1
ATOM 2596 C C . ARG A 1 321 ? 12.740 -7.503 -23.874 1.00 85.38 321 ARG A C 1
ATOM 2598 O O . ARG A 1 321 ? 13.510 -7.524 -22.917 1.00 85.38 321 ARG A O 1
ATOM 2605 N N . LEU A 1 322 ? 11.555 -6.902 -23.805 1.00 86.31 322 LEU A N 1
ATOM 2606 C CA . LEU A 1 322 ? 11.101 -6.058 -22.691 1.00 86.31 322 LEU A CA 1
ATOM 2607 C C . LEU A 1 322 ? 10.281 -6.803 -21.627 1.00 86.31 322 LEU A C 1
ATOM 2609 O O . LEU A 1 322 ? 9.657 -6.173 -20.780 1.00 86.31 322 LEU A O 1
ATOM 2613 N N . ARG A 1 323 ? 10.272 -8.144 -21.623 1.00 88.38 323 ARG A N 1
ATOM 2614 C CA . ARG A 1 323 ? 9.458 -8.937 -20.675 1.00 88.38 323 ARG A CA 1
ATOM 2615 C C . ARG A 1 323 ? 9.734 -8.632 -19.200 1.00 88.38 323 ARG A C 1
ATOM 2617 O O . ARG A 1 323 ? 8.836 -8.750 -18.377 1.00 88.38 323 ARG A O 1
ATOM 2624 N N . HIS A 1 324 ? 10.945 -8.206 -18.865 1.00 83.69 324 HIS A N 1
ATOM 2625 C CA . HIS A 1 324 ? 11.317 -7.834 -17.501 1.00 83.69 324 HIS A CA 1
ATOM 2626 C C . HIS A 1 324 ? 10.563 -6.591 -16.979 1.00 83.69 324 HIS A C 1
ATOM 2628 O O . HIS A 1 324 ? 10.372 -6.459 -15.771 1.00 83.69 324 HIS A O 1
ATOM 2634 N N . PHE A 1 325 ? 10.043 -5.723 -17.859 1.00 84.88 325 PHE A N 1
ATOM 2635 C CA . PHE A 1 325 ? 9.149 -4.625 -17.463 1.00 84.88 325 PHE A CA 1
ATOM 2636 C C . PHE A 1 325 ? 7.789 -5.130 -16.961 1.00 84.88 325 PHE A C 1
ATOM 2638 O O . PHE A 1 325 ? 7.141 -4.432 -16.187 1.00 84.88 325 PHE A O 1
ATOM 2645 N N . LEU A 1 326 ? 7.361 -6.339 -17.347 1.00 89.38 326 LEU A N 1
ATOM 2646 C CA . LEU A 1 326 ? 6.071 -6.899 -16.929 1.00 89.38 326 LEU A CA 1
ATOM 2647 C C . LEU A 1 326 ? 6.069 -7.355 -15.461 1.00 89.38 326 LEU A C 1
ATOM 2649 O O . LEU A 1 326 ? 5.009 -7.481 -14.857 1.00 89.38 326 LEU A O 1
ATOM 2653 N N . ALA A 1 327 ? 7.250 -7.583 -14.874 1.00 85.12 327 ALA A N 1
ATOM 2654 C CA . ALA A 1 327 ? 7.388 -8.074 -13.502 1.00 85.12 327 ALA A CA 1
ATOM 2655 C C . ALA A 1 327 ? 6.908 -7.066 -12.445 1.00 85.12 327 ALA A C 1
ATOM 2657 O O . ALA A 1 327 ? 6.609 -7.446 -11.316 1.00 85.12 327 ALA A O 1
ATOM 2658 N N . SER A 1 328 ? 6.844 -5.779 -12.796 1.00 86.19 328 SER A N 1
ATOM 2659 C CA . SER A 1 328 ? 6.468 -4.719 -11.872 1.00 86.19 328 SER A CA 1
ATOM 2660 C C . SER A 1 328 ? 5.330 -3.879 -12.452 1.00 86.19 328 SER A C 1
ATOM 2662 O O . SER A 1 328 ? 5.500 -3.332 -13.545 1.00 86.19 328 SER A O 1
ATOM 2664 N N . PRO A 1 329 ? 4.192 -3.723 -11.748 1.00 89.19 329 PRO A N 1
ATOM 2665 C CA . PRO A 1 329 ? 3.023 -3.048 -12.308 1.00 89.19 329 PRO A CA 1
ATOM 2666 C C . PRO A 1 329 ? 3.312 -1.611 -12.755 1.00 89.19 329 PRO A C 1
ATOM 2668 O O . PRO A 1 329 ? 2.850 -1.205 -13.812 1.00 89.19 329 PRO A O 1
ATOM 2671 N N . TRP A 1 330 ? 4.143 -0.847 -12.041 1.00 85.31 330 TRP A N 1
ATOM 2672 C CA . TRP A 1 330 ? 4.486 0.511 -12.486 1.00 85.31 330 TRP A CA 1
ATOM 2673 C C . TRP A 1 330 ? 5.314 0.541 -13.785 1.00 85.31 330 TRP A C 1
ATOM 2675 O O . TRP A 1 330 ? 5.094 1.409 -14.631 1.00 85.31 330 TRP A O 1
ATOM 2685 N N . ARG A 1 331 ? 6.247 -0.409 -13.965 1.00 85.81 331 ARG A N 1
ATOM 2686 C CA . ARG A 1 331 ? 7.071 -0.535 -15.181 1.00 85.81 331 ARG A CA 1
ATOM 2687 C C . ARG A 1 331 ? 6.213 -0.941 -16.361 1.00 85.81 331 ARG A C 1
ATOM 2689 O O . ARG A 1 331 ? 6.349 -0.363 -17.434 1.00 85.81 331 ARG A O 1
ATOM 2696 N N . LEU A 1 332 ? 5.309 -1.889 -16.138 1.00 90.00 332 LEU A N 1
ATOM 2697 C CA . LEU A 1 332 ? 4.299 -2.293 -17.101 1.00 90.00 332 LEU A CA 1
ATOM 2698 C C . LEU A 1 332 ? 3.465 -1.084 -17.542 1.00 90.00 332 LEU A C 1
ATOM 2700 O O . LEU A 1 332 ? 3.385 -0.807 -18.736 1.00 90.00 332 LEU A O 1
ATOM 2704 N N . THR A 1 333 ? 2.900 -0.330 -16.593 1.00 88.19 333 THR A N 1
ATOM 2705 C CA . THR A 1 333 ? 2.093 0.860 -16.893 1.00 88.19 333 THR A CA 1
ATOM 2706 C C . THR A 1 333 ? 2.890 1.883 -17.689 1.00 88.19 333 THR A C 1
ATOM 2708 O O . THR A 1 333 ? 2.389 2.404 -18.688 1.00 88.19 333 THR A O 1
ATOM 2711 N N . LEU A 1 334 ? 4.139 2.157 -17.299 1.00 84.56 334 LEU A N 1
ATOM 2712 C CA . LEU A 1 334 ? 5.006 3.049 -18.062 1.00 84.56 334 LEU A CA 1
ATOM 2713 C C . LEU A 1 334 ? 5.232 2.520 -19.480 1.00 84.56 334 LEU A C 1
ATOM 2715 O O . LEU A 1 334 ? 5.098 3.283 -20.432 1.00 84.56 334 LEU A O 1
ATOM 2719 N N . LEU A 1 335 ? 5.539 1.233 -19.633 1.00 86.94 335 LEU A N 1
ATOM 2720 C CA . LEU A 1 335 ? 5.831 0.636 -20.930 1.00 86.94 335 LEU A CA 1
ATOM 2721 C C . LEU A 1 335 ? 4.624 0.688 -21.872 1.00 86.94 335 LEU A C 1
ATOM 2723 O O . LEU A 1 335 ? 4.788 1.034 -23.041 1.00 86.94 335 LEU A O 1
ATOM 2727 N N . VAL A 1 336 ? 3.417 0.414 -21.369 1.00 88.06 336 VAL A N 1
ATOM 2728 C CA . VAL A 1 336 ? 2.172 0.567 -22.140 1.00 88.06 336 VAL A CA 1
ATOM 2729 C C . VAL A 1 336 ? 1.989 2.025 -22.565 1.00 88.06 336 VAL A C 1
ATOM 2731 O O . VAL A 1 336 ? 1.732 2.298 -23.735 1.00 88.06 336 VAL A O 1
ATOM 2734 N N . ASN A 1 337 ? 2.175 2.979 -21.650 1.00 83.50 337 ASN A N 1
ATOM 2735 C CA . ASN A 1 337 ? 2.048 4.406 -21.956 1.00 83.50 337 ASN A CA 1
ATOM 2736 C C . ASN A 1 337 ? 3.080 4.885 -22.981 1.00 83.50 337 ASN A C 1
ATOM 2738 O O . ASN A 1 337 ? 2.757 5.691 -23.855 1.00 83.50 337 ASN A O 1
ATOM 2742 N N . LEU A 1 338 ? 4.313 4.398 -22.876 1.00 81.69 338 LEU A N 1
ATOM 2743 C CA . LEU A 1 338 ? 5.365 4.680 -23.833 1.00 81.69 338 LEU A CA 1
ATOM 2744 C C . LEU A 1 338 ? 4.985 4.124 -25.191 1.00 81.69 338 LEU A C 1
ATOM 2746 O O . LEU A 1 338 ? 4.812 4.916 -26.105 1.00 81.69 338 LEU A O 1
ATOM 2750 N N . TRP A 1 339 ? 4.718 2.823 -25.290 1.00 84.75 339 TRP A N 1
ATOM 2751 C CA . TRP A 1 339 ? 4.314 2.188 -26.540 1.00 84.75 339 TRP A CA 1
ATOM 2752 C C . TRP A 1 339 ? 3.107 2.872 -27.185 1.00 84.75 339 TRP A C 1
ATOM 2754 O O . TRP A 1 339 ? 3.091 3.050 -28.400 1.00 84.75 339 TRP A O 1
ATOM 2764 N N . MET A 1 340 ? 2.119 3.312 -26.400 1.00 80.56 340 MET A N 1
ATOM 2765 C CA . MET A 1 340 ? 0.944 4.019 -26.911 1.00 80.56 340 MET A CA 1
ATOM 2766 C C . MET A 1 340 ? 1.294 5.345 -27.588 1.00 80.56 340 MET A C 1
ATOM 2768 O O . MET A 1 340 ? 0.751 5.637 -28.655 1.00 80.56 340 MET A O 1
ATOM 2772 N N . ASN A 1 341 ? 2.220 6.114 -27.019 1.00 74.75 341 ASN A N 1
ATOM 2773 C CA . ASN A 1 341 ? 2.463 7.503 -27.416 1.00 74.75 341 ASN A CA 1
ATOM 2774 C C . ASN A 1 341 ? 3.731 7.707 -28.252 1.00 74.75 341 ASN A C 1
ATOM 2776 O O . ASN A 1 341 ? 3.810 8.655 -29.027 1.00 74.75 341 ASN A O 1
ATOM 2780 N N . TYR A 1 342 ? 4.710 6.826 -28.099 1.00 69.50 342 TYR A N 1
ATOM 2781 C CA . TYR A 1 342 ? 6.038 6.926 -28.677 1.00 69.50 342 TYR A CA 1
ATOM 2782 C C . TYR A 1 342 ? 6.467 5.495 -29.023 1.00 69.50 342 TYR A C 1
ATOM 2784 O O . TYR A 1 342 ? 6.556 4.641 -28.149 1.00 69.50 342 TYR A O 1
ATOM 2792 N N . GLU A 1 343 ? 6.705 5.168 -30.289 1.00 63.34 343 GLU A N 1
ATOM 2793 C CA . GLU A 1 343 ? 7.260 3.854 -30.651 1.00 63.34 343 GLU A CA 1
ATOM 2794 C C . GLU A 1 343 ? 8.745 3.805 -30.264 1.00 63.34 343 GLU A C 1
ATOM 2796 O O . GLU A 1 343 ? 9.643 3.900 -31.099 1.00 63.34 343 GLU A O 1
ATOM 2801 N N . VAL A 1 344 ? 9.011 3.767 -28.959 1.00 64.56 344 VAL A N 1
ATOM 2802 C CA . VAL A 1 344 ? 10.351 3.902 -28.397 1.00 64.56 344 VAL A CA 1
ATOM 2803 C C . VAL A 1 344 ? 11.157 2.616 -28.515 1.00 64.56 344 VAL A C 1
ATOM 2805 O O . VAL A 1 344 ? 10.627 1.510 -28.531 1.00 64.56 344 VAL A O 1
ATOM 2808 N N . SER A 1 345 ? 12.481 2.748 -28.584 1.00 64.38 345 SER A N 1
ATOM 2809 C CA . SER A 1 345 ? 13.376 1.616 -28.360 1.00 64.38 345 SER A CA 1
ATOM 2810 C C . SER A 1 345 ? 13.381 1.226 -26.876 1.00 64.38 345 SER A C 1
ATOM 2812 O O . SER A 1 345 ? 13.126 2.053 -25.997 1.00 64.38 345 SER A O 1
ATOM 2814 N N . GLY A 1 346 ? 13.747 -0.024 -26.574 1.00 62.03 346 GLY A N 1
ATOM 2815 C CA . GLY A 1 346 ? 13.873 -0.485 -25.186 1.00 62.03 346 GLY A CA 1
ATOM 2816 C C . GLY A 1 346 ? 14.859 0.342 -24.350 1.00 62.03 346 GLY A C 1
ATOM 2817 O O . GLY A 1 346 ? 14.574 0.664 -23.203 1.00 62.03 346 GLY A O 1
ATOM 2818 N N . SER A 1 347 ? 15.961 0.794 -24.955 1.00 65.75 347 SER A N 1
ATOM 2819 C CA . SER A 1 347 ? 16.941 1.677 -24.310 1.00 65.75 347 SER A CA 1
ATOM 2820 C C . SER A 1 347 ? 16.374 3.042 -23.912 1.00 65.75 347 SER A C 1
ATOM 2822 O O . SER A 1 347 ? 16.760 3.587 -22.882 1.00 65.75 347 SER A O 1
ATOM 2824 N N . LEU A 1 348 ? 15.439 3.600 -24.688 1.00 67.81 348 LEU A N 1
ATOM 2825 C CA . LEU A 1 348 ? 14.819 4.878 -24.342 1.00 67.81 348 LEU A CA 1
ATOM 2826 C C . LEU A 1 348 ? 13.791 4.712 -23.211 1.00 67.81 348 LEU A C 1
ATOM 2828 O O . LEU A 1 348 ? 13.624 5.625 -22.409 1.00 67.81 348 LEU A O 1
ATOM 2832 N N . CYS A 1 349 ? 13.167 3.534 -23.084 1.00 67.88 349 CYS A N 1
ATOM 2833 C CA . CYS A 1 349 ? 12.260 3.228 -21.973 1.00 67.88 349 CYS A CA 1
ATOM 2834 C C . CYS A 1 349 ? 12.983 3.255 -20.616 1.00 67.88 349 CYS A C 1
ATOM 2836 O O . CYS A 1 349 ? 12.468 3.845 -19.671 1.00 67.88 349 CYS A O 1
ATOM 2838 N N . GLU A 1 350 ? 14.184 2.678 -20.540 1.00 69.62 350 GLU A N 1
ATOM 2839 C CA . GLU A 1 350 ? 15.059 2.682 -19.352 1.00 69.62 350 GLU A CA 1
ATOM 2840 C C . GLU A 1 350 ? 15.468 4.106 -18.935 1.00 69.62 350 GLU A C 1
ATOM 2842 O O . GLU A 1 350 ? 15.382 4.479 -17.766 1.00 69.62 350 GLU A O 1
ATOM 2847 N N . ILE A 1 351 ? 15.849 4.949 -19.899 1.00 69.12 351 ILE A N 1
ATOM 2848 C CA . ILE A 1 351 ? 16.230 6.345 -19.628 1.00 69.12 351 ILE A CA 1
ATOM 2849 C C . ILE A 1 351 ? 15.037 7.137 -19.082 1.00 69.12 351 ILE A C 1
ATOM 2851 O O . ILE A 1 351 ? 15.174 7.881 -18.110 1.00 69.12 351 ILE A O 1
ATOM 2855 N N . ILE A 1 352 ? 13.855 6.955 -19.679 1.00 70.75 352 ILE A N 1
ATOM 2856 C CA . ILE A 1 352 ? 12.624 7.608 -19.218 1.00 70.75 352 ILE A CA 1
ATOM 2857 C C . ILE A 1 352 ? 12.248 7.121 -17.813 1.00 70.75 352 ILE A C 1
ATOM 2859 O O . ILE A 1 352 ? 11.845 7.920 -16.969 1.00 70.75 352 ILE A O 1
ATOM 2863 N N . LEU A 1 353 ? 12.414 5.823 -17.543 1.00 70.81 353 LEU A N 1
ATOM 2864 C CA . LEU A 1 353 ? 12.192 5.224 -16.230 1.00 70.81 353 LEU A CA 1
ATOM 2865 C C . LEU A 1 353 ? 13.045 5.910 -15.156 1.00 70.81 353 LEU A C 1
ATOM 2867 O O . LEU A 1 353 ? 12.518 6.334 -14.126 1.00 70.81 353 LEU A O 1
ATOM 2871 N N . LEU A 1 354 ? 14.348 6.048 -15.414 1.00 69.25 354 LEU A N 1
ATOM 2872 C CA . LEU A 1 354 ? 15.283 6.708 -14.507 1.00 69.25 354 LEU A CA 1
ATOM 2873 C C . LEU A 1 354 ? 14.889 8.171 -14.280 1.00 69.25 354 LEU A C 1
ATOM 2875 O O . LEU A 1 354 ? 14.763 8.587 -13.130 1.00 69.25 354 LEU A O 1
ATOM 2879 N N . ASP A 1 355 ? 14.617 8.933 -15.341 1.00 69.75 355 ASP A N 1
ATOM 2880 C CA . ASP A 1 355 ? 14.199 10.339 -15.228 1.00 69.75 355 ASP A CA 1
ATOM 2881 C C . ASP A 1 355 ? 12.961 10.506 -14.323 1.00 69.75 355 ASP A C 1
ATOM 2883 O O . ASP A 1 355 ? 12.948 11.351 -13.422 1.00 69.75 355 ASP A O 1
ATOM 2887 N N . ILE A 1 356 ? 11.952 9.644 -14.484 1.00 68.38 356 ILE A N 1
ATOM 2888 C CA . ILE A 1 356 ? 10.741 9.650 -13.648 1.00 68.38 356 ILE A CA 1
ATOM 2889 C C . ILE A 1 356 ? 11.065 9.313 -12.184 1.00 68.38 356 ILE A C 1
ATOM 2891 O O . ILE A 1 356 ? 10.588 10.005 -11.279 1.00 68.38 356 ILE A O 1
ATOM 2895 N N . LEU A 1 357 ? 11.888 8.289 -11.924 1.00 67.56 357 LEU A N 1
ATOM 2896 C CA . LEU A 1 357 ? 12.284 7.910 -10.559 1.00 67.56 357 LEU A CA 1
ATOM 2897 C C . LEU A 1 357 ? 13.007 9.056 -9.833 1.00 67.56 357 LEU A C 1
ATOM 2899 O O . LEU A 1 357 ? 12.682 9.372 -8.685 1.00 67.56 357 LEU A O 1
ATOM 2903 N N . PHE A 1 358 ? 13.946 9.724 -10.506 1.00 66.50 358 PHE A N 1
ATOM 2904 C CA . PHE A 1 358 ? 14.704 10.846 -9.942 1.00 66.50 358 PHE A CA 1
ATOM 2905 C C . PHE A 1 358 ? 13.834 12.081 -9.670 1.00 66.50 358 PHE A C 1
ATOM 2907 O O . PHE A 1 358 ? 14.025 12.764 -8.655 1.00 66.50 358 PHE A O 1
ATOM 2914 N N . LYS A 1 359 ? 12.860 12.371 -10.539 1.00 66.12 359 LYS A N 1
ATOM 2915 C CA . LYS A 1 359 ? 11.891 13.459 -10.328 1.00 66.12 359 LYS A CA 1
ATOM 2916 C C . LYS A 1 359 ? 10.988 13.181 -9.127 1.00 66.12 359 LYS A C 1
ATOM 2918 O O . LYS A 1 359 ? 10.851 14.041 -8.255 1.00 66.12 359 LYS A O 1
ATOM 2923 N N . ASN A 1 360 ? 10.449 11.966 -9.026 1.00 61.03 360 ASN A N 1
ATOM 2924 C CA . ASN A 1 360 ? 9.557 11.574 -7.931 1.00 61.03 360 ASN A CA 1
ATOM 2925 C C . ASN A 1 360 ? 10.263 11.569 -6.567 1.00 61.03 360 ASN A C 1
ATOM 2927 O O . ASN A 1 360 ? 9.686 12.018 -5.577 1.00 61.03 360 ASN A O 1
ATOM 2931 N N . ALA A 1 361 ? 11.532 11.158 -6.513 1.00 60.19 361 ALA A N 1
ATOM 2932 C CA . ALA A 1 361 ? 12.339 11.228 -5.294 1.00 60.19 361 ALA A CA 1
ATOM 2933 C C . ALA A 1 361 ? 12.465 12.658 -4.742 1.00 60.19 361 ALA A C 1
ATOM 2935 O O . ALA A 1 361 ? 12.443 12.864 -3.530 1.00 60.19 361 ALA A O 1
ATOM 2936 N N . ASN A 1 362 ? 12.555 13.652 -5.630 1.00 55.28 362 ASN A N 1
ATOM 2937 C CA . ASN A 1 362 ? 12.687 15.067 -5.280 1.00 55.28 362 ASN A CA 1
ATOM 2938 C C . ASN A 1 362 ? 11.346 15.776 -5.029 1.00 55.28 362 ASN A C 1
ATOM 2940 O O . ASN A 1 362 ? 11.322 16.809 -4.356 1.00 55.28 362 ASN A O 1
ATOM 2944 N N . ALA A 1 363 ? 10.222 15.227 -5.502 1.00 50.88 363 ALA A N 1
ATOM 2945 C CA . ALA A 1 363 ? 8.888 15.758 -5.208 1.00 50.88 363 ALA A CA 1
ATOM 2946 C C . ALA A 1 363 ? 8.560 15.719 -3.700 1.00 50.88 363 ALA A C 1
ATOM 2948 O O . ALA A 1 363 ? 7.842 16.590 -3.210 1.00 50.88 363 ALA A O 1
ATOM 2949 N N . SER A 1 364 ? 9.176 14.798 -2.946 1.00 40.94 364 SER A N 1
ATOM 2950 C CA . SER A 1 364 ? 9.127 14.744 -1.472 1.00 40.94 364 SER A CA 1
ATOM 2951 C C . SER A 1 364 ? 9.673 16.007 -0.775 1.00 40.94 364 SER A C 1
ATOM 2953 O O . SER A 1 364 ? 9.345 16.257 0.381 1.00 40.94 364 SER A O 1
ATOM 2955 N N . LYS A 1 365 ? 10.446 16.850 -1.481 1.00 37.22 365 LYS A N 1
ATOM 2956 C CA . LYS A 1 365 ? 10.939 18.159 -1.009 1.00 37.22 365 LYS A CA 1
ATOM 2957 C C . LYS A 1 365 ? 10.111 19.353 -1.513 1.00 37.22 365 LYS A C 1
ATOM 2959 O O . LYS A 1 365 ? 10.560 20.489 -1.404 1.00 37.22 365 LYS A O 1
ATOM 2964 N N . GLY A 1 366 ? 8.924 19.123 -2.084 1.00 32.44 366 GLY A N 1
ATOM 2965 C CA . GLY A 1 366 ? 7.994 20.187 -2.489 1.00 32.44 366 GLY A CA 1
ATOM 2966 C C . GLY A 1 366 ? 8.282 20.858 -3.840 1.00 32.44 366 GLY A C 1
ATOM 2967 O O . GLY A 1 366 ? 7.674 21.880 -4.141 1.00 32.44 366 GLY A O 1
ATOM 2968 N N . TYR A 1 367 ? 9.173 20.306 -4.672 1.00 31.80 367 TYR A N 1
ATOM 2969 C CA . TYR A 1 367 ? 9.627 20.984 -5.899 1.00 31.80 367 TYR A CA 1
ATOM 2970 C C . TYR A 1 367 ? 8.774 20.760 -7.156 1.00 31.80 367 TYR A C 1
ATOM 2972 O O . TYR A 1 367 ? 8.900 21.529 -8.105 1.00 31.80 367 TYR A O 1
ATOM 2980 N N . PHE A 1 368 ? 7.890 19.760 -7.190 1.00 37.34 368 PHE A N 1
ATOM 2981 C CA . PHE A 1 368 ? 7.081 19.476 -8.379 1.00 37.34 368 PHE A CA 1
ATOM 2982 C C . PHE A 1 368 ? 5.649 19.113 -7.991 1.00 37.34 368 PHE A C 1
ATOM 2984 O O . PHE A 1 368 ? 5.333 17.955 -7.745 1.00 37.34 368 PHE A O 1
ATOM 2991 N N . ARG A 1 369 ? 4.783 20.131 -7.931 1.00 34.41 369 ARG A N 1
ATOM 2992 C CA . ARG A 1 369 ? 3.324 19.953 -8.008 1.00 34.41 369 ARG A CA 1
ATOM 2993 C C . ARG A 1 369 ? 2.728 20.379 -9.351 1.00 34.41 369 ARG A C 1
ATOM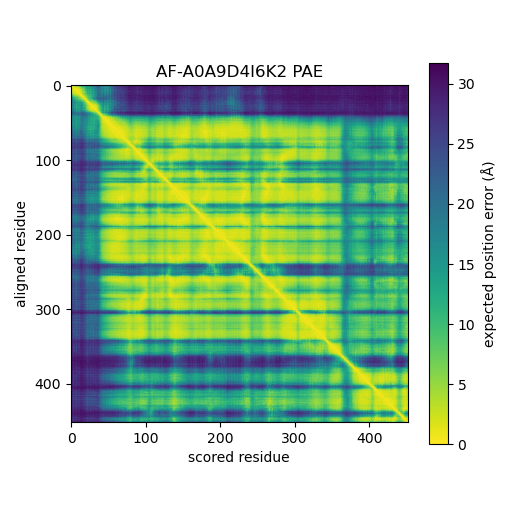 2995 O O . ARG A 1 369 ? 1.601 20.011 -9.618 1.00 34.41 369 ARG A O 1
ATOM 3002 N N . ASN A 1 370 ? 3.475 21.093 -10.198 1.00 31.56 370 ASN A N 1
ATOM 3003 C CA . ASN A 1 370 ? 2.949 21.651 -11.446 1.00 31.56 370 ASN A CA 1
ATOM 3004 C C . ASN A 1 370 ? 3.933 21.379 -12.593 1.00 31.56 370 ASN A C 1
ATOM 3006 O O . ASN A 1 370 ? 4.957 22.057 -12.700 1.00 31.56 370 ASN A O 1
ATOM 3010 N N . GLY A 1 371 ? 3.660 20.382 -13.436 1.00 36.25 371 GLY A N 1
ATOM 3011 C CA . GLY A 1 371 ? 4.554 20.043 -14.544 1.00 36.25 371 GLY A CA 1
ATOM 3012 C C . GLY A 1 371 ? 4.016 18.978 -15.491 1.00 36.25 371 GLY A C 1
ATOM 3013 O O . GLY A 1 371 ? 4.670 17.965 -15.713 1.00 36.25 371 GLY A O 1
ATOM 3014 N N . THR A 1 372 ? 2.847 19.215 -16.078 1.00 43.44 372 THR A N 1
ATOM 3015 C CA . THR A 1 372 ? 2.268 18.400 -17.150 1.00 43.44 372 THR A CA 1
ATOM 3016 C C . THR A 1 372 ? 2.968 18.669 -18.482 1.00 43.44 372 THR A C 1
ATOM 3018 O O . THR A 1 372 ? 2.512 19.479 -19.277 1.00 43.44 372 THR A O 1
ATOM 3021 N N . SER A 1 373 ? 4.100 18.023 -18.766 1.00 39.19 373 SER A N 1
ATOM 3022 C CA . SER A 1 373 ? 4.485 17.721 -20.159 1.00 39.19 373 SER A CA 1
ATOM 3023 C C . SER A 1 373 ? 5.799 16.955 -20.269 1.00 39.19 373 SER A C 1
ATOM 3025 O O . SER A 1 373 ? 6.784 17.239 -19.594 1.00 39.19 373 SER A O 1
ATOM 3027 N N . PHE A 1 374 ? 5.856 16.086 -21.277 1.00 40.50 374 PHE A N 1
ATOM 3028 C CA . PHE A 1 374 ? 7.075 15.516 -21.865 1.00 40.50 374 PHE A CA 1
ATOM 3029 C C . PHE A 1 374 ? 8.142 16.555 -22.289 1.00 40.50 374 PHE A C 1
ATOM 3031 O O . PHE A 1 374 ? 9.245 16.167 -22.667 1.00 40.50 374 PHE A O 1
ATOM 3038 N N . GLN A 1 375 ? 7.876 17.870 -22.207 1.00 40.94 375 GLN A N 1
ATOM 3039 C CA . GLN A 1 375 ? 8.869 18.917 -22.494 1.00 40.94 375 GLN A CA 1
ATOM 3040 C C . GLN A 1 375 ? 10.054 18.903 -21.511 1.00 40.94 375 GLN A C 1
ATOM 3042 O O . GLN A 1 375 ? 11.065 19.559 -21.748 1.00 40.94 375 GLN A O 1
ATOM 3047 N N . CYS A 1 376 ? 9.972 18.133 -20.422 1.00 41.12 376 CYS A N 1
ATOM 3048 C CA . CYS A 1 376 ? 11.026 18.036 -19.419 1.00 41.12 376 CYS A CA 1
ATOM 3049 C C . CYS A 1 376 ? 11.966 16.822 -19.548 1.00 41.12 376 CYS A C 1
ATOM 3051 O O . CYS A 1 376 ? 12.755 16.610 -18.627 1.00 41.12 376 CYS A O 1
ATOM 3053 N N . LEU A 1 377 ? 11.984 16.109 -20.687 1.00 43.25 377 LEU A N 1
ATOM 3054 C CA . LEU A 1 377 ? 13.070 15.160 -21.028 1.00 43.25 377 LEU A CA 1
ATOM 3055 C C . LEU A 1 377 ? 14.456 15.826 -21.129 1.00 43.25 377 LEU A C 1
ATOM 3057 O O . LEU A 1 377 ? 15.481 15.155 -21.161 1.00 43.25 377 LEU A O 1
ATOM 3061 N N . ALA A 1 378 ? 14.490 17.156 -21.149 1.00 49.62 378 ALA A N 1
ATOM 3062 C CA . ALA A 1 378 ? 15.704 17.951 -21.143 1.00 49.62 378 ALA A CA 1
ATOM 3063 C C . ALA A 1 378 ? 15.531 19.212 -20.289 1.00 49.62 378 ALA A C 1
ATOM 3065 O O . ALA A 1 378 ? 15.954 20.298 -20.694 1.00 49.62 378 ALA A O 1
ATOM 3066 N N . ASN A 1 379 ? 14.926 19.110 -19.093 1.00 56.72 379 ASN A N 1
ATOM 3067 C CA . ASN A 1 379 ? 15.114 20.190 -18.122 1.00 56.72 379 ASN A CA 1
ATOM 3068 C C . ASN A 1 379 ? 16.570 20.147 -17.644 1.00 56.72 379 ASN A C 1
ATOM 3070 O O . ASN A 1 379 ? 16.909 19.581 -16.603 1.00 56.72 379 ASN A O 1
ATOM 3074 N N . THR A 1 380 ? 17.441 20.750 -18.449 1.00 55.44 380 THR A N 1
ATOM 3075 C CA . THR A 1 380 ? 18.883 20.844 -18.233 1.00 55.44 380 THR A CA 1
ATOM 3076 C C . THR A 1 380 ? 19.196 21.435 -16.870 1.00 55.44 380 THR A C 1
ATOM 3078 O O . THR A 1 380 ? 20.243 21.125 -16.321 1.00 55.44 380 THR A O 1
ATOM 3081 N N . ARG A 1 381 ? 18.301 22.233 -16.278 1.00 59.78 381 ARG A N 1
ATOM 3082 C CA . ARG A 1 381 ? 18.480 22.767 -14.926 1.00 59.78 381 ARG A CA 1
ATOM 3083 C C . ARG A 1 381 ? 18.385 21.680 -13.854 1.00 59.78 381 ARG A C 1
ATOM 3085 O O . ARG A 1 381 ? 19.218 21.674 -12.957 1.00 59.78 381 ARG A O 1
ATOM 3092 N N . PHE A 1 382 ? 17.427 20.758 -13.965 1.00 60.72 382 PHE A N 1
ATOM 3093 C CA . PHE A 1 382 ? 17.279 19.636 -13.029 1.00 60.72 382 PHE A CA 1
ATOM 3094 C C . PHE A 1 382 ? 18.441 18.649 -13.155 1.00 60.72 382 PHE A C 1
ATOM 3096 O O . PHE A 1 382 ? 19.089 18.336 -12.161 1.00 60.72 382 PHE A O 1
ATOM 3103 N N . ILE A 1 383 ? 18.766 18.239 -14.386 1.00 61.59 383 ILE A N 1
ATOM 3104 C CA . ILE A 1 383 ? 19.902 17.342 -14.644 1.00 61.59 383 ILE A CA 1
ATOM 3105 C C . ILE A 1 383 ? 21.201 17.979 -14.135 1.00 61.59 383 ILE A C 1
ATOM 3107 O O . ILE A 1 383 ? 21.958 17.318 -13.437 1.00 61.59 383 ILE A O 1
ATOM 3111 N N . LYS A 1 384 ? 21.426 19.280 -14.376 1.00 65.88 384 LYS A N 1
ATOM 3112 C CA . LYS A 1 384 ? 22.596 20.004 -13.842 1.00 65.88 384 LYS A CA 1
ATOM 3113 C C . LYS A 1 384 ? 22.630 20.056 -12.314 1.00 65.88 384 LYS A C 1
ATOM 3115 O O . LYS A 1 384 ? 23.709 19.977 -11.745 1.00 65.88 384 LYS A O 1
ATOM 3120 N N . GLN A 1 385 ? 21.485 20.190 -11.643 1.00 67.06 385 GLN A N 1
ATOM 3121 C CA . GLN A 1 385 ? 21.424 20.194 -10.175 1.00 67.06 385 GLN A CA 1
ATOM 3122 C C . GLN A 1 385 ? 21.719 18.820 -9.566 1.00 67.06 385 GLN A C 1
ATOM 3124 O O . GLN A 1 385 ? 22.235 18.749 -8.455 1.00 67.06 385 GLN A O 1
ATOM 3129 N N . GLN A 1 386 ? 21.393 17.742 -10.279 1.00 70.12 386 GLN A N 1
ATOM 3130 C CA . GLN A 1 386 ? 21.563 16.364 -9.814 1.00 70.12 386 GLN A CA 1
ATOM 3131 C C . GLN A 1 386 ? 22.766 15.662 -10.460 1.00 70.12 386 GLN A C 1
ATOM 3133 O O . GLN A 1 386 ? 22.966 14.470 -10.237 1.00 70.12 386 GLN A O 1
ATOM 3138 N N . ILE A 1 387 ? 23.581 16.381 -11.241 1.00 77.50 387 ILE A N 1
ATOM 3139 C CA . ILE A 1 387 ? 24.641 15.779 -12.059 1.00 77.50 387 ILE A CA 1
ATOM 3140 C C . ILE A 1 387 ? 25.655 15.018 -11.212 1.00 77.50 387 ILE A C 1
ATOM 3142 O O . ILE A 1 387 ? 26.019 13.910 -11.565 1.00 77.50 387 ILE A O 1
ATOM 3146 N N . GLY A 1 388 ? 25.983 15.527 -10.020 1.00 81.12 388 GLY A N 1
ATOM 3147 C CA . GLY A 1 388 ? 26.881 14.832 -9.099 1.00 81.12 388 GLY A CA 1
ATOM 3148 C C . GLY A 1 388 ? 26.336 13.489 -8.597 1.00 81.12 388 GLY A C 1
ATOM 3149 O O . GLY A 1 388 ? 27.122 12.593 -8.314 1.00 81.12 388 GLY A O 1
ATOM 3150 N N . ILE A 1 389 ? 25.010 13.321 -8.497 1.00 81.25 389 ILE A N 1
ATOM 3151 C CA . ILE A 1 389 ? 24.400 12.021 -8.170 1.00 81.25 389 ILE A CA 1
ATOM 3152 C C . ILE A 1 389 ? 24.440 11.103 -9.390 1.00 81.25 389 ILE A C 1
ATOM 3154 O O . ILE A 1 389 ? 24.811 9.944 -9.248 1.00 81.25 389 ILE A O 1
ATOM 3158 N N . PHE A 1 390 ? 24.098 11.607 -10.578 1.00 80.31 390 PHE A N 1
ATOM 3159 C CA . PHE A 1 390 ? 24.164 10.813 -11.807 1.00 80.31 390 PHE A CA 1
ATOM 3160 C C . PHE A 1 390 ? 25.588 10.342 -12.116 1.00 80.31 390 PHE A C 1
ATOM 3162 O O . PHE A 1 390 ? 25.767 9.169 -12.423 1.00 80.31 390 PHE A O 1
ATOM 3169 N N . ASP A 1 391 ? 26.589 11.210 -11.966 1.00 83.62 391 ASP A N 1
ATOM 3170 C CA . ASP A 1 391 ? 28.000 10.878 -12.169 1.00 83.62 391 ASP A CA 1
ATOM 3171 C C . ASP A 1 391 ? 28.463 9.822 -11.163 1.00 83.62 391 ASP A C 1
ATOM 3173 O O . ASP A 1 391 ? 29.063 8.820 -11.547 1.00 83.62 391 ASP A O 1
ATOM 3177 N N . ALA A 1 392 ? 28.136 9.995 -9.879 1.00 86.75 392 ALA A N 1
ATOM 3178 C CA . ALA A 1 392 ? 28.458 9.020 -8.839 1.00 86.75 392 ALA A CA 1
ATOM 3179 C C . ALA A 1 392 ? 27.818 7.651 -9.120 1.00 86.75 392 ALA A C 1
ATOM 3181 O O . ALA A 1 392 ? 28.472 6.612 -9.015 1.00 86.75 392 ALA A O 1
ATOM 3182 N N . LEU A 1 393 ? 26.550 7.648 -9.535 1.00 85.38 393 LEU A N 1
ATOM 3183 C CA . LEU A 1 393 ? 25.794 6.435 -9.824 1.00 85.38 393 LEU A CA 1
ATOM 3184 C C . LEU A 1 393 ? 26.290 5.740 -11.096 1.00 85.38 393 LEU A C 1
ATOM 3186 O O . LEU A 1 393 ? 26.434 4.521 -11.105 1.00 85.38 393 LEU A O 1
ATOM 3190 N N . ALA A 1 394 ? 26.605 6.506 -12.141 1.00 84.19 394 ALA A N 1
ATOM 3191 C CA . ALA A 1 394 ? 27.191 6.000 -13.376 1.00 84.19 394 ALA A CA 1
ATOM 3192 C C . ALA A 1 394 ? 28.589 5.420 -13.133 1.00 84.19 394 ALA A C 1
ATOM 3194 O O . ALA A 1 394 ? 28.886 4.331 -13.619 1.00 84.19 394 ALA A O 1
ATOM 3195 N N . ASN A 1 395 ? 29.420 6.093 -12.333 1.00 86.31 395 ASN A N 1
ATOM 3196 C CA . ASN A 1 395 ? 30.748 5.605 -11.965 1.00 86.31 395 ASN A CA 1
ATOM 3197 C C . ASN A 1 395 ? 30.674 4.328 -11.127 1.00 86.31 395 ASN A C 1
ATOM 3199 O O . ASN A 1 395 ? 31.441 3.400 -11.390 1.00 86.31 395 ASN A O 1
ATOM 3203 N N . ALA A 1 396 ? 29.743 4.252 -10.172 1.00 86.56 396 ALA A N 1
ATOM 3204 C CA . ALA A 1 396 ? 29.495 3.040 -9.398 1.00 86.56 396 ALA A CA 1
ATOM 3205 C C . ALA A 1 396 ? 29.012 1.900 -10.304 1.00 86.56 396 ALA A C 1
ATOM 3207 O O . ALA A 1 396 ? 29.599 0.822 -10.299 1.00 86.56 396 ALA A O 1
ATOM 3208 N N . ALA A 1 397 ? 27.996 2.147 -11.138 1.00 83.19 397 ALA A N 1
ATOM 3209 C CA . ALA A 1 397 ? 27.449 1.152 -12.054 1.00 83.19 397 ALA A CA 1
ATOM 3210 C C . ALA A 1 397 ? 28.513 0.633 -13.024 1.00 83.19 397 ALA A C 1
ATOM 3212 O O . ALA A 1 397 ? 28.681 -0.576 -13.162 1.00 83.19 397 ALA A O 1
ATOM 3213 N N . PHE A 1 398 ? 29.268 1.529 -13.659 1.00 84.12 398 PHE A N 1
ATOM 3214 C CA . PHE A 1 398 ? 30.325 1.159 -14.589 1.00 84.12 398 PHE A CA 1
ATOM 3215 C C . PHE A 1 398 ? 31.443 0.402 -13.871 1.00 84.12 398 PHE A C 1
ATOM 3217 O O . PHE A 1 398 ? 31.751 -0.735 -14.219 1.00 84.12 398 PHE A O 1
ATOM 3224 N N . SER A 1 399 ? 32.022 0.989 -12.827 1.00 82.06 399 SER A N 1
ATOM 3225 C CA . SER A 1 399 ? 33.198 0.405 -12.184 1.00 82.06 399 SER A CA 1
ATOM 3226 C C . SER A 1 399 ? 32.874 -0.931 -11.530 1.00 82.06 399 SER A C 1
ATOM 3228 O O . SER A 1 399 ? 33.622 -1.887 -11.710 1.00 82.06 399 SER A O 1
ATOM 3230 N N . LEU A 1 400 ? 31.750 -1.044 -10.820 1.00 80.06 400 LEU A N 1
ATOM 3231 C CA . LEU A 1 400 ? 31.411 -2.255 -10.074 1.00 80.06 400 LEU A CA 1
ATOM 3232 C C . LEU A 1 400 ? 30.908 -3.383 -10.983 1.00 80.06 400 LEU A C 1
ATOM 3234 O O . LEU A 1 400 ? 31.245 -4.542 -10.749 1.00 80.06 400 LEU A O 1
ATOM 3238 N N . THR A 1 401 ? 30.183 -3.071 -12.062 1.00 72.56 401 THR A N 1
ATOM 3239 C CA . THR A 1 401 ? 29.700 -4.100 -13.006 1.00 72.56 401 THR A CA 1
ATOM 3240 C C . THR A 1 401 ? 30.830 -4.662 -13.872 1.00 72.56 401 THR A C 1
ATOM 3242 O O . THR A 1 401 ? 30.784 -5.830 -14.253 1.00 72.56 401 THR A O 1
ATOM 3245 N N . PHE A 1 402 ? 31.855 -3.856 -14.179 1.00 72.62 402 PHE A N 1
ATOM 3246 C CA . PHE A 1 402 ? 33.005 -4.298 -14.976 1.00 72.62 402 PHE A CA 1
ATOM 3247 C C . PHE A 1 402 ? 34.145 -4.905 -14.143 1.00 72.62 402 PHE A C 1
ATOM 3249 O O . PHE A 1 402 ? 34.899 -5.717 -14.676 1.00 72.62 402 PHE A O 1
ATOM 3256 N N . SER A 1 403 ? 34.296 -4.522 -12.869 1.00 67.19 403 SER A N 1
ATOM 3257 C CA . SER A 1 403 ? 35.362 -5.044 -11.994 1.00 67.19 403 SER A CA 1
ATOM 3258 C C . SER A 1 403 ? 34.970 -6.312 -11.239 1.00 67.19 403 SER A C 1
ATOM 3260 O O . SER A 1 403 ? 35.822 -7.168 -10.998 1.00 67.19 403 SER A O 1
ATOM 3262 N N . SER A 1 404 ? 33.693 -6.467 -10.887 1.00 56.69 404 SER A N 1
ATOM 3263 C CA . SER A 1 404 ? 33.190 -7.713 -10.320 1.00 56.69 404 SER A CA 1
ATOM 3264 C C . SER A 1 404 ? 32.906 -8.701 -11.454 1.00 56.69 404 SER A C 1
ATOM 3266 O O . SER A 1 404 ? 32.449 -8.313 -12.524 1.00 56.69 404 SER A O 1
ATOM 3268 N N . ASN A 1 405 ? 33.175 -9.992 -11.253 1.00 55.78 405 ASN A N 1
ATOM 3269 C CA . ASN A 1 405 ? 32.906 -11.066 -12.220 1.00 55.78 405 ASN A CA 1
ATOM 3270 C C . ASN A 1 405 ? 31.390 -11.240 -12.496 1.00 55.78 405 ASN A C 1
ATOM 3272 O O . ASN A 1 405 ? 30.808 -12.266 -12.150 1.00 55.78 405 ASN A O 1
ATOM 3276 N N . LYS A 1 406 ? 30.742 -10.253 -13.130 1.00 53.72 406 LYS A N 1
ATOM 3277 C CA . LYS A 1 406 ? 29.300 -10.185 -13.424 1.00 53.72 406 LYS A CA 1
ATOM 3278 C C . LYS A 1 406 ? 28.393 -10.164 -12.182 1.00 53.72 406 LYS A C 1
ATOM 3280 O O . LYS A 1 406 ? 27.248 -10.607 -12.266 1.00 53.72 406 LYS A O 1
ATOM 3285 N N . CYS A 1 407 ? 28.871 -9.670 -11.038 1.00 58.06 407 CYS A N 1
ATOM 3286 C CA . CYS A 1 407 ? 28.039 -9.549 -9.842 1.00 58.06 407 CYS A CA 1
ATOM 3287 C C . CYS A 1 407 ? 27.309 -8.197 -9.861 1.00 58.06 407 CYS A C 1
ATOM 3289 O O . CYS A 1 407 ? 27.932 -7.146 -9.804 1.00 58.06 407 CYS A O 1
ATOM 3291 N N . ILE A 1 408 ? 25.977 -8.216 -9.945 1.00 70.69 408 ILE A N 1
ATOM 3292 C CA . ILE A 1 408 ? 25.122 -7.006 -9.939 1.00 70.69 408 ILE A CA 1
ATOM 3293 C C . ILE A 1 408 ? 24.677 -6.672 -8.495 1.00 70.69 408 ILE A C 1
ATOM 3295 O O . ILE A 1 408 ? 23.712 -5.948 -8.256 1.00 70.69 408 ILE A O 1
ATOM 3299 N N . ALA A 1 409 ? 25.370 -7.258 -7.518 1.00 77.75 409 ALA A N 1
ATOM 3300 C CA . ALA A 1 409 ? 25.174 -7.055 -6.095 1.00 77.75 409 ALA A CA 1
ATOM 3301 C C . ALA A 1 409 ? 26.462 -6.481 -5.497 1.00 77.75 409 ALA A C 1
ATOM 3303 O O . ALA A 1 409 ? 27.546 -7.023 -5.724 1.00 77.75 409 ALA A O 1
ATOM 3304 N N . PHE A 1 410 ? 26.319 -5.398 -4.742 1.00 84.06 410 PHE A N 1
ATOM 3305 C CA . PHE A 1 410 ? 27.397 -4.569 -4.217 1.00 84.06 410 PHE A CA 1
ATOM 3306 C C . PHE A 1 410 ? 27.246 -4.415 -2.710 1.00 84.06 410 PHE A C 1
ATOM 3308 O O . PHE A 1 410 ? 26.139 -4.367 -2.188 1.00 84.06 410 PHE A O 1
ATOM 3315 N N . THR A 1 411 ? 28.340 -4.292 -1.989 1.00 84.88 411 THR A N 1
ATOM 3316 C CA . THR A 1 411 ? 28.327 -3.915 -0.575 1.00 84.88 411 THR A CA 1
ATOM 3317 C C . THR A 1 411 ? 28.179 -2.402 -0.425 1.00 84.88 411 THR A C 1
ATOM 3319 O O . THR A 1 411 ? 28.510 -1.627 -1.326 1.00 84.88 411 THR A O 1
ATOM 3322 N N . GLU A 1 412 ? 27.734 -1.954 0.749 1.00 85.94 412 GLU A N 1
ATOM 3323 C CA . GLU A 1 412 ? 27.682 -0.522 1.074 1.00 85.94 412 GLU A CA 1
ATOM 3324 C C . GLU A 1 412 ? 29.053 0.144 0.897 1.00 85.94 412 GLU A C 1
ATOM 3326 O O . GLU A 1 412 ? 29.173 1.201 0.284 1.00 85.94 412 GLU A O 1
ATOM 3331 N N . ARG A 1 413 ? 30.111 -0.532 1.359 1.00 85.81 413 ARG A N 1
ATOM 3332 C CA . ARG A 1 413 ? 31.493 -0.057 1.254 1.00 85.81 413 ARG A CA 1
ATOM 3333 C C . ARG A 1 413 ? 31.937 0.141 -0.195 1.00 85.81 413 ARG A C 1
ATOM 3335 O O . ARG A 1 413 ? 32.655 1.093 -0.480 1.00 85.81 413 ARG A O 1
ATOM 3342 N N . GLU A 1 414 ? 31.529 -0.744 -1.100 1.00 87.00 414 GLU A N 1
ATOM 3343 C CA . GLU A 1 414 ? 31.836 -0.616 -2.527 1.00 87.00 414 GLU A CA 1
ATOM 3344 C C . GLU A 1 414 ? 31.139 0.591 -3.151 1.00 87.00 414 GLU A C 1
ATOM 3346 O O . GLU A 1 414 ? 31.770 1.320 -3.914 1.00 87.00 414 GLU A O 1
ATOM 3351 N N . LEU A 1 415 ? 29.877 0.848 -2.795 1.00 87.88 415 LEU A N 1
ATOM 3352 C CA . LEU A 1 415 ? 29.141 2.017 -3.280 1.00 87.88 415 LEU A CA 1
ATOM 3353 C C . LEU A 1 415 ? 29.694 3.326 -2.708 1.00 87.88 415 LEU A C 1
ATOM 3355 O O . LEU A 1 415 ? 29.852 4.293 -3.455 1.00 87.88 415 LEU A O 1
ATOM 3359 N N . LEU A 1 416 ? 30.056 3.349 -1.423 1.00 89.88 416 LEU A N 1
ATOM 3360 C CA . LEU A 1 416 ? 30.596 4.538 -0.753 1.00 89.88 416 LEU A CA 1
ATOM 3361 C C . LEU A 1 416 ? 31.966 4.991 -1.290 1.00 89.88 416 LEU A C 1
ATOM 3363 O O . LEU A 1 416 ? 32.375 6.124 -1.048 1.00 89.88 416 LEU A O 1
ATOM 3367 N N . ASN A 1 417 ? 32.654 4.160 -2.081 1.00 89.38 417 ASN A N 1
ATOM 3368 C CA . ASN A 1 417 ? 33.842 4.590 -2.828 1.00 89.38 417 ASN A CA 1
ATOM 3369 C C . ASN A 1 417 ? 33.512 5.573 -3.967 1.00 89.38 417 ASN A C 1
ATOM 3371 O O . ASN A 1 417 ? 34.401 6.280 -4.439 1.00 89.38 417 ASN A O 1
ATOM 3375 N N . TYR A 1 418 ? 32.257 5.608 -4.426 1.00 89.88 418 TYR A N 1
ATOM 3376 C CA . TYR A 1 418 ? 31.817 6.402 -5.578 1.00 89.88 418 TYR A CA 1
ATOM 3377 C C . TYR A 1 418 ? 30.770 7.457 -5.225 1.00 89.88 418 TYR A C 1
ATOM 3379 O O . TYR A 1 418 ? 30.633 8.436 -5.956 1.00 89.88 418 TYR A O 1
ATOM 3387 N N . MET A 1 419 ? 30.027 7.268 -4.133 1.00 91.38 419 MET A N 1
ATOM 3388 C CA . MET A 1 419 ? 28.957 8.170 -3.710 1.00 91.38 419 MET A CA 1
ATOM 3389 C C . MET A 1 419 ? 28.996 8.427 -2.204 1.00 91.38 419 MET A C 1
ATOM 3391 O O . MET A 1 419 ? 29.435 7.586 -1.430 1.00 91.38 419 MET A O 1
ATOM 3395 N N . THR A 1 420 ? 28.515 9.588 -1.767 1.00 89.25 420 THR A N 1
ATOM 3396 C CA . THR A 1 420 ? 28.381 9.895 -0.336 1.00 89.25 420 THR A CA 1
ATOM 3397 C C . THR A 1 420 ? 27.193 9.154 0.280 1.00 89.25 420 THR A C 1
ATOM 3399 O O . THR A 1 420 ? 26.262 8.767 -0.428 1.00 89.25 420 THR A O 1
ATOM 3402 N N . GLU A 1 421 ? 27.159 9.027 1.609 1.00 85.31 421 GLU A N 1
ATOM 3403 C CA . GLU A 1 421 ? 26.014 8.443 2.331 1.00 85.31 421 GLU A CA 1
ATOM 3404 C C . GLU A 1 421 ? 24.688 9.138 1.977 1.00 85.31 421 GLU A C 1
ATOM 3406 O O . GLU A 1 421 ? 23.674 8.486 1.747 1.00 85.31 421 GLU A O 1
ATOM 3411 N N . VAL A 1 422 ? 24.708 10.469 1.831 1.00 82.56 422 VAL A N 1
ATOM 3412 C CA . VAL A 1 422 ? 23.533 11.264 1.433 1.00 82.56 422 VAL A CA 1
ATOM 3413 C C . VAL A 1 422 ? 23.058 10.899 0.025 1.00 82.56 422 VAL A C 1
ATOM 3415 O O . VAL A 1 422 ? 21.853 10.846 -0.234 1.00 82.56 422 VAL A O 1
ATOM 3418 N N . GLN A 1 423 ? 23.990 10.657 -0.900 1.00 84.88 423 GLN A N 1
ATOM 3419 C CA . GLN A 1 423 ? 23.668 10.242 -2.264 1.00 84.88 423 GLN A CA 1
ATOM 3420 C C . GLN A 1 423 ? 23.139 8.803 -2.292 1.00 84.88 423 GLN A C 1
ATOM 3422 O O . GLN A 1 423 ? 22.153 8.544 -2.981 1.00 84.88 423 GLN A O 1
ATOM 3427 N N . LEU A 1 424 ? 23.731 7.893 -1.515 1.00 85.44 424 LEU A N 1
ATOM 3428 C CA . LEU A 1 424 ? 23.280 6.507 -1.393 1.00 85.44 424 LEU A CA 1
ATOM 3429 C C . LEU A 1 424 ? 21.850 6.425 -0.838 1.00 85.44 424 LEU A C 1
ATOM 3431 O O . LEU A 1 424 ? 20.976 5.818 -1.460 1.00 85.44 424 LEU A O 1
ATOM 3435 N N . ASP A 1 425 ? 21.582 7.110 0.272 1.00 79.56 425 ASP A N 1
ATOM 3436 C CA . ASP A 1 425 ? 20.255 7.228 0.885 1.00 79.56 425 ASP A CA 1
ATOM 3437 C C . ASP A 1 425 ? 19.236 7.856 -0.085 1.00 79.56 425 ASP A C 1
ATOM 3439 O O . ASP A 1 425 ? 18.113 7.371 -0.250 1.00 79.56 425 ASP A O 1
ATOM 3443 N N . PHE A 1 426 ? 19.636 8.891 -0.831 1.00 78.38 426 PHE A N 1
ATOM 3444 C CA . PHE A 1 426 ? 18.799 9.445 -1.894 1.00 78.38 426 PHE A CA 1
ATOM 3445 C C . PHE A 1 426 ? 18.453 8.408 -2.977 1.00 78.38 426 PHE A C 1
ATOM 3447 O O . PHE A 1 426 ? 17.292 8.327 -3.384 1.00 78.38 426 PHE A O 1
ATOM 3454 N N . CYS A 1 427 ? 19.412 7.588 -3.407 1.00 79.56 427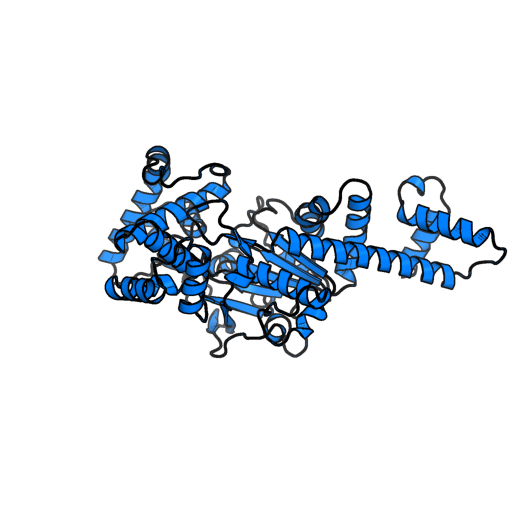 CYS A N 1
ATOM 3455 C CA . CYS A 1 427 ? 19.201 6.558 -4.427 1.00 79.56 427 CYS A CA 1
ATOM 3456 C C . CYS A 1 427 ? 18.343 5.384 -3.930 1.00 79.56 427 CYS A C 1
ATOM 3458 O O . CYS A 1 427 ? 17.551 4.823 -4.695 1.00 79.56 427 CYS A O 1
ATOM 3460 N N . LEU A 1 428 ? 18.440 5.042 -2.643 1.00 76.31 428 LEU A N 1
ATOM 3461 C CA . LEU A 1 428 ? 17.543 4.082 -1.999 1.00 76.31 428 LEU A CA 1
ATOM 3462 C C . LEU A 1 428 ? 16.118 4.619 -1.906 1.00 76.31 428 LEU A C 1
ATOM 3464 O O . LEU A 1 428 ? 15.173 3.883 -2.191 1.00 76.31 428 LEU A O 1
ATOM 3468 N N . ARG A 1 429 ? 15.934 5.896 -1.546 1.00 71.00 429 ARG A N 1
ATOM 3469 C CA . ARG A 1 429 ? 14.608 6.535 -1.503 1.00 71.00 429 ARG A CA 1
ATOM 3470 C C . ARG A 1 429 ? 13.994 6.678 -2.891 1.00 71.00 429 ARG A C 1
ATOM 3472 O O . ARG A 1 429 ? 12.818 6.346 -3.065 1.00 71.00 429 ARG A O 1
ATOM 3479 N N . SER A 1 430 ? 14.786 7.073 -3.889 1.00 70.19 430 SER A N 1
ATOM 3480 C CA . SER A 1 430 ? 14.331 7.177 -5.282 1.00 70.19 430 SER A CA 1
ATOM 3481 C C . SER A 1 430 ? 13.915 5.831 -5.870 1.00 70.19 430 SER A C 1
ATOM 3483 O O . SER A 1 430 ? 13.085 5.792 -6.772 1.00 70.19 430 SER A O 1
ATOM 3485 N N . GLY A 1 431 ? 14.431 4.726 -5.321 1.00 70.25 431 GLY A N 1
ATOM 3486 C CA . GLY A 1 431 ? 14.170 3.380 -5.823 1.00 70.25 431 GLY A CA 1
ATOM 3487 C C . GLY A 1 431 ? 15.016 3.017 -7.041 1.00 70.25 431 GLY A C 1
ATOM 3488 O O . GLY A 1 431 ? 14.686 2.058 -7.729 1.00 70.25 431 GLY A O 1
ATOM 3489 N N . VAL A 1 432 ? 16.085 3.775 -7.309 1.00 77.75 432 VAL A N 1
ATOM 3490 C CA . VAL A 1 432 ? 17.106 3.439 -8.316 1.00 77.75 432 VAL A CA 1
ATOM 3491 C C . VAL A 1 432 ? 18.032 2.342 -7.787 1.00 77.75 432 VAL A C 1
ATOM 3493 O O . VAL A 1 432 ? 18.415 1.440 -8.533 1.00 77.75 432 VAL A O 1
ATOM 3496 N N . LEU A 1 433 ? 18.342 2.395 -6.489 1.00 80.81 433 LEU A N 1
ATOM 3497 C CA . LEU A 1 433 ? 19.018 1.329 -5.761 1.00 80.81 433 LEU A CA 1
ATOM 3498 C C . LEU A 1 433 ? 18.031 0.591 -4.857 1.00 80.81 433 LEU A C 1
ATOM 3500 O O . LEU A 1 433 ? 17.102 1.167 -4.287 1.00 80.81 433 LEU A O 1
ATOM 3504 N N . THR A 1 434 ? 18.279 -0.701 -4.709 1.00 80.06 434 THR A N 1
ATOM 3505 C CA . THR A 1 434 ? 17.583 -1.608 -3.800 1.00 80.06 434 THR A CA 1
ATOM 3506 C C . THR A 1 434 ? 18.612 -2.184 -2.841 1.00 80.06 434 THR A C 1
ATOM 3508 O O . THR A 1 434 ? 19.702 -2.550 -3.267 1.00 80.06 434 THR A O 1
ATOM 3511 N N . LYS A 1 435 ? 18.290 -2.236 -1.547 1.00 80.69 435 LYS A N 1
ATOM 3512 C CA . LYS A 1 435 ? 19.114 -2.888 -0.522 1.00 80.69 435 LYS A CA 1
ATOM 3513 C C . LYS A 1 435 ? 18.404 -4.179 -0.128 1.00 80.69 435 LYS A C 1
ATOM 3515 O O . LYS A 1 435 ? 17.272 -4.156 0.361 1.00 80.69 435 LYS A O 1
ATOM 3520 N N . ARG A 1 436 ? 19.049 -5.302 -0.409 1.00 69.94 436 ARG A N 1
ATOM 3521 C CA . ARG A 1 436 ? 18.625 -6.656 -0.068 1.00 69.94 436 ARG A CA 1
ATOM 3522 C C . ARG A 1 436 ? 19.530 -7.180 1.030 1.00 69.94 436 ARG A C 1
ATOM 3524 O O . ARG A 1 436 ? 20.723 -6.915 1.049 1.00 69.94 436 ARG A O 1
ATOM 3531 N N . TYR A 1 437 ? 18.956 -7.944 1.936 1.00 63.88 437 TYR A N 1
ATOM 3532 C CA . TYR A 1 437 ? 19.723 -8.639 2.956 1.00 63.88 437 TYR A CA 1
ATOM 3533 C C . TYR A 1 437 ? 19.857 -10.087 2.517 1.00 63.88 437 TYR A C 1
ATOM 3535 O O . TYR A 1 437 ? 18.897 -10.655 1.981 1.00 63.88 437 TYR A O 1
ATOM 3543 N N . SER A 1 438 ? 21.041 -10.665 2.718 1.00 56.31 438 SER A N 1
ATOM 3544 C CA . SER A 1 438 ? 21.192 -12.113 2.647 1.00 56.31 438 SER A CA 1
ATOM 3545 C C . SER A 1 438 ? 20.304 -12.769 3.719 1.00 56.31 438 SER A C 1
ATOM 3547 O O . SER A 1 438 ? 19.614 -12.109 4.502 1.00 56.31 438 SER A O 1
ATOM 3549 N N . SER A 1 439 ? 20.319 -14.094 3.766 1.00 50.06 439 SER A N 1
ATOM 3550 C CA . SER A 1 439 ? 19.667 -14.880 4.809 1.00 50.06 439 SER A CA 1
ATOM 3551 C C . SER A 1 439 ? 20.106 -14.531 6.238 1.00 50.06 439 SER A C 1
ATOM 3553 O O . SER A 1 439 ? 19.596 -15.116 7.167 1.00 50.06 439 SER A O 1
ATOM 3555 N N . THR A 1 440 ? 21.024 -13.609 6.487 1.00 46.44 440 THR A N 1
ATOM 3556 C CA . THR A 1 440 ? 21.366 -13.150 7.835 1.00 46.44 440 THR A CA 1
ATOM 3557 C C . THR A 1 440 ? 21.065 -11.655 7.896 1.00 46.44 440 THR A C 1
ATOM 3559 O O . THR A 1 440 ? 21.703 -10.859 7.217 1.00 46.44 440 THR A O 1
ATOM 3562 N N . MET A 1 441 ? 20.045 -11.238 8.663 1.00 49.12 441 MET A N 1
ATOM 3563 C CA . MET A 1 441 ? 19.659 -9.821 8.822 1.00 49.12 441 MET A CA 1
ATOM 3564 C C . MET A 1 441 ? 20.693 -9.022 9.637 1.00 49.12 441 MET A C 1
ATOM 3566 O O . MET A 1 441 ? 20.381 -8.465 10.690 1.00 49.12 441 MET A O 1
ATOM 3570 N N . THR A 1 442 ? 21.939 -8.979 9.177 1.00 54.28 442 THR A N 1
ATOM 3571 C CA . THR A 1 442 ? 22.981 -8.104 9.706 1.00 54.28 442 THR A CA 1
ATOM 3572 C C . THR A 1 442 ? 23.295 -7.031 8.665 1.00 54.28 442 THR A C 1
ATOM 3574 O O . THR A 1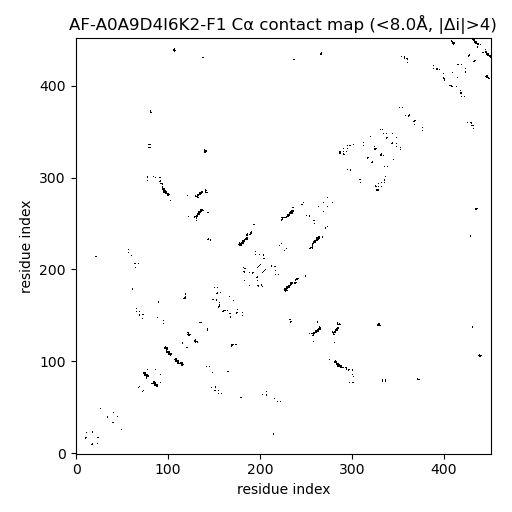 442 ? 23.306 -7.305 7.466 1.00 54.28 442 THR A O 1
ATOM 3577 N N . ASP A 1 443 ? 23.552 -5.793 9.102 1.00 53.34 443 ASP A N 1
ATOM 3578 C CA . ASP A 1 443 ? 23.976 -4.716 8.187 1.00 53.34 443 ASP A CA 1
ATOM 3579 C C . ASP A 1 443 ? 25.286 -5.052 7.456 1.00 53.34 443 ASP A C 1
ATOM 3581 O O . ASP A 1 443 ? 25.552 -4.509 6.389 1.00 53.34 443 ASP A O 1
ATOM 3585 N N . GLN A 1 444 ? 26.083 -5.983 7.995 1.00 55.16 444 GLN A N 1
ATOM 3586 C CA . GLN A 1 444 ? 27.345 -6.418 7.398 1.00 55.16 444 GLN A CA 1
ATOM 3587 C C . GLN A 1 444 ? 27.150 -7.264 6.129 1.00 55.16 444 GLN A C 1
ATOM 3589 O O . GLN A 1 444 ? 28.055 -7.300 5.298 1.00 55.16 444 GLN A O 1
ATOM 3594 N N . ASP A 1 445 ? 25.967 -7.861 5.941 1.00 59.59 445 ASP A N 1
ATOM 3595 C CA . ASP A 1 445 ? 25.637 -8.724 4.797 1.00 59.59 445 ASP A CA 1
ATOM 3596 C C . ASP A 1 445 ? 24.662 -8.067 3.799 1.00 59.59 445 ASP A C 1
ATOM 3598 O O . ASP A 1 445 ? 24.102 -8.733 2.920 1.00 59.59 445 ASP A O 1
ATOM 3602 N N . ALA A 1 446 ? 24.414 -6.760 3.936 1.00 67.81 446 ALA A N 1
ATOM 3603 C CA . ALA A 1 446 ? 23.528 -6.039 3.035 1.00 67.81 446 ALA A CA 1
ATOM 3604 C C . ALA A 1 446 ? 24.140 -5.934 1.629 1.00 67.81 446 ALA A C 1
ATOM 3606 O O . ALA A 1 446 ? 25.206 -5.349 1.425 1.00 67.81 446 ALA A O 1
ATOM 3607 N N . GLN A 1 447 ? 23.419 -6.469 0.649 1.00 79.50 447 GLN A N 1
ATOM 3608 C CA . GLN A 1 447 ? 23.731 -6.363 -0.765 1.00 79.50 447 GLN A CA 1
ATOM 3609 C C . GLN A 1 447 ? 22.825 -5.339 -1.434 1.00 79.50 447 GLN A C 1
ATOM 3611 O O . GLN A 1 447 ? 21.601 -5.399 -1.380 1.00 79.50 447 GLN A O 1
ATOM 3616 N N . PHE A 1 448 ? 23.442 -4.399 -2.114 1.00 83.81 448 PHE A N 1
ATOM 3617 C CA . PHE A 1 448 ? 22.805 -3.372 -2.896 1.00 83.81 448 PHE A CA 1
ATOM 3618 C C . PHE A 1 448 ? 22.795 -3.806 -4.350 1.00 83.81 448 PHE A C 1
ATOM 3620 O O . PHE A 1 448 ? 23.798 -4.273 -4.874 1.00 83.81 448 PHE A O 1
ATOM 3627 N N . SER A 1 449 ? 21.678 -3.615 -5.026 1.00 80.75 449 SER A N 1
ATOM 3628 C CA . SER A 1 449 ? 21.567 -3.840 -6.461 1.00 80.75 449 SER A CA 1
ATOM 3629 C C . SER A 1 449 ? 20.821 -2.684 -7.093 1.00 80.75 449 SER A C 1
ATOM 3631 O O . SER A 1 449 ? 19.923 -2.099 -6.476 1.00 80.75 449 SER A O 1
ATOM 3633 N N . PHE A 1 450 ? 21.154 -2.365 -8.340 1.00 78.06 450 PHE A N 1
ATOM 3634 C CA . PHE A 1 450 ? 20.275 -1.528 -9.145 1.00 78.06 450 PHE A CA 1
ATOM 3635 C C . PHE A 1 450 ? 18.906 -2.197 -9.257 1.00 78.06 450 PHE A C 1
ATOM 3637 O O . PHE A 1 450 ? 18.772 -3.419 -9.165 1.00 78.06 450 PHE A O 1
ATOM 3644 N N . VAL A 1 451 ? 17.863 -1.380 -9.371 1.00 69.38 451 VAL A N 1
ATOM 3645 C CA . VAL A 1 451 ? 16.474 -1.858 -9.378 1.00 69.38 451 VAL A CA 1
ATOM 3646 C C . VAL A 1 451 ? 16.193 -2.846 -10.525 1.00 69.38 451 VAL A C 1
ATOM 3648 O O . VAL A 1 451 ? 15.196 -3.580 -10.475 1.00 69.38 451 VAL A O 1
ATOM 3651 N N . HIS A 1 452 ? 17.041 -2.845 -11.555 1.00 63.41 452 HIS A N 1
ATOM 3652 C CA . HIS A 1 452 ? 17.114 -3.828 -12.624 1.00 63.41 452 HIS A CA 1
ATOM 3653 C C . HIS A 1 452 ? 18.532 -3.865 -13.206 1.00 63.41 452 HIS A C 1
ATOM 3655 O O . HIS A 1 452 ? 19.125 -2.767 -13.325 1.00 63.41 452 HIS A O 1
#

Mean predicted aligned error: 12.44 Å

Foldseek 3Di:
DVVVVVVVVVCLVDPPNQVPDVLVVVLVVVVVVVVVPDDPDDPVNSVVVSVVVLVVLLVVLLVLLLVCLVVPLQWDALALQFPPLTDGLQLQDFQFFKWWWDQDPQRATDTDPDTDQDPCLQQDDPNAGFQEEEEAEAPQQCQVVVLSLLSNLLSCLCVVPDPPRDRSHPHSVSSPQASEEAEFELLVCAQPQEPLVRCLVPPLVVRDDDPSSVVVSVSVVVCQAPGQYEHEYEELVNHDDPPPDANVSNSVSRYRRYHYYYYYYPVVCLVSPPDPVSHPTYMYRFHGPCLLSSLQSSLVSPDDDPPQHSVNLVVLCVVLVVVVLSRGSVSSSLSSNCVVPPVDHPVVSVLVVLVSLLVVLCVSVVPDPDDNDPPVSPPVVSCVVCVLLVQLVVCLQVCVCVVPPNDQWDAPVSSCVRDPPVSVSSCCSSSQKGWDAHSRSDSRRIIIGGND

Sequence (452 aa):
MISFFDCLLNLLNDPAHLNSFKPAIDARAYLKQLQQDTLPLSEKAVKSTLKKVFEDQKEEFRGRLIQFYTTTKETVSVSPLREGHDKPIWDVFVQPKLSHVTMEKDGTRNKTEHAVHSYNALFYQDKKLNSRVFVQGEPGMGKTTFLTKLALDWCDLVSEHNPDHKATFSDVDTLKEFRFFFQISLRDAANQREVIEMIKTQIIDMIYSGDKREETVKLLPQILERESCIITLDGLNEWVDCLNKCVIPLMTQCLTKCVSVITTRPWKMVDERIKNSEIKTLIEIEGILDAEGLANKILHSLQTNNVKTHTGFMTYVNERRLRHFLASPWRLTLLVNLWMNYEVSGSLCEIILLDILFKNANASKGYFRNGTSFQCLANTRFIKQQIGIFDALANAAFSLTFSSNKCIAFTERELLNYMTEVQLDFCLRSGVLTKRYSSTMTDQDAQFSFVH

pLDDT: mean 75.36, std 16.63, range [31.47, 96.12]

Nearest PDB structures (foldseek):
  8ej4-assembly1_C  TM=6.497E-01  e=2.393E-10  Homo sapiens
  8xvc-assembly1_A  TM=5.151E-01  e=2.362E-04  Escherichia phage Mu
  6mdo-assembly1_A  TM=4.398E-01  e=9.404E-03  Cricetulus griseus
  5kzf-assembly1_B  TM=3.281E-01  e=4.100E-03  Mycobacterium tuberculosis H37Ra
  6w6h-assembly1_A  TM=3.279E-01  e=2.570E-03  Mycobacterium tuberculosis